Protein AF-A0A2E1VNV9-F1 (afdb_monomer_lite)

pLDDT: mean 82.66, std 17.23, range [25.69, 97.62]

Secondary structure (DSSP, 8-state):
------TTSSSSS-S---PEEE-EEEEEESSHHHHGGGGGG-EEETTEEEEEEEEEES-EEETTTEEE--TTSEEEEEPP-TT-TTS-SEEE-TTSBEEEE-GGGEEEEEGGGEEEEEEEETT--HHHHHHHHHHHHHHHHHHHHHHHTSPTTSHHHHHHHHHHHHHHHHHHHHHHHTT-HHHHHHHHHHHHHHHHHS--HHHHHHHHHHHHT-EE-TTHHHHHHHHHHHSTTPPEEEEE-SSEEEEEETTS-HHHHHHHHHHHHHHHHHHHHHHTGGG-BTTB---S-SS--EEEEEE-S-HHHHHHIIIIIS-----TTHHHHHHSSEEEEE-TTSSSSEEEEEE--TTS-HHHHHHHHHHHHHIIIII--TT-SS--HHHHHHHHHHHIIIIIS------TT---HHHHS---SS------TT-TT---SEEE---HHHHHHHHHHHHPPPHHHHTT--GGG--HHHHHHHHHHHHHHHHHSHHHHHHHHHHHHHHHHH-SSHHHHHHHHHHHHTT--SS-HHHHHHHHHHHHHHHHTTPPPP-

Radius of gyration: 24.51 Å; chains: 1; bounding box: 65×75×62 Å

Sequence (547 aa):
MRILPVLMLAACWALGSAAAPAQIFEVVFHDEKTAKKYKKDMVEIEGRLRYIGELRSGVDYKPGQGSNYDRAGRSEWFLPNPDDPTKLPYKVDDDGRITKAIKKQVGGVQNAHIAAITMFAPNSSWHAIGREFEQRMARIEELEETRDREEEGGSAWQLKHRALLEEIEQSRVWLGGFGFTGAAEDLAREMKKQTKVVGREAAVERERRAMEGIGEVRVAQEVNASAEQWAPGHIFKIQESQHCRIIYHAGIPDGAVAGSLSMAEKAILGFRARFVEPYLAEDFPDRIPEKVFIEWYFGPDDLTAHEKMYEEHFGMIWGPNKAERLKMEGSRNMRGGENPDWLYYWRNVAQEDPAGKVANNLGVTLATVHYGTNFTKVPMDWVEEAVGYWVSLEYLGRNVVTNKAFDWGKDDEGRTVGRGGRKDEDDKKTVGEGFVQAGERTLYLQSALGEGSPFSALMTTRLFDMQRGDVAKSWAMFEYLVRTDPKRSQIFLREMAKFAREGGDFHEKLRKRAESLFEVRGEDVFRKLDRDWEAWVRSQLGLSPKD

Structure (mmCIF, N/CA/C/O backbone):
data_AF-A0A2E1VNV9-F1
#
_entry.id   AF-A0A2E1VNV9-F1
#
loop_
_atom_site.group_PDB
_atom_site.id
_atom_site.type_symbol
_atom_site.label_atom_id
_atom_site.label_alt_id
_atom_site.label_comp_id
_atom_site.label_asym_id
_atom_site.label_entity_id
_atom_site.label_seq_id
_atom_site.pdbx_PDB_ins_code
_atom_site.Cartn_x
_atom_site.Cartn_y
_atom_site.Cartn_z
_atom_site.occupancy
_atom_site.B_iso_or_equiv
_atom_site.auth_seq_id
_atom_site.auth_comp_id
_atom_site.auth_asym_id
_atom_site.auth_atom_id
_atom_site.pdbx_PDB_model_num
ATOM 1 N N . MET A 1 1 ? -28.296 46.874 -18.199 1.00 30.11 1 MET A N 1
ATOM 2 C CA . MET A 1 1 ? -27.288 46.770 -19.286 1.00 30.11 1 MET A CA 1
ATOM 3 C C . MET A 1 1 ? -26.153 47.721 -18.939 1.00 30.11 1 MET A C 1
ATOM 5 O O . MET A 1 1 ? -26.469 48.860 -18.666 1.00 30.11 1 MET A O 1
ATOM 9 N N . ARG A 1 2 ? -24.864 47.392 -18.883 1.00 29.83 2 ARG A N 1
ATOM 10 C CA . ARG A 1 2 ? -24.071 46.191 -19.173 1.00 29.83 2 ARG A CA 1
ATOM 11 C C . ARG A 1 2 ? -22.738 46.366 -18.405 1.00 29.83 2 ARG A C 1
ATOM 13 O O . ARG A 1 2 ? -22.162 47.439 -18.476 1.00 29.83 2 ARG A O 1
ATOM 20 N N . ILE A 1 3 ? -22.325 45.314 -17.693 1.00 28.22 3 ILE A N 1
ATOM 21 C CA . ILE A 1 3 ? -20.974 44.718 -17.615 1.00 28.22 3 ILE A CA 1
ATOM 22 C C . ILE A 1 3 ? -19.761 45.671 -17.468 1.00 28.22 3 ILE A C 1
ATOM 24 O O . ILE A 1 3 ? -19.359 46.292 -18.443 1.00 28.22 3 ILE A O 1
ATOM 28 N N . LEU A 1 4 ? -19.121 45.687 -16.288 1.00 25.69 4 LEU A N 1
ATOM 29 C CA . LEU A 1 4 ? -17.773 45.132 -16.001 1.00 25.69 4 LEU A CA 1
ATOM 30 C C . LEU A 1 4 ? -17.315 45.586 -14.594 1.00 25.69 4 LEU A C 1
ATOM 32 O O . LEU A 1 4 ? -17.276 46.782 -14.316 1.00 25.69 4 LEU A O 1
ATOM 36 N N . PRO A 1 5 ? -16.920 44.640 -13.725 1.00 31.25 5 PRO A N 1
ATOM 37 C CA . PRO A 1 5 ? -15.501 44.558 -13.388 1.00 31.25 5 PRO A CA 1
ATOM 38 C C . PRO A 1 5 ? -15.017 43.105 -13.488 1.00 31.25 5 PRO A C 1
ATOM 40 O O . PRO A 1 5 ? -15.251 42.289 -12.607 1.00 31.25 5 PRO A O 1
ATOM 43 N N . VAL A 1 6 ? -14.330 42.784 -14.587 1.00 29.86 6 VAL A N 1
ATOM 44 C CA . VAL A 1 6 ? -13.669 41.480 -14.822 1.00 29.86 6 VAL A CA 1
ATOM 45 C C . VAL A 1 6 ? -12.149 41.570 -14.592 1.00 29.86 6 VAL A C 1
ATOM 47 O O . VAL A 1 6 ? -11.432 40.587 -14.704 1.00 29.86 6 VAL A O 1
ATOM 50 N N . LEU A 1 7 ? -11.617 42.727 -14.193 1.00 28.95 7 LEU A N 1
ATOM 51 C CA . LEU A 1 7 ? -10.165 42.958 -14.164 1.00 28.95 7 LEU A CA 1
ATOM 52 C C . LEU A 1 7 ? -9.488 42.848 -12.785 1.00 28.95 7 LEU A C 1
ATOM 54 O O . LEU A 1 7 ? -8.301 43.125 -12.685 1.00 28.95 7 LEU A O 1
ATOM 58 N N . MET A 1 8 ? -10.185 42.377 -11.743 1.00 26.84 8 MET A N 1
ATOM 59 C CA . MET A 1 8 ? -9.580 42.110 -10.419 1.00 26.84 8 MET A CA 1
ATOM 60 C C . MET A 1 8 ? -9.661 40.648 -9.946 1.00 26.84 8 MET A C 1
ATOM 62 O O . MET A 1 8 ? -9.273 40.351 -8.824 1.00 26.84 8 MET A O 1
ATOM 66 N N . LEU A 1 9 ? -10.099 39.721 -10.807 1.00 28.64 9 LEU A N 1
ATOM 67 C CA . LEU A 1 9 ? -10.106 38.273 -10.525 1.00 28.64 9 LEU A CA 1
ATOM 68 C C . LEU A 1 9 ? -9.051 37.484 -11.322 1.00 28.64 9 LEU A C 1
ATOM 70 O O . LEU A 1 9 ? -8.901 36.286 -11.124 1.00 28.64 9 LEU A O 1
ATOM 74 N N . ALA A 1 10 ? -8.273 38.157 -12.176 1.00 27.92 10 ALA A N 1
ATOM 75 C CA . ALA A 1 10 ? -7.237 37.538 -13.011 1.00 27.92 10 ALA A CA 1
ATOM 76 C C . ALA A 1 10 ? -5.794 37.775 -12.508 1.00 27.92 10 ALA A C 1
ATOM 78 O O . ALA A 1 10 ? -4.846 37.325 -13.141 1.00 27.92 10 ALA A O 1
ATOM 79 N N . ALA A 1 11 ? -5.606 38.462 -11.372 1.00 25.72 11 ALA A N 1
ATOM 80 C CA . ALA A 1 11 ? -4.280 38.845 -10.866 1.00 25.72 11 ALA A CA 1
ATOM 81 C C . ALA A 1 11 ? -3.733 37.954 -9.728 1.00 25.72 11 ALA A C 1
ATOM 83 O O . ALA A 1 11 ? -2.599 38.150 -9.305 1.00 25.72 11 ALA A O 1
ATOM 84 N N . CYS A 1 12 ? -4.482 36.942 -9.273 1.00 28.38 12 CYS A N 1
ATOM 85 C CA . CYS A 1 12 ? -3.990 35.928 -8.321 1.00 28.38 12 CYS A CA 1
ATOM 86 C C . CYS A 1 12 ? -3.651 34.576 -8.979 1.00 28.38 12 CYS A C 1
ATOM 88 O O . CYS A 1 12 ? -3.293 33.637 -8.283 1.00 28.38 12 CYS A O 1
ATOM 90 N N . TRP A 1 13 ? -3.737 34.477 -10.309 1.00 30.14 13 TRP A N 1
ATOM 91 C CA . TRP A 1 13 ? -3.473 33.249 -11.081 1.00 30.14 13 TRP A CA 1
ATOM 92 C C . TRP A 1 13 ? -2.184 33.333 -11.922 1.00 30.14 13 TRP A C 1
ATOM 94 O O . TRP A 1 13 ? -1.994 32.568 -12.862 1.00 30.14 13 TRP A O 1
ATOM 104 N N . ALA A 1 14 ? -1.298 34.285 -11.608 1.00 27.25 14 ALA A N 1
ATOM 105 C CA . ALA A 1 14 ? -0.079 34.559 -12.375 1.00 27.25 14 ALA A CA 1
ATOM 106 C C . ALA A 1 14 ? 1.193 34.637 -11.507 1.00 27.25 14 ALA A C 1
ATOM 108 O O . ALA A 1 14 ? 2.124 35.370 -11.836 1.00 27.25 14 ALA A O 1
ATOM 109 N N . LEU A 1 15 ? 1.258 33.877 -10.409 1.00 26.95 15 LEU A N 1
ATOM 110 C CA . LEU A 1 15 ? 2.492 33.672 -9.648 1.00 26.95 15 LEU A CA 1
ATOM 111 C C . LEU A 1 15 ? 2.795 32.180 -9.561 1.00 26.95 15 LEU A C 1
ATOM 113 O O . LEU A 1 15 ? 2.049 31.415 -8.962 1.00 26.95 15 LEU A O 1
ATOM 117 N N . GLY A 1 16 ? 3.906 31.799 -10.185 1.00 25.86 16 GLY A N 1
ATOM 118 C CA . GLY A 1 16 ? 4.402 30.435 -10.237 1.00 25.86 16 GLY A CA 1
ATOM 119 C C . GLY A 1 16 ? 4.194 29.815 -11.609 1.00 25.86 16 GLY A C 1
ATOM 120 O O . GLY A 1 16 ? 3.290 29.011 -11.807 1.00 25.86 16 GLY A O 1
ATOM 121 N N . SER A 1 17 ? 5.083 30.098 -12.563 1.00 26.95 17 SER A N 1
ATOM 122 C CA . SER A 1 17 ? 5.430 29.038 -13.507 1.00 26.95 17 SER A CA 1
ATOM 123 C C . SER A 1 17 ? 5.951 27.883 -12.651 1.00 26.95 17 SER A C 1
ATOM 125 O O . SER A 1 17 ? 7.074 27.960 -12.157 1.00 26.95 17 SER A O 1
ATOM 127 N N . ALA A 1 18 ? 5.078 26.913 -12.368 1.00 31.36 18 ALA A N 1
ATOM 128 C CA . ALA A 1 18 ? 5.329 25.839 -11.423 1.00 31.36 18 ALA A CA 1
ATOM 129 C C . ALA A 1 18 ? 6.579 25.087 -11.873 1.00 31.36 18 ALA A C 1
ATOM 131 O O . ALA A 1 18 ? 6.585 24.390 -12.898 1.00 31.36 18 ALA A O 1
ATOM 132 N N . ALA A 1 19 ? 7.645 25.351 -11.128 1.00 36.81 19 ALA A N 1
ATOM 133 C CA . ALA A 1 19 ? 8.866 24.593 -11.141 1.00 36.81 19 ALA A CA 1
ATOM 134 C C . ALA A 1 19 ? 8.570 23.171 -10.667 1.00 36.81 19 ALA A C 1
ATOM 136 O O . ALA A 1 19 ? 7.494 22.831 -10.179 1.00 36.81 19 ALA A O 1
ATOM 137 N N . ALA A 1 20 ? 9.502 22.305 -10.979 1.00 40.88 20 ALA A N 1
ATOM 138 C CA . ALA A 1 20 ? 9.156 20.994 -11.451 1.00 40.88 20 ALA A CA 1
ATOM 139 C C . ALA A 1 20 ? 9.359 19.950 -10.332 1.00 40.88 20 ALA A C 1
ATOM 141 O O . ALA A 1 20 ? 10.427 19.956 -9.709 1.00 40.88 20 ALA A O 1
ATOM 142 N N . PRO A 1 21 ? 8.337 19.139 -9.989 1.00 49.78 21 PRO A N 1
ATOM 143 C CA . PRO A 1 21 ? 8.357 18.342 -8.770 1.00 49.78 21 PRO A CA 1
ATOM 144 C C . PRO A 1 21 ? 9.168 17.028 -8.868 1.00 49.78 21 PRO A C 1
ATOM 146 O O . PRO A 1 21 ? 9.221 16.357 -9.896 1.00 49.78 21 PRO A O 1
ATOM 149 N N . ALA A 1 22 ? 9.811 16.631 -7.769 1.00 54.75 22 ALA A N 1
ATOM 150 C CA . ALA A 1 22 ? 10.718 15.484 -7.691 1.00 54.75 22 ALA A CA 1
ATOM 151 C C . ALA A 1 22 ? 10.018 14.114 -7.736 1.00 54.75 22 ALA A C 1
ATOM 153 O O . ALA A 1 22 ? 9.331 13.767 -6.786 1.00 54.75 22 ALA A O 1
ATOM 154 N N . GLN A 1 23 ? 10.236 13.315 -8.786 1.00 78.69 23 GLN A N 1
ATOM 155 C CA . GLN A 1 23 ? 9.698 11.949 -8.918 1.00 78.69 23 GLN A CA 1
ATOM 156 C C . GLN A 1 23 ? 10.817 10.906 -8.818 1.00 78.69 23 GLN A C 1
ATOM 158 O O . GLN A 1 23 ? 11.941 11.164 -9.262 1.00 78.69 23 GLN A O 1
ATOM 163 N N . ILE A 1 24 ? 10.508 9.718 -8.292 1.00 87.62 24 ILE A N 1
ATOM 164 C CA . ILE A 1 24 ? 11.455 8.597 -8.252 1.00 87.62 24 ILE A CA 1
ATOM 165 C C . ILE A 1 24 ? 11.276 7.740 -9.509 1.00 87.62 24 ILE A C 1
ATOM 167 O O . ILE A 1 24 ? 10.187 7.230 -9.792 1.00 87.62 24 ILE A O 1
ATOM 171 N N . PHE A 1 25 ? 12.369 7.546 -10.239 1.00 88.19 25 PHE A N 1
ATOM 172 C CA . PHE A 1 25 ? 12.430 6.732 -11.448 1.00 88.19 25 PHE A CA 1
ATOM 173 C C . PHE A 1 25 ? 13.321 5.513 -11.241 1.00 88.19 25 PHE A C 1
ATOM 175 O O . PHE A 1 25 ? 14.208 5.512 -10.386 1.00 88.19 25 PHE A O 1
ATOM 182 N N . GLU A 1 26 ? 13.133 4.516 -12.095 1.00 90.88 26 GLU A N 1
ATOM 183 C CA . GLU A 1 26 ? 14.088 3.441 -12.319 1.00 90.88 26 GLU A CA 1
ATOM 184 C C . GLU A 1 26 ? 14.817 3.646 -13.652 1.00 90.88 26 GLU A C 1
ATOM 186 O O . GLU A 1 26 ? 14.223 3.992 -14.675 1.00 90.88 26 GLU A O 1
ATOM 191 N N . VAL A 1 27 ? 16.122 3.381 -13.642 1.00 93.19 27 VAL A N 1
ATOM 192 C CA . VAL A 1 27 ? 16.943 3.265 -14.847 1.00 93.19 27 VAL A CA 1
ATOM 193 C C . VAL A 1 27 ? 17.083 1.792 -15.211 1.00 93.19 27 VAL A C 1
ATOM 195 O O . VAL A 1 27 ? 17.733 1.017 -14.505 1.00 93.19 27 VAL A O 1
ATOM 198 N N . VAL A 1 28 ? 16.523 1.419 -16.358 1.00 90.75 28 VAL A N 1
ATOM 199 C CA . VAL A 1 28 ? 16.661 0.084 -16.941 1.00 90.75 28 VAL A CA 1
ATOM 200 C C . VAL A 1 28 ? 17.850 0.087 -17.898 1.00 90.75 28 VAL A C 1
ATOM 202 O O . VAL A 1 28 ? 17.909 0.879 -18.840 1.00 90.75 28 VAL A O 1
ATOM 205 N N . PHE A 1 29 ? 18.809 -0.808 -17.673 1.00 92.69 29 PHE A N 1
ATOM 206 C CA . PHE A 1 29 ? 19.989 -0.964 -18.528 1.00 92.69 29 PHE A CA 1
ATOM 207 C C . PHE A 1 29 ? 19.729 -1.930 -19.690 1.00 92.69 29 PHE A C 1
ATOM 209 O O . PHE A 1 29 ? 18.888 -2.818 -19.587 1.00 92.69 29 PHE A O 1
ATOM 216 N N . HIS A 1 30 ? 20.490 -1.794 -20.782 1.00 89.75 30 HIS A N 1
ATOM 217 C CA . HIS A 1 30 ? 20.393 -2.695 -21.946 1.00 89.75 30 HIS A CA 1
ATOM 218 C C . HIS A 1 30 ? 20.665 -4.165 -21.620 1.00 89.75 30 HIS A C 1
ATOM 220 O O . HIS A 1 30 ? 20.083 -5.051 -22.241 1.00 89.75 30 HIS A O 1
ATOM 226 N N . ASP A 1 31 ? 21.569 -4.420 -20.678 1.00 89.06 31 ASP A N 1
ATOM 227 C CA . ASP A 1 31 ? 22.005 -5.761 -20.320 1.00 89.06 31 ASP A CA 1
ATOM 228 C C . ASP A 1 31 ? 22.648 -5.787 -18.920 1.00 89.06 31 ASP A C 1
ATOM 230 O O . ASP A 1 31 ? 23.092 -4.765 -18.382 1.00 89.06 31 ASP A O 1
ATOM 234 N N . GLU A 1 32 ? 22.738 -6.981 -18.334 1.00 87.88 32 GLU A N 1
ATOM 235 C CA . GLU A 1 32 ? 23.282 -7.197 -16.987 1.00 87.88 32 GLU A CA 1
ATOM 236 C C . GLU A 1 32 ? 24.774 -6.825 -16.874 1.00 87.88 32 GLU A C 1
ATOM 238 O O . GLU A 1 32 ? 25.237 -6.345 -15.835 1.00 87.88 32 GLU A O 1
ATOM 243 N N . LYS A 1 33 ? 25.557 -7.013 -17.944 1.00 91.62 33 LYS A N 1
ATOM 244 C CA . LYS A 1 33 ? 26.987 -6.666 -17.964 1.00 91.62 33 LYS A CA 1
ATOM 245 C C . LYS A 1 33 ? 27.171 -5.151 -17.879 1.00 91.62 33 LYS A C 1
ATOM 247 O O . LYS A 1 33 ? 28.097 -4.680 -17.216 1.00 91.62 33 LYS A O 1
ATOM 252 N N . THR A 1 34 ? 26.288 -4.392 -18.510 1.00 93.19 34 THR A N 1
ATOM 253 C CA . THR A 1 34 ? 26.232 -2.939 -18.414 1.00 93.19 34 THR A CA 1
ATOM 254 C C . THR A 1 34 ? 25.771 -2.498 -17.026 1.00 93.19 34 THR A C 1
ATOM 256 O O . THR A 1 34 ? 26.448 -1.668 -16.414 1.00 93.19 34 THR A O 1
ATOM 259 N N . ALA A 1 35 ? 24.711 -3.106 -16.484 1.00 91.62 35 ALA A N 1
ATOM 260 C CA . ALA A 1 35 ? 24.213 -2.816 -15.136 1.00 91.62 35 ALA A CA 1
ATOM 261 C C . ALA A 1 35 ? 25.292 -3.011 -14.051 1.00 91.62 35 ALA A C 1
ATOM 263 O O . ALA A 1 35 ? 25.463 -2.161 -13.179 1.00 91.62 35 ALA A O 1
ATOM 264 N N . LYS A 1 36 ? 26.116 -4.068 -14.154 1.00 93.00 36 LYS A N 1
ATOM 265 C CA . LYS A 1 36 ? 27.220 -4.357 -13.213 1.00 93.00 36 LYS A CA 1
ATOM 266 C C . LYS A 1 36 ? 28.211 -3.203 -13.026 1.00 93.00 36 LYS A C 1
ATOM 268 O O . LYS A 1 36 ? 28.820 -3.109 -11.962 1.00 93.00 36 LYS A O 1
ATOM 273 N N . LYS A 1 37 ? 28.353 -2.299 -14.004 1.00 94.88 37 LYS A N 1
ATOM 274 C CA . LYS A 1 37 ? 29.203 -1.097 -13.886 1.00 94.88 37 LYS A CA 1
ATOM 275 C C . LYS A 1 37 ? 28.697 -0.113 -12.822 1.00 94.88 37 LYS A C 1
ATOM 277 O O . LYS A 1 37 ? 29.488 0.665 -12.298 1.00 94.88 37 LYS A O 1
ATOM 282 N N . TYR A 1 38 ? 27.404 -0.162 -12.505 1.00 95.75 38 TYR A N 1
ATOM 283 C CA . TYR A 1 38 ? 26.717 0.742 -11.582 1.00 95.75 38 TYR A CA 1
ATOM 284 C C . TYR A 1 38 ? 26.340 0.076 -10.257 1.00 95.75 38 TYR A C 1
ATOM 286 O O . TYR A 1 38 ? 25.699 0.711 -9.432 1.00 95.75 38 TYR A O 1
ATOM 294 N N . LYS A 1 39 ? 26.777 -1.169 -10.010 1.00 92.81 39 LYS A N 1
ATOM 295 C CA . LYS A 1 39 ? 26.362 -1.988 -8.857 1.00 92.81 39 LYS A CA 1
ATOM 296 C C . LYS A 1 39 ? 26.443 -1.271 -7.500 1.00 92.81 39 LYS A C 1
ATOM 298 O O . LYS A 1 39 ? 25.603 -1.510 -6.648 1.00 92.81 39 LYS A O 1
ATOM 303 N N . LYS A 1 40 ? 27.442 -0.407 -7.298 1.00 91.69 40 LYS A N 1
ATOM 304 C CA . LYS A 1 40 ? 27.631 0.357 -6.049 1.00 91.69 40 LYS A CA 1
ATOM 305 C C . LYS A 1 40 ? 26.523 1.382 -5.752 1.00 91.69 40 LYS A C 1
ATOM 307 O O . LYS A 1 40 ? 26.393 1.802 -4.613 1.00 91.69 40 LYS A O 1
ATOM 312 N N . ASP A 1 41 ? 25.793 1.793 -6.783 1.00 93.25 41 ASP A N 1
ATOM 313 C CA . ASP A 1 41 ? 24.747 2.816 -6.743 1.00 93.25 41 ASP A CA 1
ATOM 314 C C . ASP A 1 41 ? 23.350 2.169 -6.896 1.00 93.25 41 ASP A C 1
ATOM 316 O O . ASP A 1 41 ? 22.351 2.871 -7.019 1.00 93.25 41 ASP A O 1
ATOM 320 N N . MET A 1 42 ? 23.284 0.832 -6.946 1.00 92.94 42 MET A N 1
ATOM 321 C CA . MET A 1 42 ? 22.051 0.057 -7.076 1.00 92.94 42 MET A CA 1
ATOM 322 C C . MET A 1 42 ? 21.622 -0.488 -5.717 1.00 92.94 42 MET A C 1
ATOM 324 O O . MET A 1 42 ? 22.461 -0.817 -4.879 1.00 92.94 42 MET A O 1
ATOM 328 N N . VAL A 1 43 ? 20.315 -0.642 -5.539 1.00 90.38 43 VAL A N 1
ATOM 329 C CA . VAL A 1 43 ? 19.693 -1.210 -4.339 1.00 90.38 43 VAL A CA 1
ATOM 330 C C . VAL A 1 43 ? 18.991 -2.515 -4.682 1.00 90.38 43 VAL A C 1
ATOM 332 O O . VAL A 1 43 ? 18.522 -2.698 -5.807 1.00 90.38 43 VAL A O 1
ATOM 335 N N . GLU A 1 44 ? 18.943 -3.444 -3.733 1.00 84.94 44 GLU A N 1
ATOM 336 C CA . GLU A 1 44 ? 18.201 -4.690 -3.901 1.00 84.94 44 GLU A CA 1
ATOM 337 C C . GLU A 1 44 ? 16.734 -4.486 -3.514 1.00 84.94 44 GLU A C 1
ATOM 339 O O . GLU A 1 44 ? 16.433 -4.077 -2.396 1.00 84.94 44 GLU A O 1
ATOM 344 N N . ILE A 1 45 ? 15.829 -4.764 -4.452 1.00 84.62 45 ILE A N 1
ATOM 345 C CA . ILE A 1 45 ? 14.375 -4.698 -4.279 1.00 84.62 45 ILE A CA 1
ATOM 346 C C . ILE A 1 45 ? 13.795 -5.966 -4.900 1.00 84.62 45 ILE A C 1
ATOM 348 O O . ILE A 1 45 ? 14.057 -6.252 -6.069 1.00 84.62 45 ILE A O 1
ATOM 352 N N . GLU A 1 46 ? 13.034 -6.738 -4.120 1.00 72.06 46 GLU A N 1
ATOM 353 C CA . GLU A 1 46 ? 12.373 -7.977 -4.577 1.00 72.06 46 GLU A CA 1
ATOM 354 C C . GLU A 1 46 ? 13.343 -8.968 -5.260 1.00 72.06 46 GLU A C 1
ATOM 356 O O . GLU A 1 46 ? 13.056 -9.554 -6.307 1.00 72.06 46 GLU A O 1
ATOM 361 N N . GLY A 1 47 ? 14.547 -9.114 -4.694 1.00 70.50 47 GLY A N 1
ATOM 362 C CA . GLY A 1 47 ? 15.593 -10.002 -5.218 1.00 70.50 47 GLY A CA 1
ATOM 363 C C . GLY A 1 47 ? 16.242 -9.519 -6.520 1.00 70.50 47 GLY A C 1
ATOM 364 O O . GLY A 1 47 ? 16.936 -10.287 -7.190 1.00 70.50 47 GLY A O 1
ATOM 365 N N . ARG A 1 48 ? 16.019 -8.259 -6.915 1.00 77.75 48 ARG A N 1
ATOM 366 C CA . ARG A 1 48 ? 16.637 -7.637 -8.090 1.00 77.75 48 ARG A CA 1
ATOM 367 C C . ARG A 1 48 ? 17.437 -6.413 -7.688 1.00 77.75 48 ARG A C 1
ATOM 369 O O . ARG A 1 48 ? 16.967 -5.564 -6.941 1.00 77.75 48 ARG A O 1
ATOM 376 N N . LEU A 1 49 ? 18.630 -6.276 -8.258 1.00 86.00 49 LEU A N 1
ATOM 377 C CA . LEU A 1 49 ? 19.368 -5.020 -8.188 1.00 86.00 49 LEU A CA 1
ATOM 378 C C . LEU A 1 49 ? 18.725 -4.015 -9.142 1.00 86.00 49 LEU A C 1
ATOM 380 O O . LEU A 1 49 ? 18.666 -4.259 -10.348 1.00 86.00 49 LEU A O 1
ATOM 384 N N . ARG A 1 50 ? 18.293 -2.873 -8.609 1.00 89.50 50 ARG A N 1
ATOM 385 C CA . ARG A 1 50 ? 17.652 -1.787 -9.357 1.00 89.50 50 ARG A CA 1
ATOM 386 C C . ARG A 1 50 ? 18.418 -0.487 -9.153 1.00 89.50 50 ARG A C 1
ATOM 388 O O . ARG A 1 50 ? 18.941 -0.221 -8.073 1.00 89.50 50 ARG A O 1
ATOM 395 N N . TYR A 1 51 ? 18.501 0.321 -10.205 1.00 94.38 51 TYR A N 1
ATOM 396 C CA . TYR A 1 51 ? 19.023 1.681 -10.113 1.00 94.38 51 TYR A CA 1
ATOM 397 C C . TYR A 1 51 ? 17.834 2.627 -10.022 1.00 94.38 51 TYR A C 1
ATOM 399 O O . TYR A 1 51 ? 17.181 2.882 -11.033 1.00 94.38 51 TYR A O 1
ATOM 407 N N . ILE A 1 52 ? 17.540 3.116 -8.819 1.00 93.69 52 ILE A N 1
ATOM 408 C CA . ILE A 1 52 ? 16.425 4.034 -8.579 1.00 93.69 52 ILE A CA 1
ATOM 409 C C . ILE A 1 52 ? 16.931 5.372 -8.054 1.00 93.69 52 ILE A C 1
ATOM 411 O O . ILE A 1 52 ? 17.887 5.434 -7.279 1.00 93.69 52 ILE A O 1
ATOM 415 N N . GLY A 1 53 ? 16.301 6.457 -8.487 1.00 93.38 53 GLY A N 1
ATOM 416 C CA . GLY A 1 53 ? 16.743 7.801 -8.147 1.00 93.38 53 GLY A CA 1
ATOM 417 C C . GLY A 1 53 ? 15.779 8.874 -8.617 1.00 93.38 53 GLY A C 1
ATOM 418 O O . GLY A 1 53 ? 14.955 8.650 -9.502 1.00 93.38 53 GLY A O 1
ATOM 419 N N . GLU A 1 54 ? 15.927 10.069 -8.058 1.00 91.00 54 GLU A N 1
ATOM 420 C CA . GLU A 1 54 ? 15.300 11.258 -8.630 1.00 91.00 54 GLU A CA 1
ATOM 421 C C . GLU A 1 54 ? 16.230 11.877 -9.670 1.00 91.00 54 GLU A C 1
ATOM 423 O O . GLU A 1 54 ? 17.453 11.920 -9.496 1.00 91.00 54 GLU A O 1
ATOM 428 N N . LEU A 1 55 ? 15.651 12.384 -10.754 1.00 86.50 55 LEU A N 1
ATOM 429 C CA . LEU A 1 55 ? 16.401 13.049 -11.813 1.00 86.50 55 LEU A CA 1
ATOM 430 C C . LEU A 1 55 ? 17.104 14.306 -11.290 1.00 86.50 55 LEU A C 1
ATOM 432 O O . LEU A 1 55 ? 16.461 15.216 -10.793 1.00 86.50 55 LEU A O 1
ATOM 436 N N . ARG A 1 56 ? 18.426 14.414 -11.443 1.00 84.50 56 ARG A N 1
ATOM 437 C CA . ARG A 1 56 ? 19.149 15.652 -11.105 1.00 84.50 56 ARG A CA 1
ATOM 438 C C . ARG A 1 56 ? 19.485 16.466 -12.348 1.00 84.50 56 ARG A C 1
ATOM 440 O O . ARG A 1 56 ? 19.256 17.671 -12.372 1.00 84.50 56 ARG A O 1
ATOM 447 N N . SER A 1 57 ? 20.097 15.837 -13.350 1.00 83.44 57 SER A N 1
ATOM 448 C CA . SER A 1 57 ? 20.488 16.511 -14.595 1.00 83.44 57 SER A CA 1
ATOM 449 C C . SER A 1 57 ? 20.731 15.520 -15.740 1.00 83.44 57 SER A C 1
ATOM 451 O O . SER A 1 57 ? 20.905 14.323 -15.518 1.00 83.44 57 SER A O 1
ATOM 453 N N . GLY A 1 58 ? 20.764 16.019 -16.981 1.00 81.88 58 GLY A N 1
ATOM 454 C CA . GLY A 1 58 ? 21.148 15.241 -18.171 1.00 81.88 58 GLY A CA 1
ATOM 455 C C . GLY A 1 58 ? 20.050 14.361 -18.782 1.00 81.88 58 GLY A C 1
ATOM 456 O O . GLY A 1 58 ? 20.326 13.659 -19.757 1.00 81.88 58 GLY A O 1
ATOM 457 N N . VAL A 1 59 ? 18.833 14.421 -18.236 1.00 83.75 59 VAL A N 1
ATOM 458 C CA . VAL A 1 59 ? 17.595 13.849 -18.784 1.00 83.75 59 VAL A CA 1
ATOM 459 C C . VAL A 1 59 ? 16.472 14.849 -18.541 1.00 83.75 59 VAL A C 1
ATOM 461 O O . VAL A 1 59 ? 16.321 15.343 -17.425 1.00 83.75 59 VAL A O 1
ATOM 464 N N . ASP A 1 60 ? 15.669 15.091 -19.570 1.00 79.44 60 ASP A N 1
ATOM 465 C CA . ASP A 1 60 ? 14.401 15.803 -19.463 1.00 79.44 60 ASP A CA 1
ATOM 466 C C . ASP A 1 60 ? 13.267 14.774 -19.551 1.00 79.44 60 ASP A C 1
ATOM 468 O O . ASP A 1 60 ? 13.212 13.992 -20.496 1.00 79.44 60 ASP A O 1
ATOM 472 N N . TYR A 1 61 ? 12.348 14.756 -18.591 1.00 76.06 61 TYR A N 1
ATOM 473 C CA . TYR A 1 61 ? 11.155 13.905 -18.635 1.00 76.06 61 TYR A CA 1
ATOM 474 C C . TYR A 1 61 ? 9.912 14.768 -18.816 1.00 76.06 61 TYR A C 1
ATOM 476 O O . TYR A 1 61 ? 9.766 15.817 -18.185 1.00 76.06 61 TYR A O 1
ATOM 484 N N . LYS A 1 62 ? 9.026 14.325 -19.706 1.00 72.88 62 LYS A N 1
ATOM 485 C CA . LYS A 1 62 ? 7.740 14.965 -19.961 1.00 72.88 62 LYS A CA 1
ATOM 486 C C . LYS A 1 62 ? 6.624 13.915 -19.888 1.00 72.88 62 LYS A C 1
ATOM 488 O O . LYS A 1 62 ? 6.684 12.935 -20.635 1.00 72.88 62 LYS A O 1
ATOM 493 N N . PRO A 1 63 ? 5.594 14.122 -19.056 1.00 63.75 63 PRO A N 1
ATOM 494 C CA . PRO A 1 63 ? 4.417 13.262 -18.997 1.00 63.75 63 PRO A CA 1
ATOM 495 C C . PRO A 1 63 ? 3.815 13.024 -20.375 1.00 63.75 63 PRO A C 1
ATOM 497 O O . PRO A 1 63 ? 3.758 13.931 -21.210 1.00 63.75 63 PRO A O 1
ATOM 500 N N . GLY A 1 64 ? 3.423 11.781 -20.644 1.00 62.34 64 GLY A N 1
ATOM 501 C CA . GLY A 1 64 ? 2.879 11.355 -21.935 1.00 62.34 64 GLY A CA 1
ATOM 502 C C . GLY A 1 64 ? 3.843 11.430 -23.132 1.00 62.34 64 GLY A C 1
ATOM 503 O O . GLY A 1 64 ? 3.490 10.955 -24.207 1.00 62.34 64 GLY A O 1
ATOM 504 N N . GLN A 1 65 ? 5.043 12.005 -22.983 1.00 68.19 65 GLN A N 1
ATOM 505 C CA . GLN A 1 65 ? 6.081 12.077 -24.026 1.00 68.19 65 GLN A CA 1
ATOM 506 C C . GLN A 1 65 ? 7.327 11.245 -23.680 1.00 68.19 65 GLN A C 1
ATOM 508 O O . GLN A 1 65 ? 8.120 10.943 -24.569 1.00 68.19 65 GLN A O 1
ATOM 513 N N . GLY A 1 66 ? 7.493 10.860 -22.413 1.00 72.00 66 GLY A N 1
ATOM 514 C CA . GLY A 1 66 ? 8.608 10.053 -21.927 1.00 72.00 66 GLY A CA 1
ATOM 515 C C . GLY A 1 66 ? 9.874 10.862 -21.634 1.00 72.00 66 GLY A C 1
ATOM 516 O O . GLY A 1 66 ? 9.857 12.090 -21.507 1.00 72.00 66 GLY A O 1
ATOM 517 N N . SER A 1 67 ? 10.991 10.148 -21.485 1.00 82.12 67 SER A N 1
ATOM 518 C CA . SER A 1 67 ? 12.310 10.731 -21.222 1.00 82.12 67 SER A CA 1
ATOM 519 C C . SER A 1 67 ? 13.054 11.052 -22.516 1.00 82.12 67 SER A C 1
ATOM 521 O O . SER A 1 67 ? 13.150 10.218 -23.414 1.00 82.12 67 SER A O 1
ATOM 523 N N . ASN A 1 68 ? 13.655 12.237 -22.578 1.00 83.69 68 ASN A N 1
ATOM 524 C CA . ASN A 1 68 ? 14.541 12.677 -23.645 1.00 83.69 68 ASN A CA 1
ATOM 525 C C . ASN A 1 68 ? 15.929 12.999 -23.081 1.00 83.69 68 ASN A C 1
ATOM 527 O O . ASN A 1 68 ? 16.063 13.686 -22.068 1.00 83.69 68 ASN A O 1
ATOM 531 N N . TYR A 1 69 ? 16.968 12.494 -23.737 1.00 85.19 69 TYR A N 1
ATOM 532 C CA . TYR A 1 69 ? 18.351 12.691 -23.325 1.00 85.19 69 TYR A CA 1
ATOM 533 C C . TYR A 1 69 ? 19.327 12.426 -24.472 1.00 85.19 69 TYR A C 1
ATOM 535 O O . TYR A 1 69 ? 19.101 11.571 -25.329 1.00 85.19 69 TYR A O 1
ATOM 543 N N . ASP A 1 70 ? 20.458 13.133 -24.466 1.00 89.19 70 ASP A N 1
ATOM 544 C CA . ASP A 1 70 ? 21.555 12.869 -25.398 1.00 89.19 70 ASP A CA 1
ATOM 545 C C . ASP A 1 70 ? 22.227 11.534 -25.050 1.00 89.19 70 ASP A C 1
ATOM 547 O O . ASP A 1 70 ? 22.757 11.373 -23.947 1.00 89.19 70 ASP A O 1
ATOM 551 N N . ARG A 1 71 ? 22.244 10.582 -25.993 1.00 89.88 71 ARG A N 1
ATOM 552 C CA . ARG A 1 71 ? 22.885 9.268 -25.817 1.00 89.88 71 ARG A CA 1
ATOM 553 C C . ARG A 1 71 ? 24.391 9.367 -25.568 1.00 89.88 71 ARG A C 1
ATOM 555 O O . ARG A 1 71 ? 24.932 8.524 -24.855 1.00 89.88 71 ARG A O 1
ATOM 562 N N . ALA A 1 72 ? 25.071 10.376 -26.115 1.00 90.50 72 ALA A N 1
ATOM 563 C CA . ALA A 1 72 ? 26.495 10.598 -25.849 1.00 90.50 72 ALA A CA 1
ATOM 564 C C . ALA A 1 72 ? 26.745 11.216 -24.459 1.00 90.50 72 ALA A C 1
ATOM 566 O O . ALA A 1 72 ? 27.867 11.170 -23.946 1.00 90.50 72 ALA A O 1
ATOM 567 N N . GLY A 1 73 ? 25.699 11.762 -23.838 1.00 92.81 73 GLY A N 1
ATOM 568 C CA . GLY A 1 73 ? 25.753 12.440 -22.555 1.00 92.81 73 GLY A CA 1
ATOM 569 C C . GLY A 1 73 ? 25.810 11.517 -21.337 1.00 92.81 73 GLY A C 1
ATOM 570 O O . GLY A 1 73 ? 25.823 10.285 -21.413 1.00 92.81 73 GLY A O 1
ATOM 571 N N . ARG A 1 74 ? 25.820 12.166 -20.174 1.00 92.88 74 ARG A N 1
ATOM 572 C CA . ARG A 1 74 ? 25.742 11.540 -18.857 1.00 92.88 74 ARG A CA 1
ATOM 573 C C . ARG A 1 74 ? 24.615 12.194 -18.074 1.00 92.88 74 ARG A C 1
ATOM 575 O O . ARG A 1 74 ? 24.558 13.420 -18.001 1.00 92.88 74 ARG A O 1
ATOM 582 N N . SER A 1 75 ? 23.780 11.369 -17.464 1.00 91.12 75 SER A N 1
ATOM 583 C CA . SER A 1 75 ? 22.756 11.786 -16.517 1.00 91.12 75 SER A CA 1
ATOM 584 C C . SER A 1 75 ? 23.263 11.685 -15.086 1.00 91.12 75 SER A C 1
ATOM 586 O O . SER A 1 75 ? 24.136 10.869 -14.767 1.00 91.12 75 SER A O 1
ATOM 588 N N . GLU A 1 76 ? 22.732 12.543 -14.225 1.00 91.19 76 GLU A N 1
ATOM 589 C CA . GLU A 1 76 ? 22.971 12.534 -12.789 1.00 91.19 76 GLU A CA 1
ATOM 590 C C . GLU A 1 76 ? 21.657 12.319 -12.046 1.00 91.19 76 GLU A C 1
ATOM 592 O O . GLU A 1 76 ? 20.613 12.843 -12.442 1.00 91.19 76 GLU A O 1
ATOM 597 N N . TRP A 1 77 ? 21.742 11.588 -10.940 1.00 92.44 77 TRP A N 1
ATOM 598 C CA . TRP A 1 77 ? 20.599 11.103 -10.179 1.00 92.44 77 TRP A CA 1
ATOM 599 C C . TRP A 1 77 ? 20.837 11.321 -8.690 1.00 92.44 77 TRP A C 1
ATOM 601 O O . TRP A 1 77 ? 21.938 11.066 -8.197 1.00 92.44 77 TRP A O 1
ATOM 611 N N . PHE A 1 78 ? 19.822 11.788 -7.971 1.00 93.31 78 PHE A N 1
ATOM 612 C CA . PHE A 1 78 ? 19.818 11.787 -6.514 1.00 93.31 78 PHE A CA 1
ATOM 613 C C . PHE A 1 78 ? 19.463 10.389 -6.011 1.00 93.31 78 PHE A C 1
ATOM 615 O O . PHE A 1 78 ? 18.373 9.884 -6.284 1.00 93.31 78 PHE A O 1
ATOM 622 N N . LEU A 1 79 ? 20.393 9.780 -5.281 1.00 94.25 79 LEU A N 1
ATOM 623 C CA . LEU A 1 79 ? 20.270 8.424 -4.759 1.00 94.25 79 LEU A CA 1
ATOM 624 C C . LEU A 1 79 ? 19.851 8.443 -3.282 1.00 94.25 79 LEU A C 1
ATOM 626 O O . LEU A 1 79 ? 20.315 9.309 -2.531 1.00 94.25 79 LEU A O 1
ATOM 630 N N . PRO A 1 80 ? 19.024 7.486 -2.836 1.00 91.50 80 PRO A N 1
ATOM 631 C CA . PRO A 1 80 ? 18.657 7.380 -1.431 1.00 91.50 80 PRO A CA 1
ATOM 632 C C . PRO A 1 80 ? 19.872 6.987 -0.576 1.00 91.50 80 PRO A C 1
ATOM 634 O O . PRO A 1 80 ? 20.882 6.493 -1.082 1.00 91.50 80 PRO A O 1
ATOM 637 N N . ASN A 1 81 ? 19.789 7.210 0.737 1.00 91.88 81 ASN A N 1
ATOM 638 C CA . ASN A 1 81 ? 20.684 6.557 1.689 1.00 91.88 81 ASN A CA 1
ATOM 639 C C . ASN A 1 81 ? 20.020 5.258 2.176 1.00 91.88 81 ASN A C 1
ATOM 641 O O . ASN A 1 81 ? 19.031 5.367 2.896 1.00 91.88 81 ASN A O 1
ATOM 645 N N . PRO A 1 82 ? 20.545 4.065 1.842 1.00 91.12 82 PRO A N 1
ATOM 646 C CA . PRO A 1 82 ? 19.899 2.797 2.191 1.00 91.12 82 PRO A CA 1
ATOM 647 C C . PRO A 1 82 ? 19.714 2.566 3.697 1.00 91.12 82 PRO A C 1
ATOM 649 O O . PRO A 1 82 ? 18.819 1.824 4.099 1.00 91.12 82 PRO A O 1
ATOM 652 N N . ASP A 1 83 ? 20.546 3.194 4.528 1.00 93.44 83 ASP A N 1
ATOM 653 C CA . ASP A 1 83 ? 20.533 2.990 5.979 1.00 93.44 83 ASP A CA 1
ATOM 654 C C . ASP A 1 83 ? 19.562 3.926 6.706 1.00 93.44 83 ASP A C 1
ATOM 656 O O . ASP A 1 83 ? 19.237 3.691 7.864 1.00 93.44 83 ASP A O 1
ATOM 660 N N . ASP A 1 84 ? 19.144 5.026 6.073 1.00 93.88 84 ASP A N 1
ATOM 661 C CA . ASP A 1 84 ? 18.377 6.070 6.752 1.00 93.88 84 ASP A CA 1
ATOM 662 C C . ASP A 1 84 ? 17.579 6.937 5.758 1.00 93.88 84 ASP A C 1
ATOM 664 O O . ASP A 1 84 ? 18.166 7.815 5.107 1.00 93.88 84 ASP A O 1
ATOM 668 N N . PRO A 1 85 ? 16.248 6.747 5.669 1.00 94.31 85 PRO A N 1
ATOM 669 C CA . PRO A 1 85 ? 15.372 7.529 4.796 1.00 94.31 85 PRO A CA 1
ATOM 670 C C . PRO A 1 85 ? 15.363 9.034 5.089 1.00 94.31 85 PRO A C 1
ATOM 672 O O . PRO A 1 85 ? 15.075 9.826 4.194 1.00 94.31 85 PRO A O 1
ATOM 675 N N . THR A 1 86 ? 15.713 9.456 6.310 1.00 94.31 86 THR A N 1
ATOM 676 C CA . THR A 1 86 ? 15.753 10.881 6.691 1.00 94.31 86 THR A CA 1
ATOM 677 C C . THR A 1 86 ? 17.012 11.587 6.177 1.00 94.31 86 THR A C 1
ATOM 679 O O . THR A 1 86 ? 17.063 12.814 6.067 1.00 94.31 86 THR A O 1
ATOM 682 N N . LYS A 1 87 ? 18.051 10.828 5.797 1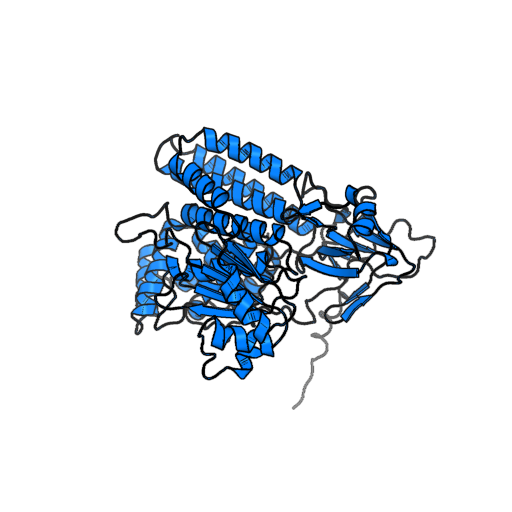.00 94.12 87 LYS A N 1
ATOM 683 C CA . LYS A 1 87 ? 19.298 11.367 5.236 1.00 94.12 87 LYS A CA 1
ATOM 684 C C . LYS A 1 87 ? 19.153 11.628 3.737 1.00 94.12 87 LYS A C 1
ATOM 686 O O . LYS A 1 87 ? 19.732 10.931 2.897 1.00 94.12 87 LYS A O 1
ATOM 691 N N . LEU A 1 88 ? 18.407 12.683 3.421 1.00 92.31 88 LEU A N 1
ATOM 692 C CA . LEU A 1 88 ? 18.094 13.105 2.057 1.00 92.31 88 LEU A CA 1
ATOM 693 C C . LEU A 1 88 ? 19.345 13.412 1.217 1.00 92.31 88 LEU A C 1
ATOM 695 O O . LEU A 1 88 ? 20.321 13.952 1.741 1.00 92.31 88 LEU A O 1
ATOM 699 N N . PRO A 1 89 ? 19.316 13.168 -0.106 1.00 92.06 89 PRO A N 1
ATOM 700 C CA . PRO A 1 89 ? 20.420 13.501 -1.012 1.00 92.06 89 PRO A CA 1
ATOM 701 C C . PRO A 1 89 ? 20.555 15.004 -1.302 1.00 92.06 89 PRO A C 1
ATOM 703 O O . PRO A 1 89 ? 21.420 15.426 -2.080 1.00 92.06 89 PRO A O 1
ATOM 706 N N . TYR A 1 90 ? 19.719 15.827 -0.675 1.00 90.56 90 TYR A N 1
ATOM 707 C CA . TYR A 1 90 ? 19.688 17.270 -0.828 1.00 90.56 90 TYR A CA 1
ATOM 708 C C . TYR A 1 90 ? 19.097 17.967 0.407 1.00 90.56 90 TYR A C 1
ATOM 710 O O . TYR A 1 90 ? 18.531 17.332 1.290 1.00 90.56 90 TYR A O 1
ATOM 718 N N . LYS A 1 91 ? 19.249 19.293 0.470 1.00 88.19 91 LYS A N 1
ATOM 719 C CA . LYS A 1 91 ? 18.559 20.168 1.423 1.00 88.19 91 LYS A CA 1
ATOM 720 C C . LYS A 1 91 ? 17.325 20.782 0.782 1.00 88.19 91 LYS A C 1
ATOM 722 O O . LYS A 1 91 ? 17.388 21.173 -0.384 1.00 88.19 91 LYS A O 1
ATOM 727 N N . VAL A 1 92 ? 16.276 20.918 1.581 1.00 84.94 92 VAL A N 1
ATOM 728 C CA . VAL A 1 92 ? 14.991 21.512 1.209 1.00 84.94 92 VAL A CA 1
ATOM 729 C C . VAL A 1 92 ? 14.750 22.734 2.101 1.00 84.94 92 VAL A C 1
ATOM 731 O O . VAL A 1 92 ? 15.164 22.709 3.261 1.00 84.94 92 VAL A O 1
ATOM 734 N N . ASP A 1 93 ? 14.192 23.814 1.557 1.00 82.56 93 ASP A N 1
ATOM 735 C CA . ASP A 1 93 ? 13.708 24.958 2.346 1.00 82.56 93 ASP A CA 1
ATOM 736 C C . ASP A 1 93 ? 12.227 24.811 2.741 1.00 82.56 93 ASP A C 1
ATOM 738 O O . ASP A 1 93 ? 11.576 23.822 2.402 1.00 82.56 93 ASP A O 1
ATOM 742 N N . ASP A 1 94 ? 11.696 25.793 3.471 1.00 77.62 94 ASP A N 1
ATOM 743 C CA . ASP A 1 94 ? 10.318 25.775 3.983 1.00 77.62 94 ASP A CA 1
ATOM 744 C C . ASP A 1 94 ? 9.261 25.770 2.859 1.00 77.62 94 ASP A C 1
ATOM 746 O O . ASP A 1 94 ? 8.156 25.264 3.051 1.00 77.62 94 ASP A O 1
ATOM 750 N N . ASP A 1 95 ? 9.616 26.267 1.669 1.00 73.31 95 ASP A N 1
ATOM 751 C CA . ASP A 1 95 ? 8.759 26.280 0.477 1.00 73.31 95 ASP A CA 1
ATOM 752 C C . ASP A 1 95 ? 8.844 24.965 -0.324 1.00 73.31 95 ASP A C 1
ATOM 754 O O . ASP A 1 95 ? 8.241 24.833 -1.394 1.00 73.31 95 ASP A O 1
ATOM 758 N N . GLY A 1 96 ? 9.611 23.980 0.156 1.00 75.69 96 GLY A N 1
ATOM 759 C CA . GLY A 1 96 ? 9.798 22.701 -0.520 1.00 75.69 96 GLY A CA 1
ATOM 760 C C . GLY A 1 96 ? 10.801 22.748 -1.676 1.00 75.69 96 GLY A C 1
ATOM 761 O O . GLY A 1 96 ? 10.833 21.820 -2.489 1.00 75.69 96 GLY A O 1
ATOM 762 N N . ARG A 1 97 ? 11.626 23.796 -1.788 1.00 79.81 97 ARG A N 1
ATOM 763 C CA . ARG A 1 97 ? 12.621 23.931 -2.861 1.00 79.81 97 ARG A CA 1
ATOM 764 C C . ARG A 1 97 ? 13.928 23.268 -2.489 1.00 79.81 97 ARG A C 1
ATOM 766 O O . ARG A 1 97 ? 14.440 23.406 -1.378 1.00 79.81 97 ARG A O 1
ATOM 773 N N . ILE A 1 98 ? 14.533 22.610 -3.467 1.00 80.69 98 ILE A N 1
ATOM 774 C CA . ILE A 1 98 ? 15.854 22.023 -3.309 1.00 80.69 98 ILE A CA 1
ATOM 775 C C . ILE A 1 98 ? 16.911 23.131 -3.353 1.00 80.69 98 ILE A C 1
ATOM 777 O O . ILE A 1 98 ? 17.183 23.720 -4.395 1.00 80.69 98 ILE A O 1
ATOM 781 N N . THR A 1 99 ? 17.569 23.377 -2.223 1.00 80.19 99 THR A N 1
ATOM 782 C CA . THR A 1 99 ? 18.568 24.452 -2.092 1.00 80.19 99 THR A CA 1
ATOM 783 C C . THR A 1 99 ? 20.002 23.968 -2.270 1.00 80.19 99 THR A C 1
ATOM 785 O O . THR A 1 99 ? 20.889 24.743 -2.633 1.00 80.19 99 THR A O 1
ATOM 788 N N . LYS A 1 100 ? 20.282 22.685 -1.996 1.00 84.94 100 LYS A N 1
ATOM 789 C CA . LYS A 1 100 ? 21.654 22.154 -2.049 1.00 84.94 100 LYS A CA 1
ATOM 790 C C . LYS A 1 100 ? 21.712 20.645 -2.239 1.00 84.94 100 LYS A C 1
ATOM 792 O O . LYS A 1 100 ? 21.185 19.906 -1.422 1.00 84.94 100 LYS A O 1
ATOM 797 N N . ALA A 1 101 ? 22.489 20.187 -3.218 1.00 87.38 101 ALA A N 1
ATOM 798 C CA . ALA A 1 101 ? 22.793 18.773 -3.435 1.00 87.38 101 ALA A CA 1
ATOM 799 C C . ALA A 1 101 ? 23.886 18.249 -2.484 1.00 87.38 101 ALA A C 1
ATOM 801 O O . ALA A 1 101 ? 24.885 18.930 -2.214 1.00 87.38 101 ALA A O 1
ATOM 802 N N . ILE A 1 102 ? 23.758 16.995 -2.049 1.00 89.94 102 ILE A N 1
ATOM 803 C CA . ILE A 1 102 ? 24.783 16.260 -1.303 1.00 89.94 102 ILE A CA 1
ATOM 804 C C . ILE A 1 102 ? 25.564 15.371 -2.276 1.00 89.94 102 ILE A C 1
ATOM 806 O O . ILE A 1 102 ? 25.126 14.292 -2.657 1.00 89.94 102 ILE A O 1
ATOM 810 N N . LYS A 1 103 ? 26.772 15.807 -2.658 1.00 86.38 103 LYS A N 1
ATOM 811 C CA . LYS A 1 103 ? 27.579 15.174 -3.724 1.00 86.38 103 LYS A CA 1
ATOM 812 C C . LYS A 1 103 ? 27.804 13.663 -3.568 1.00 86.38 103 LYS A C 1
ATOM 814 O O . LYS A 1 103 ? 27.894 12.974 -4.574 1.00 86.38 103 LYS A O 1
ATOM 819 N N . LYS A 1 104 ? 27.915 13.154 -2.334 1.00 90.00 104 LYS A N 1
ATOM 820 C CA . LYS A 1 104 ? 28.126 11.717 -2.065 1.00 90.00 104 LYS A CA 1
ATOM 821 C C . LYS A 1 104 ? 26.918 10.839 -2.420 1.00 90.00 104 LYS A C 1
ATOM 823 O O . LYS A 1 104 ? 27.096 9.646 -2.596 1.00 90.00 104 LYS A O 1
ATOM 828 N N . GLN A 1 105 ? 25.728 11.427 -2.525 1.00 91.50 105 GLN A N 1
ATOM 829 C CA . GLN A 1 105 ? 24.476 10.754 -2.885 1.00 91.50 105 GLN A CA 1
ATOM 830 C C . GLN A 1 105 ? 24.013 11.167 -4.290 1.00 91.50 105 GLN A C 1
ATOM 832 O O . GLN A 1 105 ? 22.825 11.176 -4.598 1.00 91.50 105 GLN A O 1
ATOM 837 N N . VAL A 1 106 ? 24.965 11.547 -5.146 1.00 92.19 106 VAL A N 1
ATOM 838 C CA . VAL A 1 106 ? 24.721 11.760 -6.569 1.00 92.19 106 VAL A CA 1
ATOM 839 C C . VAL A 1 106 ? 25.367 10.618 -7.342 1.00 92.19 106 VAL A C 1
ATOM 841 O O . VAL A 1 106 ? 26.594 10.518 -7.413 1.00 92.19 106 VAL A O 1
ATOM 844 N N . GLY A 1 107 ? 24.530 9.795 -7.960 1.00 93.44 107 GLY A N 1
ATOM 845 C CA . GLY A 1 107 ? 24.938 8.796 -8.936 1.00 93.44 107 GLY A CA 1
ATOM 846 C C . GLY A 1 107 ? 25.011 9.397 -10.332 1.00 93.44 107 GLY A C 1
ATOM 847 O O . GLY A 1 107 ? 24.355 10.396 -10.626 1.00 93.44 107 GLY A O 1
ATOM 848 N N . GLY A 1 108 ? 25.805 8.803 -11.222 1.00 94.31 108 GLY A N 1
ATOM 849 C CA . GLY A 1 108 ? 25.764 9.203 -12.624 1.00 94.31 108 GLY A CA 1
ATOM 850 C C . GLY A 1 108 ? 25.819 8.025 -13.574 1.00 94.31 108 GLY A C 1
ATOM 851 O O . GLY A 1 108 ? 26.614 7.109 -13.377 1.00 94.31 108 GLY A O 1
ATOM 852 N N . VAL A 1 109 ? 25.011 8.101 -14.627 1.00 96.62 109 VAL A N 1
ATOM 853 C CA . VAL A 1 109 ? 24.815 7.037 -15.609 1.00 96.62 109 VAL A CA 1
ATOM 854 C C . VAL A 1 109 ? 25.170 7.556 -16.996 1.00 96.62 109 VAL A C 1
ATOM 856 O O . VAL A 1 109 ? 24.795 8.661 -17.379 1.00 96.62 109 VAL A O 1
ATOM 859 N N . GLN A 1 110 ? 25.927 6.767 -17.757 1.00 96.88 110 GLN A N 1
ATOM 860 C CA . GLN A 1 110 ? 26.186 7.084 -19.158 1.00 96.88 110 GLN A CA 1
ATOM 861 C C . GLN A 1 110 ? 24.904 6.809 -19.939 1.00 96.88 110 GLN A C 1
ATOM 863 O O . GLN A 1 110 ? 24.402 5.689 -19.906 1.00 96.88 110 GLN A O 1
ATOM 868 N N . ASN A 1 111 ? 24.393 7.796 -20.666 1.00 94.50 111 ASN A N 1
ATOM 869 C CA . ASN A 1 111 ? 23.073 7.691 -21.286 1.00 94.50 111 ASN A CA 1
ATOM 870 C C . ASN A 1 111 ? 23.000 6.587 -22.356 1.00 94.50 111 ASN A C 1
ATOM 872 O O . ASN A 1 111 ? 21.965 5.948 -22.509 1.00 94.50 111 ASN A O 1
ATOM 876 N N . ALA A 1 112 ? 24.115 6.285 -23.029 1.00 95.12 112 ALA A N 1
ATOM 877 C CA . ALA A 1 112 ? 24.240 5.157 -23.959 1.00 95.12 112 ALA A CA 1
ATOM 878 C C . ALA A 1 112 ? 24.037 3.769 -23.317 1.00 95.12 112 ALA A C 1
ATOM 880 O O . ALA A 1 112 ? 23.901 2.784 -24.033 1.00 95.12 112 ALA A O 1
ATOM 881 N N . HIS A 1 113 ? 24.072 3.665 -21.987 1.00 96.25 113 HIS A N 1
ATOM 882 C CA . HIS A 1 113 ? 23.830 2.416 -21.264 1.00 96.25 113 HIS A CA 1
ATOM 883 C C . HIS A 1 113 ? 22.351 2.212 -20.891 1.00 96.25 113 HIS A C 1
ATOM 885 O O . HIS A 1 113 ? 21.985 1.115 -20.463 1.00 96.25 113 HIS A O 1
ATOM 891 N N . ILE A 1 114 ? 21.525 3.254 -21.025 1.00 94.31 114 ILE A N 1
ATOM 892 C CA . ILE A 1 114 ? 20.127 3.274 -20.594 1.00 94.31 114 ILE A CA 1
ATOM 893 C C . ILE A 1 114 ? 19.240 2.733 -21.717 1.00 94.31 114 ILE A C 1
ATOM 895 O O . ILE A 1 114 ? 19.153 3.336 -22.787 1.00 94.31 114 ILE A O 1
ATOM 899 N N . ALA A 1 115 ? 18.544 1.633 -21.439 1.00 91.38 115 ALA A N 1
ATOM 900 C CA . ALA A 1 115 ? 17.505 1.092 -22.307 1.00 91.38 115 ALA A CA 1
ATOM 901 C C . ALA A 1 115 ? 16.179 1.834 -22.137 1.00 91.38 115 ALA A C 1
ATOM 903 O O . ALA A 1 115 ? 15.532 2.156 -23.130 1.00 91.38 115 ALA A O 1
ATOM 904 N N . ALA A 1 116 ? 15.793 2.107 -20.891 1.00 88.06 116 ALA A N 1
ATOM 905 C CA . ALA A 1 116 ? 14.579 2.838 -20.561 1.00 88.06 116 ALA A CA 1
ATOM 906 C C . ALA A 1 116 ? 14.722 3.563 -19.219 1.00 88.06 116 ALA A C 1
ATOM 908 O O . ALA A 1 116 ? 15.532 3.183 -18.371 1.00 88.06 116 ALA A O 1
ATOM 909 N N . ILE A 1 117 ? 13.908 4.599 -19.036 1.00 87.38 117 ILE A N 1
ATOM 910 C CA . ILE A 1 117 ? 13.675 5.254 -17.750 1.00 87.38 117 ILE A CA 1
ATOM 911 C C . ILE A 1 117 ? 12.184 5.115 -17.477 1.00 87.38 117 ILE A C 1
ATOM 913 O O . ILE A 1 117 ? 11.369 5.562 -18.286 1.00 87.38 117 ILE A O 1
ATOM 917 N N . THR A 1 118 ? 11.835 4.469 -16.374 1.00 82.56 118 THR A N 1
ATOM 918 C CA . THR A 1 118 ? 10.449 4.167 -16.002 1.00 82.56 118 THR A CA 1
ATOM 919 C C . THR A 1 118 ? 10.097 4.879 -14.702 1.00 82.56 118 THR A C 1
ATOM 921 O O . THR A 1 118 ? 10.951 5.097 -13.841 1.00 82.56 118 THR A O 1
ATOM 924 N N . MET A 1 119 ? 8.837 5.293 -14.552 1.00 80.44 119 MET A N 1
ATOM 925 C CA . MET A 1 119 ? 8.370 5.852 -13.282 1.00 80.44 119 MET A CA 1
ATOM 926 C C . MET A 1 119 ? 8.277 4.729 -12.251 1.00 80.44 119 MET A C 1
ATOM 928 O O . MET A 1 119 ? 7.582 3.743 -12.476 1.00 80.44 119 MET A O 1
ATOM 932 N N . PHE A 1 120 ? 8.970 4.887 -11.125 1.00 83.88 120 PHE A N 1
ATOM 933 C CA . PHE A 1 120 ? 8.939 3.917 -10.034 1.00 83.88 120 PHE A CA 1
ATOM 934 C C . PHE A 1 120 ? 7.921 4.328 -8.964 1.00 83.88 120 PHE A C 1
ATOM 936 O O . PHE A 1 120 ? 7.043 3.545 -8.606 1.00 83.88 120 PHE A O 1
ATOM 943 N N . ALA A 1 121 ? 8.001 5.582 -8.506 1.00 82.69 121 ALA A N 1
ATOM 944 C CA . ALA A 1 121 ? 7.020 6.195 -7.617 1.00 82.69 121 ALA A CA 1
ATOM 945 C C . ALA A 1 121 ? 6.680 7.606 -8.144 1.00 82.69 121 ALA A C 1
ATOM 947 O O . ALA A 1 121 ? 7.408 8.563 -7.862 1.00 82.69 121 ALA A O 1
ATOM 948 N N . PRO A 1 122 ? 5.615 7.739 -8.960 1.00 76.19 122 PRO A N 1
ATOM 949 C CA . PRO A 1 122 ? 5.334 8.955 -9.733 1.00 76.19 122 PRO A CA 1
ATOM 950 C C . PRO A 1 122 ? 4.970 10.164 -8.863 1.00 76.19 122 PRO A C 1
ATOM 952 O O . PRO A 1 122 ? 5.199 11.303 -9.268 1.00 76.19 122 PRO A O 1
ATOM 955 N N . ASN A 1 123 ? 4.448 9.913 -7.664 1.00 77.44 123 ASN A N 1
ATOM 956 C CA . ASN A 1 123 ? 3.920 10.923 -6.748 1.00 77.44 123 ASN A CA 1
ATOM 957 C C . ASN A 1 123 ? 4.791 11.117 -5.498 1.00 77.44 123 ASN A C 1
ATOM 959 O O . ASN A 1 123 ? 4.381 11.781 -4.543 1.00 77.44 123 ASN A O 1
ATOM 963 N N . SER A 1 124 ? 5.994 10.539 -5.492 1.00 84.44 124 SER A N 1
ATOM 964 C CA . SER A 1 124 ? 6.874 10.517 -4.325 1.00 84.44 124 SER A CA 1
ATOM 965 C C . SER A 1 124 ? 8.271 11.031 -4.648 1.00 84.44 124 SER A C 1
ATOM 967 O O . SER A 1 124 ? 8.770 10.905 -5.764 1.00 84.44 124 SER A O 1
ATOM 969 N N . SER A 1 125 ? 8.900 11.575 -3.611 1.00 88.25 125 SER A N 1
ATOM 970 C CA . SER A 1 125 ? 10.296 12.002 -3.557 1.00 88.25 125 SER A CA 1
ATOM 971 C C . SER A 1 125 ? 10.967 11.368 -2.338 1.00 88.25 125 SER A C 1
ATOM 973 O O . SER A 1 125 ? 10.289 10.981 -1.388 1.00 88.25 125 SER A O 1
ATOM 975 N N . TRP A 1 126 ? 12.293 11.308 -2.305 1.00 91.44 126 TRP A N 1
ATOM 976 C CA . TRP A 1 126 ? 13.076 10.934 -1.133 1.00 91.44 126 TRP A CA 1
ATOM 977 C C . TRP A 1 126 ? 12.724 11.789 0.079 1.00 91.44 126 TRP A C 1
ATOM 979 O O . TRP A 1 126 ? 12.640 11.256 1.179 1.00 91.44 126 TRP A O 1
ATOM 989 N N . HIS A 1 127 ? 12.439 13.081 -0.114 1.00 90.00 127 HIS A N 1
ATOM 990 C CA . HIS A 1 127 ? 11.923 13.933 0.957 1.00 90.00 127 HIS A CA 1
ATOM 991 C C . HIS A 1 127 ? 10.571 13.443 1.494 1.00 90.00 127 HIS A C 1
ATOM 993 O O . HIS A 1 127 ? 10.400 13.324 2.705 1.00 90.00 127 HIS A O 1
ATOM 999 N N . ALA A 1 128 ? 9.619 13.117 0.615 1.00 88.50 128 ALA A N 1
ATOM 1000 C CA . ALA A 1 128 ? 8.324 12.581 1.029 1.00 88.50 128 ALA A CA 1
ATOM 1001 C C . ALA A 1 128 ? 8.455 11.244 1.771 1.00 88.50 128 ALA A C 1
ATOM 1003 O O . ALA A 1 128 ? 7.836 11.072 2.818 1.00 88.50 128 ALA A O 1
ATOM 1004 N N . ILE A 1 129 ? 9.299 10.338 1.270 1.00 92.69 129 ILE A N 1
ATOM 1005 C CA . ILE A 1 129 ? 9.567 9.046 1.910 1.00 92.69 129 ILE A CA 1
ATOM 1006 C C . ILE A 1 129 ? 10.235 9.232 3.279 1.00 92.69 129 ILE A C 1
ATOM 1008 O O . ILE A 1 129 ? 9.853 8.564 4.234 1.00 92.69 129 ILE A O 1
ATOM 1012 N N . GLY A 1 130 ? 11.169 10.179 3.409 1.00 93.75 130 GLY A N 1
ATOM 1013 C CA . GLY A 1 130 ? 11.774 10.536 4.694 1.00 93.75 130 GLY A CA 1
ATOM 1014 C C . GLY A 1 130 ? 10.740 11.001 5.724 1.00 93.75 130 GLY A C 1
ATOM 1015 O O . GLY A 1 130 ? 10.743 10.511 6.850 1.00 93.75 130 GLY A O 1
ATOM 1016 N N . ARG A 1 131 ? 9.798 11.868 5.329 1.00 91.19 131 ARG A N 1
ATOM 1017 C CA . ARG A 1 131 ? 8.705 12.309 6.217 1.00 91.19 131 ARG A CA 1
ATOM 1018 C C . ARG A 1 131 ? 7.749 11.176 6.585 1.00 91.19 131 ARG A C 1
ATOM 1020 O O . ARG A 1 131 ? 7.329 11.079 7.734 1.00 91.19 131 ARG A O 1
ATOM 1027 N N . GLU A 1 132 ? 7.390 10.318 5.630 1.00 92.38 132 GLU A N 1
ATOM 1028 C CA . GLU A 1 132 ? 6.545 9.154 5.919 1.00 92.38 132 GLU A CA 1
ATOM 1029 C C . GLU A 1 132 ? 7.241 8.192 6.892 1.00 92.38 132 GLU A C 1
ATOM 1031 O O . GLU A 1 132 ? 6.597 7.651 7.791 1.00 92.38 132 GLU A O 1
ATOM 1036 N N . PHE A 1 133 ? 8.561 8.029 6.770 1.00 95.50 133 PHE A N 1
ATOM 1037 C CA . PHE A 1 133 ? 9.345 7.219 7.696 1.00 95.50 133 PHE A CA 1
ATOM 1038 C C . PHE A 1 133 ? 9.269 7.781 9.118 1.00 95.50 133 PHE A C 1
ATOM 1040 O O . PHE A 1 133 ? 8.947 7.033 10.037 1.00 95.50 133 PHE A O 1
ATOM 1047 N N . GLU A 1 134 ? 9.467 9.089 9.301 1.00 94.94 134 GLU A N 1
ATOM 1048 C CA . GLU A 1 134 ? 9.318 9.741 10.611 1.00 94.94 134 GLU A CA 1
ATOM 1049 C C . GLU A 1 134 ? 7.916 9.522 11.203 1.00 94.94 134 GLU A C 1
ATOM 1051 O O . GLU A 1 134 ? 7.784 9.162 12.372 1.00 94.94 134 GLU A O 1
ATOM 1056 N N . GLN A 1 135 ? 6.863 9.657 10.389 1.00 91.81 135 GLN A N 1
ATOM 1057 C CA . GLN A 1 135 ? 5.481 9.421 10.823 1.00 91.81 135 GLN A CA 1
ATOM 1058 C C . GLN A 1 135 ? 5.221 7.966 11.236 1.00 91.81 135 GLN A C 1
ATOM 1060 O O . GLN A 1 135 ? 4.481 7.717 12.190 1.00 91.81 135 GLN A O 1
ATOM 1065 N N . ARG A 1 136 ? 5.798 6.995 10.519 1.00 94.31 136 ARG A N 1
ATOM 1066 C CA . ARG A 1 136 ? 5.695 5.571 10.866 1.00 94.31 136 ARG A CA 1
ATOM 1067 C C . ARG A 1 136 ? 6.466 5.256 12.146 1.00 94.31 136 ARG A C 1
ATOM 1069 O O . ARG A 1 136 ? 5.933 4.558 13.002 1.00 94.31 136 ARG A O 1
ATOM 1076 N N . MET A 1 137 ? 7.663 5.817 12.327 1.00 96.94 137 MET A N 1
ATOM 1077 C CA . MET A 1 137 ? 8.447 5.617 13.554 1.00 96.94 137 MET A CA 1
ATOM 1078 C C . MET A 1 137 ? 7.739 6.204 14.779 1.00 96.94 137 MET A C 1
ATOM 1080 O O . MET A 1 137 ? 7.624 5.519 15.790 1.00 96.94 137 MET A O 1
ATOM 1084 N N . ALA A 1 138 ? 7.175 7.410 14.662 1.00 95.19 138 ALA A N 1
ATOM 1085 C CA . ALA A 1 138 ? 6.371 8.010 15.728 1.00 95.19 138 ALA A CA 1
ATOM 1086 C C . ALA A 1 138 ? 5.149 7.147 16.093 1.00 95.19 138 ALA A C 1
ATOM 1088 O O . ALA A 1 138 ? 4.775 7.049 17.258 1.00 95.19 138 ALA A O 1
ATOM 1089 N N . ARG A 1 139 ? 4.534 6.476 15.109 1.00 92.38 139 ARG A N 1
ATOM 1090 C CA . ARG A 1 139 ? 3.426 5.549 15.372 1.00 92.38 139 ARG A CA 1
ATOM 1091 C C . ARG A 1 139 ? 3.879 4.276 16.077 1.00 92.38 139 ARG A C 1
ATOM 1093 O O . ARG A 1 139 ? 3.167 3.795 16.951 1.00 92.38 139 ARG A O 1
ATOM 1100 N N . ILE A 1 140 ? 5.025 3.717 15.693 1.00 96.19 140 ILE A N 1
ATOM 1101 C CA . ILE A 1 140 ? 5.609 2.565 16.389 1.00 96.19 140 ILE A CA 1
ATOM 1102 C C . ILE A 1 140 ? 5.839 2.932 17.858 1.00 96.19 140 ILE A C 1
ATOM 1104 O O . ILE A 1 140 ? 5.383 2.199 18.730 1.00 96.19 140 ILE A O 1
ATOM 1108 N N . GLU A 1 141 ? 6.433 4.095 18.128 1.00 96.81 141 GLU A N 1
ATOM 1109 C CA . GLU A 1 141 ? 6.640 4.606 19.488 1.00 96.81 141 GLU A CA 1
ATOM 1110 C C . GLU A 1 141 ? 5.312 4.772 20.252 1.00 96.81 141 GLU A C 1
ATOM 1112 O O . GLU A 1 141 ? 5.169 4.266 21.364 1.00 96.81 141 GLU A O 1
ATOM 1117 N N . GLU A 1 142 ? 4.284 5.369 19.640 1.00 94.81 142 GLU A N 1
ATOM 1118 C CA . GLU A 1 142 ? 2.948 5.483 20.247 1.00 94.81 142 GLU A CA 1
ATOM 1119 C C . GLU A 1 142 ? 2.325 4.107 20.565 1.00 94.81 142 GLU A C 1
ATOM 1121 O O . GLU A 1 142 ? 1.712 3.905 21.620 1.00 94.81 142 GLU A O 1
ATOM 1126 N N . LEU A 1 143 ? 2.475 3.127 19.671 1.00 93.06 143 LEU A N 1
ATOM 1127 C CA . LEU A 1 143 ? 1.985 1.763 19.883 1.00 93.06 143 LEU A CA 1
ATOM 1128 C C . LEU A 1 143 ? 2.745 1.052 21.012 1.00 93.06 143 LEU A C 1
ATOM 1130 O O . LEU A 1 143 ? 2.126 0.317 21.785 1.00 93.06 143 LEU A O 1
ATOM 1134 N N . GLU A 1 144 ? 4.051 1.289 21.145 1.00 94.38 144 GLU A N 1
ATOM 1135 C CA . GLU A 1 144 ? 4.847 0.808 22.278 1.00 94.38 144 GLU A CA 1
ATOM 1136 C C . GLU A 1 144 ? 4.368 1.426 23.591 1.00 94.38 144 GLU A C 1
ATOM 1138 O O . GLU A 1 144 ? 4.002 0.696 24.515 1.00 94.38 144 GLU A O 1
ATOM 1143 N N . GLU A 1 145 ? 4.264 2.754 23.656 1.00 95.81 145 GLU A N 1
ATOM 1144 C CA . GLU A 1 145 ? 3.809 3.454 24.856 1.00 95.81 145 GLU A CA 1
ATOM 1145 C C . GLU A 1 145 ? 2.400 3.031 25.278 1.00 95.81 145 GLU A C 1
ATOM 1147 O O . GLU A 1 145 ? 2.117 2.832 26.461 1.00 95.81 145 GLU A O 1
ATOM 1152 N N . THR A 1 146 ? 1.474 2.919 24.324 1.00 92.94 146 THR A N 1
ATOM 1153 C CA . THR A 1 146 ? 0.088 2.550 24.628 1.00 92.94 146 THR A CA 1
ATOM 1154 C C . THR A 1 146 ? -0.031 1.099 25.070 1.00 92.94 146 THR A C 1
ATOM 1156 O O . THR A 1 146 ? -0.896 0.805 25.903 1.00 92.94 146 THR A O 1
ATOM 1159 N N . ARG A 1 147 ? 0.806 0.199 24.542 1.00 92.56 147 ARG A N 1
ATOM 1160 C CA . ARG A 1 147 ? 0.926 -1.188 25.003 1.00 92.56 147 ARG A CA 1
ATOM 1161 C C . ARG A 1 147 ? 1.477 -1.244 26.426 1.00 92.56 147 ARG A C 1
ATOM 1163 O O . ARG A 1 147 ? 0.897 -1.946 27.246 1.00 92.56 147 ARG A O 1
ATOM 1170 N N . ASP A 1 148 ? 2.535 -0.496 26.725 1.00 93.31 148 ASP A N 1
ATOM 1171 C CA . ASP A 1 148 ? 3.248 -0.554 28.012 1.00 93.31 148 ASP A CA 1
ATOM 1172 C C . ASP A 1 148 ? 2.450 0.030 29.189 1.00 93.31 148 ASP A C 1
ATOM 1174 O O . ASP A 1 148 ? 2.798 -0.175 30.350 1.00 93.31 148 ASP A O 1
ATOM 1178 N N . ARG A 1 149 ? 1.336 0.715 28.906 1.00 95.44 149 ARG A N 1
ATOM 1179 C CA . ARG A 1 149 ? 0.335 1.116 29.911 1.00 95.44 149 ARG A CA 1
ATOM 1180 C C . ARG A 1 149 ? -0.569 -0.036 30.367 1.00 95.44 149 ARG A C 1
ATOM 1182 O O . ARG A 1 149 ? -1.264 0.118 31.367 1.00 95.44 149 ARG A O 1
ATOM 1189 N N . GLU A 1 150 ? -0.608 -1.143 29.629 1.00 92.81 150 GLU A N 1
ATOM 1190 C CA . GLU A 1 150 ? -1.382 -2.337 29.978 1.00 92.81 150 GLU A CA 1
ATOM 1191 C C . GLU A 1 150 ? -0.528 -3.347 30.753 1.00 92.81 150 GLU A C 1
ATOM 1193 O O . GLU A 1 150 ? 0.695 -3.375 30.634 1.00 92.81 150 GLU A O 1
ATOM 1198 N N . GLU A 1 151 ? -1.177 -4.230 31.511 1.00 89.38 151 GLU A N 1
ATOM 1199 C CA . GLU A 1 151 ? -0.495 -5.319 32.215 1.00 89.38 151 GLU A CA 1
ATOM 1200 C C . GLU A 1 151 ? 0.102 -6.333 31.225 1.00 89.38 151 GLU A C 1
ATOM 1202 O O . GLU A 1 151 ? -0.624 -6.949 30.436 1.00 89.38 151 GLU A O 1
ATOM 1207 N N . GLU A 1 152 ? 1.423 -6.519 31.282 1.00 86.69 152 GLU A N 1
ATOM 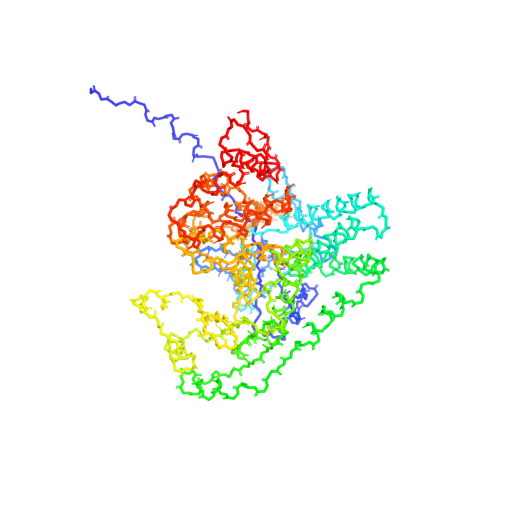1208 C CA . GLU A 1 152 ? 2.157 -7.441 30.414 1.00 86.69 152 GLU A CA 1
ATOM 1209 C C . GLU A 1 152 ? 1.562 -8.857 30.452 1.00 86.69 152 GLU A C 1
ATOM 1211 O O . GLU A 1 152 ? 1.270 -9.418 31.506 1.00 86.69 152 GLU A O 1
ATOM 1216 N N . GLY A 1 153 ? 1.349 -9.442 29.272 1.00 79.00 153 GLY A N 1
ATOM 1217 C CA . GLY A 1 153 ? 0.730 -10.761 29.127 1.00 79.00 153 GLY A CA 1
ATOM 1218 C C . GLY A 1 153 ? -0.801 -10.774 29.237 1.00 79.00 153 GLY A C 1
ATOM 1219 O O . GLY A 1 153 ? -1.414 -11.744 28.781 1.00 79.00 153 GLY A O 1
ATOM 1220 N N . GLY A 1 154 ? -1.430 -9.704 29.734 1.00 81.31 154 GLY A N 1
ATOM 1221 C CA . GLY A 1 154 ? -2.883 -9.530 29.738 1.00 81.31 154 GLY A CA 1
ATOM 1222 C C . GLY A 1 154 ? -3.482 -9.444 28.328 1.00 81.31 154 GLY A C 1
ATOM 1223 O O . GLY A 1 154 ? -2.794 -9.161 27.346 1.00 81.31 154 GLY A O 1
ATOM 1224 N N . SER A 1 155 ? -4.792 -9.672 28.194 1.00 81.06 155 SER A N 1
ATOM 1225 C CA . SER A 1 155 ? -5.464 -9.693 26.882 1.00 81.06 155 SER A CA 1
ATOM 1226 C C . SER A 1 155 ? -5.370 -8.354 26.138 1.00 81.06 155 SER A C 1
ATOM 1228 O O . SER A 1 155 ? -5.085 -8.336 24.941 1.00 81.06 155 SER A O 1
ATOM 1230 N N . ALA A 1 156 ? -5.546 -7.232 26.843 1.00 83.81 156 ALA A N 1
ATOM 1231 C CA . ALA A 1 156 ? -5.408 -5.888 26.282 1.00 83.81 156 ALA A CA 1
ATOM 1232 C C . ALA A 1 156 ? -3.973 -5.615 25.801 1.00 83.81 156 ALA A C 1
ATOM 1234 O O . ALA A 1 156 ? -3.775 -5.150 24.675 1.00 83.81 156 ALA A O 1
ATOM 1235 N N . TRP A 1 157 ? -2.977 -5.992 26.607 1.00 87.81 157 TRP A N 1
ATOM 1236 C CA . TRP A 1 157 ? -1.566 -5.898 26.237 1.00 87.81 157 TRP A CA 1
ATOM 1237 C C . TRP A 1 157 ? -1.258 -6.732 24.989 1.00 87.81 157 TRP A C 1
ATOM 1239 O O . TRP A 1 157 ? -0.654 -6.233 24.045 1.00 87.81 157 TRP A O 1
ATOM 1249 N N . GLN A 1 158 ? -1.745 -7.975 24.915 1.00 82.25 158 GLN A N 1
ATOM 1250 C CA . GLN A 1 158 ? -1.519 -8.866 23.770 1.00 82.25 158 GLN A CA 1
ATOM 1251 C C . GLN A 1 158 ? -2.134 -8.357 22.459 1.00 82.25 158 GLN A C 1
ATOM 1253 O O . GLN A 1 158 ? -1.618 -8.668 21.378 1.00 82.25 158 GLN A O 1
ATOM 1258 N N . LEU A 1 159 ? -3.249 -7.627 22.540 1.00 80.00 159 LEU A N 1
ATOM 1259 C CA . LEU A 1 159 ? -3.880 -6.981 21.390 1.00 80.00 159 LEU A CA 1
ATOM 1260 C C . LEU A 1 159 ? -3.041 -5.796 20.904 1.00 80.00 159 LEU A C 1
ATOM 1262 O O . LEU A 1 159 ? -2.713 -5.733 19.720 1.00 80.00 159 LEU A O 1
ATOM 1266 N N . LYS A 1 160 ? -2.626 -4.906 21.813 1.00 86.62 160 LYS A N 1
ATOM 1267 C CA . LYS A 1 160 ? -1.775 -3.754 21.473 1.00 86.62 160 LYS A CA 1
ATOM 1268 C C . LYS A 1 160 ? -0.393 -4.179 20.977 1.00 86.62 160 LYS A C 1
ATOM 1270 O O . LYS A 1 160 ? 0.088 -3.659 19.978 1.00 86.62 160 LYS A O 1
ATOM 1275 N N . HIS A 1 161 ? 0.204 -5.195 21.598 1.00 87.81 161 HIS A N 1
ATOM 1276 C CA . HIS A 1 161 ? 1.469 -5.771 21.147 1.00 87.81 161 HIS A CA 1
ATOM 1277 C C . HIS A 1 161 ? 1.358 -6.363 19.734 1.00 87.81 161 HIS A C 1
ATOM 1279 O O . HIS A 1 161 ? 2.282 -6.231 18.941 1.00 87.81 161 HIS A O 1
ATOM 1285 N N . ARG A 1 162 ? 0.220 -6.976 19.373 1.00 83.94 162 ARG A N 1
ATOM 1286 C CA . ARG A 1 162 ? -0.006 -7.448 17.996 1.00 83.94 162 ARG A CA 1
ATOM 1287 C C . ARG A 1 162 ? -0.041 -6.287 17.000 1.00 83.94 162 ARG A C 1
ATOM 1289 O O . ARG A 1 162 ? 0.576 -6.396 15.949 1.00 83.94 162 ARG A O 1
ATOM 1296 N N . ALA A 1 163 ? -0.739 -5.202 17.334 1.00 85.38 163 ALA A N 1
ATOM 1297 C CA . ALA A 1 163 ? -0.794 -4.011 16.488 1.00 85.38 163 ALA A CA 1
ATOM 1298 C C . ALA A 1 163 ? 0.597 -3.385 16.289 1.00 85.38 163 ALA A C 1
ATOM 1300 O O . ALA A 1 163 ? 0.932 -2.997 15.176 1.00 85.38 163 ALA A O 1
ATOM 1301 N N . LEU A 1 164 ? 1.422 -3.356 17.340 1.00 90.88 164 LEU A N 1
ATOM 1302 C CA . LEU A 1 164 ? 2.817 -2.926 17.253 1.00 90.88 164 LEU A CA 1
ATOM 1303 C C . LEU A 1 164 ? 3.638 -3.794 16.291 1.00 90.88 164 LEU A C 1
ATOM 1305 O O . LEU A 1 164 ? 4.300 -3.259 15.408 1.00 90.88 164 LEU A O 1
ATOM 1309 N N . LEU A 1 165 ? 3.612 -5.120 16.469 1.00 89.31 165 LEU A N 1
ATOM 1310 C CA . LEU A 1 165 ? 4.350 -6.047 15.602 1.00 89.31 165 LEU A CA 1
ATOM 1311 C C . LEU A 1 165 ? 3.956 -5.860 14.134 1.00 89.31 165 LEU A C 1
ATOM 1313 O O . LEU A 1 165 ? 4.816 -5.856 13.256 1.00 89.31 165 LEU A O 1
ATOM 1317 N N . GLU A 1 166 ? 2.664 -5.661 13.883 1.00 87.75 166 GLU A N 1
ATOM 1318 C CA . GLU A 1 166 ? 2.162 -5.404 12.541 1.00 87.75 166 GLU A CA 1
ATOM 1319 C C . GLU A 1 166 ? 2.692 -4.088 11.964 1.00 87.75 166 GLU A C 1
ATOM 1321 O O . GLU A 1 166 ? 3.171 -4.067 10.835 1.00 87.75 166 GLU A O 1
ATOM 1326 N N . GLU A 1 167 ? 2.674 -2.995 12.730 1.00 92.31 167 GLU A N 1
ATOM 1327 C CA . GLU A 1 167 ? 3.187 -1.703 12.259 1.00 92.31 167 GLU A CA 1
ATOM 1328 C C . GLU A 1 167 ? 4.698 -1.753 11.958 1.00 92.31 167 GLU A C 1
ATOM 1330 O O . GLU A 1 167 ? 5.161 -1.151 10.981 1.00 92.31 167 GLU A O 1
ATOM 1335 N N . ILE A 1 168 ? 5.467 -2.511 12.753 1.00 94.25 168 ILE A N 1
ATOM 1336 C CA . ILE A 1 168 ? 6.893 -2.763 12.504 1.00 94.25 168 ILE A CA 1
ATOM 1337 C C . ILE A 1 168 ? 7.079 -3.535 11.189 1.00 94.25 168 ILE A C 1
ATOM 1339 O O . ILE A 1 168 ? 7.900 -3.132 10.361 1.00 94.25 168 ILE A O 1
ATOM 1343 N N . GLU A 1 169 ? 6.329 -4.619 10.966 1.00 91.19 169 GLU A N 1
ATOM 1344 C CA . GLU A 1 169 ? 6.448 -5.429 9.745 1.00 91.19 169 GLU A CA 1
ATOM 1345 C C . GLU A 1 169 ? 6.002 -4.656 8.496 1.00 91.19 169 GLU A C 1
ATOM 1347 O O . GLU A 1 169 ? 6.714 -4.674 7.492 1.00 91.19 169 GLU A O 1
ATOM 1352 N N . GLN A 1 170 ? 4.891 -3.915 8.560 1.00 92.50 170 GLN A N 1
ATOM 1353 C CA . GLN A 1 170 ? 4.427 -3.050 7.466 1.00 92.50 170 GLN A CA 1
ATOM 1354 C C . GLN A 1 170 ? 5.497 -2.026 7.087 1.00 92.50 170 GLN A C 1
ATOM 1356 O O . GLN A 1 170 ? 5.878 -1.915 5.921 1.00 92.50 170 GLN A O 1
ATOM 1361 N N . SER A 1 171 ? 6.045 -1.329 8.085 1.00 95.50 171 SER A N 1
ATOM 1362 C CA . SER A 1 171 ? 7.111 -0.346 7.880 1.00 95.50 171 SER A CA 1
ATOM 1363 C C . SER A 1 171 ? 8.373 -0.985 7.299 1.00 95.50 171 SER A C 1
ATOM 1365 O O . SER A 1 171 ? 9.005 -0.413 6.412 1.00 95.50 171 SER A O 1
ATOM 1367 N N . ARG A 1 172 ? 8.722 -2.200 7.731 1.00 94.38 172 ARG A N 1
ATOM 1368 C CA . ARG A 1 172 ? 9.859 -2.951 7.192 1.00 94.38 172 ARG A CA 1
ATOM 1369 C C . ARG A 1 172 ? 9.668 -3.331 5.725 1.00 94.38 172 ARG A C 1
ATOM 1371 O O . ARG A 1 172 ? 10.595 -3.159 4.933 1.00 94.38 172 ARG A O 1
ATOM 1378 N N . VAL A 1 173 ? 8.503 -3.874 5.367 1.00 90.94 173 VAL A N 1
ATOM 1379 C CA . VAL A 1 173 ? 8.187 -4.274 3.985 1.00 90.94 173 VAL A CA 1
ATOM 1380 C C . VAL A 1 173 ? 8.212 -3.057 3.068 1.00 90.94 173 VAL A C 1
ATOM 1382 O O . VAL A 1 173 ? 8.881 -3.092 2.035 1.00 90.94 173 VAL A O 1
ATOM 1385 N N . TRP A 1 174 ? 7.579 -1.965 3.495 1.00 93.50 174 TRP A N 1
ATOM 1386 C CA . TRP A 1 174 ? 7.577 -0.694 2.781 1.00 93.50 174 TRP A CA 1
ATOM 1387 C C . TRP A 1 174 ? 8.995 -0.163 2.520 1.00 93.50 174 TRP A C 1
ATOM 1389 O O . TRP A 1 174 ? 9.339 0.138 1.376 1.00 93.50 174 TRP A O 1
ATOM 1399 N N . LEU A 1 175 ? 9.860 -0.128 3.541 1.00 94.19 175 LEU A N 1
ATOM 1400 C CA . LEU A 1 175 ? 11.259 0.297 3.389 1.00 94.19 175 LEU A CA 1
ATOM 1401 C C . LEU A 1 175 ? 12.038 -0.586 2.409 1.00 94.19 175 LEU A C 1
ATOM 1403 O O . LEU A 1 175 ? 12.781 -0.072 1.567 1.00 94.19 175 LEU A O 1
ATOM 1407 N N . GLY A 1 176 ? 11.838 -1.905 2.480 1.00 90.75 176 GLY A N 1
ATOM 1408 C CA . GLY A 1 176 ? 12.414 -2.853 1.526 1.00 90.75 176 GLY A CA 1
ATOM 1409 C C . GLY A 1 176 ? 11.954 -2.595 0.088 1.00 90.75 176 GLY A C 1
ATOM 1410 O O . GLY A 1 176 ? 12.762 -2.678 -0.835 1.00 90.75 176 GLY A O 1
ATOM 1411 N N . GLY A 1 177 ? 10.692 -2.195 -0.098 1.00 88.50 177 GLY A N 1
ATOM 1412 C CA . GLY A 1 177 ? 10.125 -1.815 -1.394 1.00 88.50 177 GLY A CA 1
ATOM 1413 C C . GLY A 1 177 ? 10.817 -0.617 -2.052 1.00 88.50 177 GLY A C 1
ATOM 1414 O O . GLY A 1 177 ? 10.842 -0.535 -3.275 1.00 88.50 177 GLY A O 1
ATOM 1415 N N . PHE A 1 178 ? 11.442 0.270 -1.273 1.00 90.69 178 PHE A N 1
ATOM 1416 C CA . PHE A 1 178 ? 12.223 1.413 -1.768 1.00 90.69 178 PHE A CA 1
ATOM 1417 C C . PHE A 1 178 ? 13.746 1.210 -1.677 1.00 90.69 178 PHE A C 1
ATOM 1419 O O . PHE A 1 178 ? 14.508 2.139 -1.944 1.00 90.69 178 PHE A O 1
ATOM 1426 N N . GLY A 1 179 ? 14.215 0.012 -1.314 1.00 91.06 179 GLY A N 1
ATOM 1427 C CA . GLY A 1 179 ? 15.645 -0.297 -1.232 1.00 91.06 179 GLY A CA 1
ATOM 1428 C C . GLY A 1 179 ? 16.366 0.298 -0.016 1.00 91.06 179 GLY A C 1
ATOM 1429 O O . GLY A 1 179 ? 17.595 0.386 -0.024 1.00 91.06 179 GLY A O 1
ATOM 1430 N N . PHE A 1 180 ? 15.639 0.684 1.039 1.00 94.62 180 PHE A N 1
ATOM 1431 C CA . PHE A 1 180 ? 16.213 1.109 2.324 1.00 94.62 180 PHE A CA 1
ATOM 1432 C C . PHE A 1 180 ? 16.597 -0.103 3.182 1.00 94.62 180 PHE A C 1
ATOM 1434 O O . PHE A 1 180 ? 16.028 -0.344 4.248 1.00 94.62 180 PHE A O 1
ATOM 1441 N N . THR A 1 181 ? 17.533 -0.914 2.684 1.00 91.88 181 THR A N 1
ATOM 1442 C CA . THR A 1 181 ? 17.868 -2.220 3.269 1.00 91.88 181 THR A CA 1
ATOM 1443 C C . THR A 1 181 ? 18.370 -2.119 4.706 1.00 91.88 181 THR A C 1
ATOM 1445 O O . THR A 1 181 ? 17.953 -2.921 5.535 1.00 91.88 181 THR A O 1
ATOM 1448 N N . GLY A 1 182 ? 19.201 -1.122 5.034 1.00 93.50 182 GLY A N 1
ATOM 1449 C CA . GLY A 1 182 ? 19.716 -0.946 6.394 1.00 93.50 182 GLY A CA 1
ATOM 1450 C C . GLY A 1 182 ? 18.604 -0.591 7.384 1.00 93.50 182 GLY A C 1
ATOM 1451 O O . GLY A 1 182 ? 18.453 -1.250 8.409 1.00 93.50 182 GLY A O 1
ATO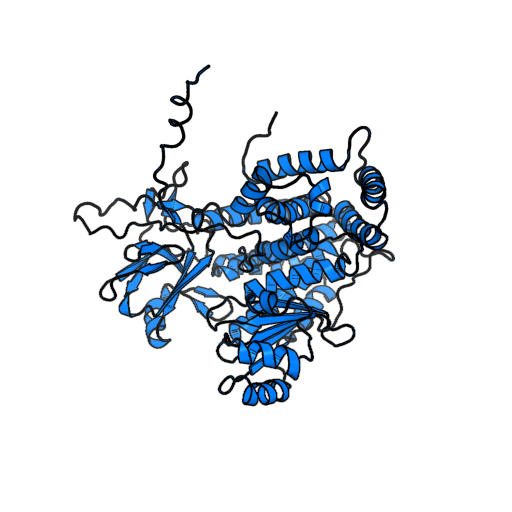M 1452 N N . ALA A 1 183 ? 17.738 0.364 7.032 1.00 95.25 183 ALA A N 1
ATOM 1453 C CA . ALA A 1 183 ? 16.596 0.726 7.876 1.00 95.25 183 ALA A CA 1
ATOM 1454 C C . ALA A 1 183 ? 15.576 -0.425 8.016 1.00 95.25 183 ALA A C 1
ATOM 1456 O O . ALA A 1 183 ? 15.019 -0.651 9.092 1.00 95.25 183 ALA A O 1
ATOM 1457 N N . ALA A 1 184 ? 15.358 -1.204 6.951 1.00 94.75 184 ALA A N 1
ATOM 1458 C CA . ALA A 1 184 ? 14.525 -2.403 7.008 1.00 94.75 184 ALA A CA 1
ATOM 1459 C C . ALA A 1 184 ? 15.141 -3.496 7.907 1.00 94.75 184 ALA A C 1
ATOM 1461 O O . ALA A 1 184 ? 14.422 -4.169 8.647 1.00 94.75 184 ALA A O 1
ATOM 1462 N N . GLU A 1 185 ? 16.464 -3.680 7.887 1.00 95.00 185 GLU A N 1
ATOM 1463 C CA . GLU A 1 185 ? 17.161 -4.602 8.791 1.00 95.00 185 GLU A CA 1
ATOM 1464 C C . GLU A 1 185 ? 17.067 -4.163 10.256 1.00 95.00 185 GLU A C 1
ATOM 1466 O O . GLU A 1 185 ? 16.937 -5.014 11.139 1.00 95.00 185 GLU A O 1
ATOM 1471 N N . ASP A 1 186 ? 17.102 -2.861 10.531 1.00 95.94 186 ASP A N 1
ATOM 1472 C CA . ASP A 1 186 ? 16.923 -2.314 11.877 1.00 95.94 186 ASP A CA 1
ATOM 1473 C C . ASP A 1 186 ? 15.541 -2.677 12.434 1.00 95.94 186 ASP A C 1
ATOM 1475 O O . ASP A 1 186 ? 15.446 -3.262 13.519 1.00 95.94 186 ASP A O 1
ATOM 1479 N N . LEU A 1 187 ? 14.481 -2.462 11.646 1.00 96.12 187 LEU A N 1
ATOM 1480 C CA . LEU A 1 187 ? 13.129 -2.898 12.005 1.00 96.12 187 LEU A CA 1
ATOM 1481 C C . LEU A 1 187 ? 13.008 -4.422 12.097 1.00 96.12 187 LEU A C 1
ATOM 1483 O O . LEU A 1 187 ? 12.302 -4.920 12.968 1.00 96.12 187 LEU A O 1
ATOM 1487 N N . ALA A 1 188 ? 13.726 -5.193 11.273 1.00 93.31 188 ALA A N 1
ATOM 1488 C CA . ALA A 1 188 ? 13.752 -6.654 11.392 1.00 93.31 188 ALA A CA 1
ATOM 1489 C C . ALA A 1 188 ? 14.334 -7.111 12.741 1.00 93.31 188 ALA A C 1
ATOM 1491 O O . ALA A 1 188 ? 13.855 -8.074 13.351 1.00 93.31 188 ALA A O 1
ATOM 1492 N N . ARG A 1 189 ? 15.381 -6.430 13.226 1.00 94.38 189 ARG A N 1
ATOM 1493 C CA . ARG A 1 189 ? 15.975 -6.712 14.540 1.00 94.38 189 ARG A CA 1
ATOM 1494 C C . ARG A 1 189 ? 15.026 -6.331 15.668 1.00 94.38 189 ARG A C 1
ATOM 1496 O O . ARG A 1 189 ? 14.902 -7.112 16.615 1.00 94.38 189 ARG A O 1
ATOM 1503 N N . GLU A 1 190 ? 14.336 -5.200 15.547 1.00 93.25 190 GLU A N 1
ATOM 1504 C CA . GLU A 1 190 ? 13.323 -4.797 16.522 1.00 93.25 190 GLU A CA 1
ATOM 1505 C C . GLU A 1 190 ? 12.143 -5.778 16.539 1.00 93.25 190 GLU A C 1
ATOM 1507 O O . GLU A 1 190 ? 11.798 -6.302 17.594 1.00 93.25 190 GLU A O 1
ATOM 1512 N N . MET A 1 191 ? 11.625 -6.172 15.374 1.00 90.19 191 MET A N 1
ATOM 1513 C CA . MET A 1 191 ? 10.589 -7.202 15.237 1.00 90.19 191 MET A CA 1
ATOM 1514 C C . MET A 1 191 ? 10.984 -8.505 15.942 1.00 90.19 191 MET A C 1
ATOM 1516 O O . MET A 1 191 ? 10.203 -9.083 16.700 1.00 90.19 191 MET A O 1
ATOM 1520 N N . LYS A 1 192 ? 12.232 -8.959 15.759 1.00 88.31 192 LYS A N 1
ATOM 1521 C CA . LYS A 1 192 ? 12.762 -10.159 16.425 1.00 88.31 192 LYS A CA 1
ATOM 1522 C C . LYS A 1 192 ? 12.845 -9.997 17.944 1.00 88.31 192 LYS A C 1
ATOM 1524 O O . LYS A 1 192 ? 12.647 -10.974 18.666 1.00 88.31 192 LYS A O 1
ATOM 1529 N N . LYS A 1 193 ? 13.178 -8.802 18.438 1.00 89.19 193 LYS A N 1
ATOM 1530 C CA . LYS A 1 193 ? 13.196 -8.491 19.873 1.00 89.19 193 LYS A CA 1
ATOM 1531 C C . LYS A 1 193 ? 11.780 -8.538 20.444 1.00 89.19 193 LYS A C 1
ATOM 1533 O O . LYS A 1 193 ? 11.564 -9.263 21.409 1.00 89.19 193 LYS A O 1
ATOM 1538 N N . GLN A 1 194 ? 10.831 -7.861 19.805 1.00 87.19 194 GLN A N 1
ATOM 1539 C CA . GLN A 1 194 ? 9.434 -7.797 20.236 1.00 87.19 194 GLN A CA 1
ATOM 1540 C C . GLN A 1 194 ? 8.759 -9.177 20.183 1.00 87.19 194 GLN A C 1
ATOM 1542 O O . GLN A 1 194 ? 8.126 -9.596 21.146 1.00 87.19 194 GLN A O 1
ATOM 1547 N N . THR A 1 195 ? 9.000 -9.960 19.127 1.00 81.25 195 THR A N 1
ATOM 1548 C CA . THR A 1 195 ? 8.418 -11.307 18.974 1.00 81.25 195 THR A CA 1
ATOM 1549 C C . THR A 1 195 ? 8.875 -12.280 20.067 1.00 81.25 195 THR A C 1
ATOM 1551 O O . THR A 1 195 ? 8.111 -13.151 20.464 1.00 81.25 195 THR A O 1
ATOM 1554 N N . LYS A 1 196 ? 10.091 -12.136 20.615 1.00 76.62 196 LYS A N 1
ATOM 1555 C CA . LYS A 1 196 ? 10.566 -12.988 21.725 1.00 76.62 196 LYS A CA 1
ATOM 1556 C C . LYS A 1 196 ? 9.809 -12.767 23.034 1.00 76.62 196 LYS A C 1
ATOM 1558 O O . LYS A 1 196 ? 9.832 -13.654 23.882 1.00 76.62 196 LYS A O 1
ATOM 1563 N N . VAL A 1 197 ? 9.182 -11.604 23.206 1.00 67.56 197 VAL A N 1
ATOM 1564 C CA . VAL A 1 197 ? 8.424 -11.261 24.418 1.00 67.56 197 VAL A CA 1
ATOM 1565 C C . VAL A 1 197 ? 7.149 -12.103 24.511 1.00 67.56 197 VAL A C 1
ATOM 1567 O O . VAL A 1 197 ? 6.675 -12.398 25.603 1.00 67.56 197 VAL A O 1
ATOM 1570 N N . VAL A 1 198 ? 6.617 -12.572 23.377 1.00 60.59 198 VAL A N 1
ATOM 1571 C CA . VAL A 1 198 ? 5.373 -13.344 23.337 1.00 60.59 198 VAL A CA 1
ATOM 1572 C C . VAL A 1 198 ? 5.645 -14.730 22.767 1.00 60.59 198 VAL A C 1
ATOM 1574 O O . VAL A 1 198 ? 6.017 -14.870 21.607 1.00 60.59 198 VAL A O 1
ATOM 1577 N N . GLY A 1 199 ? 5.405 -15.780 23.556 1.00 51.31 199 GLY A N 1
ATOM 1578 C CA . GLY A 1 199 ? 5.464 -17.180 23.112 1.00 51.31 199 GLY A CA 1
ATOM 1579 C C . GLY A 1 199 ? 4.355 -17.540 22.113 1.00 51.31 199 GLY A C 1
ATOM 1580 O O . GLY A 1 199 ? 3.492 -18.361 22.407 1.00 51.31 199 GLY A O 1
ATOM 1581 N N . ARG A 1 200 ? 4.321 -16.895 20.941 1.00 57.59 200 ARG A N 1
ATOM 1582 C CA . ARG A 1 200 ? 3.312 -17.100 19.892 1.00 57.59 200 ARG A CA 1
ATOM 1583 C C . ARG A 1 200 ? 3.812 -18.050 18.816 1.00 57.59 200 ARG A C 1
ATOM 1585 O O . ARG A 1 200 ? 4.015 -17.660 17.670 1.00 57.59 200 ARG A O 1
ATOM 1592 N N . GLU A 1 201 ? 3.914 -19.323 19.176 1.00 55.78 201 GLU A N 1
ATOM 1593 C CA . GLU A 1 201 ? 4.247 -20.384 18.221 1.00 55.78 201 GLU A CA 1
ATOM 1594 C C . GLU A 1 201 ? 3.265 -20.406 17.037 1.00 55.78 201 GLU A C 1
ATOM 1596 O O . GLU A 1 201 ? 3.703 -20.513 15.905 1.00 55.78 201 GLU A O 1
ATOM 1601 N N . ALA A 1 202 ? 1.957 -20.200 17.246 1.00 57.97 202 ALA A N 1
ATOM 1602 C CA . ALA A 1 202 ? 0.956 -20.369 16.183 1.00 57.97 202 ALA A CA 1
ATOM 1603 C C . ALA A 1 202 ? 0.962 -19.288 15.078 1.00 57.97 202 ALA A C 1
ATOM 1605 O O . ALA A 1 202 ? 0.787 -19.624 13.909 1.00 57.97 202 ALA A O 1
ATOM 1606 N N . ALA A 1 203 ? 1.140 -18.004 15.417 1.00 62.22 203 ALA A N 1
ATOM 1607 C CA . ALA A 1 203 ? 1.168 -16.924 14.418 1.00 62.22 203 ALA A CA 1
ATOM 1608 C C . ALA A 1 203 ? 2.488 -16.927 13.636 1.00 62.22 203 ALA A C 1
ATOM 1610 O O . ALA A 1 203 ? 2.472 -16.851 12.410 1.00 62.22 203 ALA A O 1
ATOM 1611 N N . VAL A 1 204 ? 3.605 -17.119 14.348 1.00 65.94 204 VAL A N 1
ATOM 1612 C CA . VAL A 1 204 ? 4.937 -17.292 13.751 1.00 65.94 204 VAL A CA 1
ATOM 1613 C C . VAL A 1 204 ? 4.966 -18.530 12.856 1.00 65.94 204 VAL A C 1
ATOM 1615 O O . VAL A 1 204 ? 5.510 -18.490 11.761 1.00 65.94 204 VAL A O 1
ATOM 1618 N N . GLU A 1 205 ? 4.333 -19.626 13.277 1.00 67.31 205 GLU A N 1
ATOM 1619 C CA . GLU A 1 205 ? 4.229 -20.844 12.474 1.00 67.31 205 GLU A CA 1
ATOM 1620 C C . GLU A 1 205 ? 3.330 -20.659 11.246 1.00 67.31 205 GLU A C 1
ATOM 1622 O O . GLU A 1 205 ? 3.646 -21.197 10.187 1.00 67.31 205 GLU A O 1
ATOM 1627 N N . ARG A 1 206 ? 2.234 -19.891 11.345 1.00 69.19 206 ARG A N 1
ATOM 1628 C CA . ARG A 1 206 ? 1.394 -19.560 10.182 1.00 69.19 206 ARG A CA 1
ATOM 1629 C C . ARG A 1 206 ? 2.174 -18.733 9.164 1.00 69.19 206 ARG A C 1
ATOM 1631 O O . ARG A 1 206 ? 2.151 -19.067 7.986 1.00 69.19 206 ARG A O 1
ATOM 1638 N N . GLU A 1 207 ? 2.896 -17.711 9.618 1.00 71.19 207 GLU A N 1
ATOM 1639 C CA . GLU A 1 207 ? 3.768 -16.911 8.756 1.00 71.19 207 GLU A CA 1
ATOM 1640 C C . GLU A 1 207 ? 4.858 -17.775 8.115 1.00 71.19 207 GLU A C 1
ATOM 1642 O O . GLU A 1 207 ? 5.018 -17.764 6.896 1.00 71.19 207 GLU A O 1
ATOM 1647 N N . ARG A 1 208 ? 5.553 -18.595 8.911 1.00 75.88 208 ARG A N 1
ATOM 1648 C CA . ARG A 1 208 ? 6.579 -19.519 8.416 1.00 75.88 208 ARG A CA 1
ATOM 1649 C C . ARG A 1 208 ? 6.024 -20.446 7.335 1.00 75.88 208 ARG A C 1
ATOM 1651 O O . ARG A 1 208 ? 6.640 -20.566 6.282 1.00 75.88 208 ARG A O 1
ATOM 1658 N N . ARG A 1 209 ? 4.857 -21.061 7.559 1.00 75.50 209 ARG A N 1
ATOM 1659 C CA . ARG A 1 209 ? 4.192 -21.931 6.571 1.00 75.50 209 ARG A CA 1
ATOM 1660 C C . ARG A 1 209 ? 3.807 -21.184 5.300 1.00 75.50 209 ARG A C 1
ATOM 1662 O O . ARG A 1 209 ? 4.036 -21.715 4.218 1.00 75.50 209 ARG A O 1
ATOM 1669 N N . ALA A 1 210 ? 3.259 -19.977 5.422 1.00 73.62 210 ALA A N 1
ATOM 1670 C CA . ALA A 1 210 ? 2.885 -19.161 4.272 1.00 73.62 210 ALA A CA 1
ATOM 1671 C C . ALA A 1 210 ? 4.107 -18.824 3.400 1.00 73.62 210 ALA A C 1
ATOM 1673 O O . ALA A 1 210 ? 4.043 -18.954 2.178 1.00 73.62 210 ALA A O 1
ATOM 1674 N N . MET A 1 211 ? 5.234 -18.461 4.027 1.00 79.00 211 MET A N 1
ATOM 1675 C CA . MET A 1 211 ? 6.477 -18.125 3.321 1.00 79.00 211 MET A CA 1
ATOM 1676 C C . MET A 1 211 ? 7.189 -19.354 2.744 1.00 79.00 211 MET A C 1
ATOM 1678 O O . MET A 1 211 ? 7.654 -19.311 1.609 1.00 79.00 211 MET A O 1
ATOM 1682 N N . GLU A 1 212 ? 7.265 -20.461 3.489 1.00 80.94 212 GLU A N 1
ATOM 1683 C CA . GLU A 1 212 ? 7.840 -21.725 2.999 1.00 80.94 212 GLU A CA 1
ATOM 1684 C C . GLU A 1 212 ? 6.992 -22.382 1.907 1.00 80.94 212 GLU A C 1
ATOM 1686 O O . GLU A 1 212 ? 7.505 -23.177 1.122 1.00 80.94 212 GLU A O 1
ATOM 1691 N N . GLY A 1 213 ? 5.702 -22.046 1.848 1.00 72.56 213 GLY A N 1
ATOM 1692 C CA . GLY A 1 213 ? 4.787 -22.495 0.809 1.00 72.56 213 GLY A CA 1
ATOM 1693 C C . GLY A 1 213 ? 5.019 -21.844 -0.554 1.00 72.56 213 GLY A C 1
ATOM 1694 O O . GLY A 1 213 ? 4.427 -22.309 -1.523 1.00 72.56 213 GLY A O 1
ATOM 1695 N N . ILE A 1 214 ? 5.859 -20.803 -0.653 1.00 81.88 214 ILE A N 1
ATOM 1696 C CA . ILE A 1 214 ? 6.157 -20.145 -1.930 1.00 81.88 214 ILE A CA 1
ATOM 1697 C C . ILE A 1 214 ? 7.003 -21.076 -2.803 1.00 81.88 214 ILE A C 1
ATOM 1699 O O . ILE A 1 214 ? 8.162 -21.361 -2.494 1.00 81.88 214 ILE A O 1
ATOM 1703 N N . GLY A 1 215 ? 6.446 -21.516 -3.928 1.00 80.88 215 GLY A N 1
ATOM 1704 C CA . GLY A 1 215 ? 7.142 -22.414 -4.844 1.00 80.88 215 GLY A CA 1
ATOM 1705 C C . GLY A 1 215 ? 6.551 -22.459 -6.248 1.00 80.88 215 GLY A C 1
ATOM 1706 O O . GLY A 1 215 ? 5.419 -22.043 -6.493 1.00 80.88 215 GLY A O 1
ATOM 1707 N N . GLU A 1 216 ? 7.343 -22.972 -7.190 1.00 74.50 216 GLU A N 1
ATOM 1708 C CA . GLU A 1 216 ? 6.894 -23.229 -8.560 1.00 74.50 216 GLU A CA 1
ATOM 1709 C C . GLU A 1 216 ? 5.981 -24.461 -8.604 1.00 74.50 216 GLU A C 1
ATOM 1711 O O . GLU A 1 216 ? 6.294 -25.513 -8.037 1.00 74.50 216 GLU A O 1
ATOM 1716 N N . VAL A 1 217 ? 4.857 -24.349 -9.313 1.00 74.06 217 VAL A N 1
ATOM 1717 C CA . VAL A 1 217 ? 3.884 -25.437 -9.447 1.00 74.06 217 VAL A CA 1
ATOM 1718 C C . VAL A 1 217 ? 4.034 -26.114 -10.809 1.00 74.06 217 VAL A C 1
ATOM 1720 O O . VAL A 1 217 ? 4.061 -25.464 -11.852 1.00 74.06 217 VAL A O 1
ATOM 1723 N N . ARG A 1 218 ? 4.058 -27.455 -10.824 1.00 55.75 218 ARG A N 1
ATOM 1724 C CA . ARG A 1 218 ? 4.227 -28.281 -12.042 1.00 55.75 218 ARG A CA 1
ATOM 1725 C C . ARG A 1 218 ? 3.094 -28.166 -13.083 1.00 55.75 218 ARG A C 1
ATOM 1727 O O . ARG A 1 218 ? 3.221 -28.732 -14.163 1.00 55.75 218 ARG A O 1
ATOM 1734 N N . VAL A 1 219 ? 2.006 -27.451 -12.788 1.00 59.66 219 VAL A N 1
ATOM 1735 C CA . VAL A 1 219 ? 0.763 -27.399 -13.593 1.00 59.66 219 VAL A CA 1
ATOM 1736 C C . VAL A 1 219 ? 0.846 -26.402 -14.768 1.00 59.66 219 VAL A C 1
ATOM 1738 O O . VAL A 1 219 ? -0.103 -26.235 -15.525 1.00 59.66 219 VAL A O 1
ATOM 1741 N N . ALA A 1 220 ? 2.010 -25.790 -15.023 1.00 65.00 220 ALA A N 1
ATOM 1742 C CA . ALA A 1 220 ? 2.193 -24.865 -16.149 1.00 65.00 220 ALA A CA 1
ATOM 1743 C C . ALA A 1 220 ? 1.956 -25.497 -17.541 1.00 65.00 220 ALA A C 1
ATOM 1745 O O . ALA A 1 220 ? 1.851 -24.768 -18.523 1.00 65.00 220 ALA A O 1
ATOM 1746 N N . GLN A 1 221 ? 1.879 -26.828 -17.661 1.00 75.12 221 GLN A N 1
ATOM 1747 C CA . GLN A 1 221 ? 1.704 -27.515 -18.948 1.00 75.12 221 GLN A CA 1
ATOM 1748 C C . GLN A 1 221 ? 0.381 -27.172 -19.644 1.00 75.12 221 GLN A C 1
ATOM 1750 O O . GLN A 1 221 ? 0.388 -26.961 -20.850 1.00 75.12 221 GLN A O 1
ATOM 1755 N N . GLU A 1 222 ? -0.729 -27.069 -18.910 1.00 80.00 222 GLU A N 1
ATOM 1756 C CA . GLU A 1 222 ? -2.042 -26.772 -19.505 1.00 80.00 222 GLU A CA 1
ATOM 1757 C C . GLU A 1 222 ? -2.106 -25.335 -20.031 1.00 80.00 222 GLU A C 1
ATOM 1759 O O . GLU A 1 222 ? -2.522 -25.099 -21.163 1.00 80.00 222 GLU A O 1
ATOM 1764 N N . VAL A 1 223 ? -1.601 -24.378 -19.244 1.00 83.88 223 VAL A N 1
ATOM 1765 C CA . VAL A 1 223 ? -1.484 -22.972 -19.658 1.00 83.88 223 VAL A CA 1
ATOM 1766 C C . VAL A 1 223 ? -0.567 -22.848 -20.873 1.00 83.88 223 VAL A C 1
ATOM 1768 O O . VAL A 1 223 ? -0.898 -22.138 -21.817 1.00 83.88 223 VAL A O 1
ATOM 1771 N N . ASN A 1 224 ? 0.573 -23.548 -20.872 1.00 84.56 224 ASN A N 1
ATOM 1772 C CA . ASN A 1 224 ? 1.511 -23.528 -21.993 1.00 84.56 224 ASN A CA 1
ATOM 1773 C C . ASN A 1 224 ? 0.928 -24.173 -23.254 1.00 84.56 224 ASN A C 1
ATOM 1775 O O . ASN A 1 224 ? 1.126 -23.633 -24.335 1.00 84.56 224 ASN A O 1
ATOM 1779 N N . ALA A 1 225 ? 0.161 -25.258 -23.133 1.00 84.88 225 ALA A N 1
ATOM 1780 C CA . ALA A 1 225 ? -0.528 -25.864 -24.270 1.00 84.88 225 ALA A CA 1
ATOM 1781 C C . ALA A 1 225 ? -1.545 -24.894 -24.897 1.00 84.88 225 ALA A C 1
ATOM 1783 O O . ALA A 1 225 ? -1.594 -24.753 -26.118 1.00 84.88 225 ALA A O 1
ATOM 1784 N N . SER A 1 226 ? -2.314 -24.165 -24.078 1.00 83.62 226 SER A N 1
ATOM 1785 C CA . SER A 1 226 ? -3.193 -23.095 -24.571 1.00 83.62 226 SER A CA 1
ATOM 1786 C C . SER A 1 226 ? -2.401 -21.925 -25.176 1.00 83.62 226 SER A C 1
ATOM 1788 O O . SER A 1 226 ? -2.783 -21.379 -26.212 1.00 83.62 226 SER A O 1
ATOM 1790 N N . ALA A 1 227 ? -1.276 -21.550 -24.561 1.00 84.75 227 ALA A N 1
ATOM 1791 C CA . ALA A 1 227 ? -0.422 -20.464 -25.030 1.00 84.75 227 ALA A CA 1
ATOM 1792 C C . ALA A 1 227 ? 0.278 -20.779 -26.358 1.00 84.75 227 ALA A C 1
ATOM 1794 O O . ALA A 1 227 ? 0.425 -19.882 -27.176 1.00 84.75 227 ALA A O 1
ATOM 1795 N N . GLU A 1 228 ? 0.665 -22.026 -26.632 1.00 85.62 228 GLU A N 1
ATOM 1796 C CA . GLU A 1 228 ? 1.239 -22.409 -27.931 1.00 85.62 228 GLU A CA 1
ATOM 1797 C C . GLU A 1 228 ? 0.294 -22.092 -29.098 1.00 85.62 228 GLU A C 1
ATOM 1799 O O . GLU A 1 228 ? 0.746 -21.713 -30.179 1.00 85.62 228 GLU A O 1
ATOM 1804 N N . GLN A 1 229 ? -1.016 -22.199 -28.869 1.00 84.75 229 GLN A N 1
ATOM 1805 C CA . GLN A 1 229 ? -2.031 -21.920 -29.876 1.00 84.75 229 GLN A CA 1
ATOM 1806 C C . GLN A 1 229 ? -2.293 -20.417 -30.053 1.00 84.75 229 GLN A C 1
ATOM 1808 O O . GLN A 1 229 ? -2.474 -19.954 -31.180 1.00 84.75 229 GLN A O 1
ATOM 1813 N N . TRP A 1 230 ? -2.323 -19.658 -28.953 1.00 82.50 230 TRP A N 1
ATOM 1814 C CA . TRP A 1 230 ? -2.861 -18.290 -28.944 1.00 82.50 230 TRP A CA 1
ATOM 1815 C C . TRP A 1 230 ? -1.846 -17.194 -28.621 1.00 82.50 230 TRP A C 1
ATOM 1817 O O . TRP A 1 230 ? -2.070 -16.040 -28.965 1.00 82.50 230 TRP A O 1
ATOM 1827 N N . ALA A 1 231 ? -0.725 -17.553 -28.006 1.00 81.56 231 ALA A N 1
ATOM 1828 C CA . ALA A 1 231 ? 0.388 -16.686 -27.638 1.00 81.56 231 ALA A CA 1
ATOM 1829 C C . ALA A 1 231 ? 1.737 -17.337 -28.033 1.00 81.56 231 ALA A C 1
ATOM 1831 O O . ALA A 1 231 ? 2.604 -17.530 -27.171 1.00 81.56 231 ALA A O 1
ATOM 1832 N N . PRO A 1 232 ? 1.935 -17.729 -29.309 1.00 79.06 232 PRO A N 1
ATOM 1833 C CA . PRO A 1 232 ? 3.092 -18.521 -29.711 1.00 79.06 232 PRO A CA 1
ATOM 1834 C C . PRO A 1 232 ? 4.406 -17.807 -29.371 1.00 79.06 232 PRO A C 1
ATOM 1836 O O . PRO A 1 232 ? 4.590 -16.627 -29.664 1.00 79.06 232 PRO A O 1
ATOM 1839 N N . GLY A 1 233 ? 5.335 -18.538 -28.751 1.00 79.88 233 GLY A N 1
ATOM 1840 C CA . GLY A 1 233 ? 6.619 -18.003 -28.284 1.00 79.88 233 GLY A CA 1
ATOM 1841 C C . GLY A 1 233 ? 6.611 -17.479 -26.843 1.00 79.88 233 GLY A C 1
ATOM 1842 O O . GLY A 1 233 ? 7.684 -17.212 -26.299 1.00 79.88 233 GLY A O 1
ATOM 1843 N N . HIS A 1 234 ? 5.447 -17.390 -26.192 1.00 81.94 234 HIS A N 1
ATOM 1844 C CA . HIS A 1 234 ? 5.360 -17.118 -24.760 1.00 81.94 234 HIS A CA 1
ATOM 1845 C C . HIS A 1 234 ? 5.350 -18.421 -23.960 1.00 81.94 234 HIS A C 1
ATOM 1847 O O . HIS A 1 234 ? 4.488 -19.273 -24.143 1.00 81.94 234 HIS A O 1
ATOM 1853 N N . ILE A 1 235 ? 6.301 -18.545 -23.034 1.00 86.38 235 ILE A N 1
ATOM 1854 C CA . ILE A 1 235 ? 6.322 -19.617 -22.035 1.00 86.38 235 ILE A CA 1
ATOM 1855 C C . ILE A 1 235 ? 5.754 -19.049 -20.744 1.00 86.38 235 ILE A C 1
ATOM 1857 O O . ILE A 1 235 ? 6.214 -18.009 -20.277 1.00 86.38 235 ILE A O 1
ATOM 1861 N N . PHE A 1 236 ? 4.783 -19.731 -20.162 1.00 89.12 236 PHE A N 1
ATOM 1862 C CA . PHE A 1 236 ? 4.183 -19.405 -18.882 1.00 89.12 236 PHE A CA 1
ATOM 1863 C C . PHE A 1 236 ? 4.749 -20.270 -17.765 1.00 89.12 236 PHE A C 1
ATOM 1865 O O . PHE A 1 236 ? 5.071 -21.447 -17.945 1.00 89.12 236 PHE A O 1
ATOM 1872 N N . LYS A 1 237 ? 4.833 -19.660 -16.591 1.00 90.69 237 LYS A N 1
ATOM 1873 C CA . LYS A 1 237 ? 5.190 -20.278 -15.321 1.00 90.69 237 LYS A CA 1
ATOM 1874 C C . LYS A 1 237 ? 4.083 -20.011 -14.310 1.00 90.69 237 LYS A C 1
ATOM 1876 O O . LYS A 1 237 ? 3.273 -19.098 -14.485 1.00 90.69 237 LYS A O 1
ATOM 1881 N N . ILE A 1 238 ? 4.064 -20.813 -13.252 1.00 92.44 238 ILE A N 1
ATOM 1882 C CA . ILE A 1 238 ? 3.120 -20.670 -12.145 1.00 92.44 238 ILE A CA 1
ATOM 1883 C C . ILE A 1 238 ? 3.908 -20.707 -10.844 1.00 92.44 238 ILE A C 1
ATOM 1885 O O . ILE A 1 238 ? 4.646 -21.661 -10.599 1.00 92.44 238 ILE A O 1
ATOM 1889 N N . GLN A 1 239 ? 3.718 -19.695 -10.006 1.00 92.94 239 GLN A N 1
ATOM 1890 C CA . GLN A 1 239 ? 4.142 -19.729 -8.610 1.00 92.94 239 GLN A CA 1
ATOM 1891 C C . GLN A 1 239 ? 2.924 -19.590 -7.703 1.00 92.94 239 GLN A C 1
ATOM 1893 O O . GLN A 1 239 ? 1.973 -18.875 -8.021 1.00 92.94 239 GLN A O 1
ATOM 1898 N N . GLU A 1 240 ? 2.956 -20.287 -6.579 1.00 93.56 240 GLU A N 1
ATOM 1899 C CA . GLU A 1 240 ? 1.874 -20.333 -5.601 1.00 93.56 240 GLU A CA 1
ATOM 1900 C C . GLU A 1 240 ? 2.443 -20.162 -4.195 1.00 93.56 240 GLU A C 1
ATOM 1902 O O . GLU A 1 240 ? 3.591 -20.518 -3.942 1.00 93.56 240 GLU A O 1
ATOM 1907 N N . SER A 1 241 ? 1.632 -19.598 -3.309 1.00 92.88 241 SER A N 1
ATOM 1908 C CA . SER A 1 241 ? 1.804 -19.559 -1.860 1.00 92.88 241 SER A CA 1
ATOM 1909 C C . SER A 1 241 ? 0.540 -20.123 -1.192 1.00 92.88 241 SER A C 1
ATOM 1911 O O . SER A 1 241 ? -0.361 -20.613 -1.869 1.00 92.88 241 SER A O 1
ATOM 1913 N N . GLN A 1 242 ? 0.429 -20.059 0.136 1.00 90.50 242 GLN A N 1
ATOM 1914 C CA . GLN A 1 242 ? -0.719 -20.625 0.860 1.00 90.50 242 GLN A CA 1
ATOM 1915 C C . GLN A 1 242 ? -2.085 -20.095 0.382 1.00 90.50 242 GLN A C 1
ATOM 1917 O O . GLN A 1 242 ? -3.050 -20.859 0.315 1.00 90.50 242 GLN A O 1
ATOM 1922 N N . HIS A 1 243 ? -2.170 -18.804 0.062 1.00 94.12 243 HIS A N 1
ATOM 1923 C CA . HIS A 1 243 ? -3.413 -18.107 -0.266 1.00 94.12 243 HIS A CA 1
ATOM 1924 C C . HIS A 1 243 ? -3.478 -17.585 -1.708 1.00 94.12 243 HIS A C 1
ATOM 1926 O O . HIS A 1 243 ? -4.572 -17.300 -2.213 1.00 94.12 243 HIS A O 1
ATOM 1932 N N . CYS A 1 244 ? -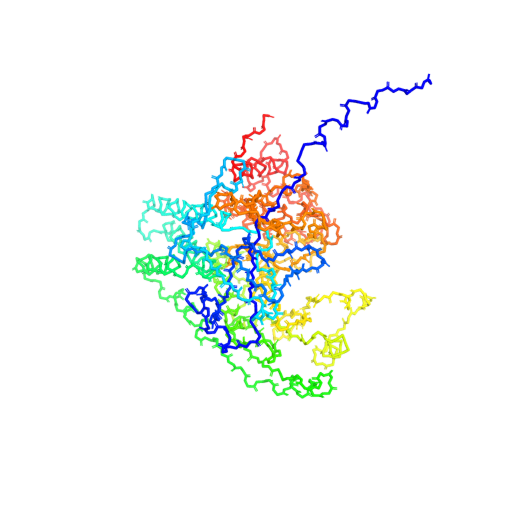2.332 -17.471 -2.377 1.00 95.62 244 CYS A N 1
ATOM 1933 C CA . CYS A 1 244 ? -2.178 -16.720 -3.617 1.00 95.62 244 CYS A CA 1
ATOM 1934 C C . CYS A 1 244 ? -1.536 -17.568 -4.714 1.00 95.62 244 CYS A C 1
ATOM 1936 O O . CYS A 1 244 ? -0.639 -18.365 -4.455 1.00 95.62 244 CYS A O 1
ATOM 1938 N N . ARG A 1 245 ? -1.935 -17.340 -5.966 1.00 95.00 245 ARG A N 1
ATOM 1939 C CA . ARG A 1 245 ? -1.284 -17.936 -7.139 1.00 95.00 245 ARG A CA 1
ATOM 1940 C C . ARG A 1 245 ? -1.051 -16.900 -8.227 1.00 95.00 245 ARG A C 1
ATOM 1942 O O . ARG A 1 245 ? -1.919 -16.082 -8.504 1.00 95.00 245 ARG A O 1
ATOM 1949 N N . ILE A 1 246 ? 0.101 -16.952 -8.882 1.00 94.50 246 ILE A N 1
ATOM 1950 C CA . ILE A 1 246 ? 0.416 -16.095 -10.022 1.00 94.50 246 ILE A CA 1
ATOM 1951 C C . ILE A 1 246 ? 0.816 -16.968 -11.210 1.00 94.50 246 ILE A C 1
ATOM 1953 O O . ILE A 1 246 ? 1.794 -17.713 -11.149 1.00 94.50 246 ILE A O 1
ATOM 1957 N N . ILE A 1 247 ? 0.070 -16.835 -12.304 1.00 93.06 247 ILE A N 1
ATOM 1958 C CA . ILE A 1 247 ? 0.400 -17.350 -13.633 1.00 93.06 247 ILE A CA 1
ATOM 1959 C C . ILE A 1 247 ? 1.023 -16.198 -14.418 1.00 93.06 247 ILE A C 1
ATOM 1961 O O . ILE A 1 247 ? 0.419 -15.135 -14.543 1.00 93.06 247 ILE A O 1
ATOM 1965 N N . TYR A 1 248 ? 2.229 -16.379 -14.945 1.00 91.12 248 TYR A N 1
ATOM 1966 C CA . TYR A 1 248 ? 2.974 -15.289 -15.573 1.00 91.12 248 TYR A CA 1
ATOM 1967 C C . TYR A 1 248 ? 3.824 -15.774 -16.740 1.00 91.12 248 TYR A C 1
ATOM 1969 O O . TYR A 1 248 ? 4.347 -16.887 -16.726 1.00 91.12 248 TYR A O 1
ATOM 1977 N N . HIS A 1 249 ? 3.985 -14.935 -17.762 1.00 87.81 249 HIS A N 1
ATOM 1978 C CA . HIS A 1 249 ? 4.900 -15.236 -18.860 1.00 87.81 249 HIS A CA 1
ATOM 1979 C C . HIS A 1 249 ? 6.370 -15.057 -18.425 1.00 87.81 249 HIS A C 1
ATOM 1981 O O . HIS A 1 249 ? 6.706 -14.177 -17.633 1.00 87.81 249 HIS A O 1
ATOM 1987 N N . ALA A 1 250 ? 7.283 -15.839 -19.006 1.00 84.81 250 ALA A N 1
ATOM 1988 C CA . ALA A 1 250 ? 8.704 -15.924 -18.646 1.00 84.81 250 ALA A CA 1
ATOM 1989 C C . ALA A 1 250 ? 9.508 -14.628 -18.866 1.00 84.81 250 ALA A C 1
ATOM 1991 O O . ALA A 1 250 ? 10.674 -14.548 -18.485 1.00 84.81 250 ALA A O 1
ATOM 1992 N N . GLY A 1 251 ? 8.890 -13.611 -19.473 1.00 81.38 251 GLY A N 1
ATOM 1993 C CA . GLY A 1 251 ? 9.453 -12.264 -19.554 1.00 81.38 251 GLY A CA 1
ATOM 1994 C C . GLY A 1 251 ? 9.441 -11.530 -18.211 1.00 81.38 251 GLY A C 1
ATOM 1995 O O . GLY A 1 251 ? 10.183 -10.567 -18.065 1.00 81.38 251 GLY A O 1
ATOM 1996 N N . ILE A 1 252 ? 8.647 -11.986 -17.236 1.00 83.88 252 ILE A N 1
ATOM 1997 C CA . ILE A 1 252 ? 8.640 -11.480 -15.861 1.00 83.88 252 ILE A CA 1
ATOM 1998 C C . ILE A 1 252 ? 9.586 -12.357 -15.024 1.00 83.88 252 ILE A C 1
ATOM 2000 O O . ILE A 1 252 ? 9.325 -13.549 -14.864 1.00 83.88 252 ILE A O 1
ATOM 2004 N N . PRO A 1 253 ? 10.690 -11.810 -14.482 1.00 83.62 253 PRO A N 1
ATOM 2005 C CA . PRO A 1 253 ? 11.619 -12.623 -13.700 1.00 83.62 253 PRO A CA 1
ATOM 2006 C C . PRO A 1 253 ? 11.020 -13.173 -12.398 1.00 83.62 253 PRO A C 1
ATOM 2008 O O . PRO A 1 253 ? 10.423 -12.428 -11.615 1.00 83.62 253 PRO A O 1
ATOM 2011 N N . ASP A 1 254 ? 11.303 -14.449 -12.133 1.00 86.25 254 ASP A N 1
ATOM 2012 C CA . ASP A 1 254 ? 10.763 -15.255 -11.027 1.00 86.25 254 ASP A CA 1
ATOM 2013 C C . ASP A 1 254 ? 10.878 -14.582 -9.650 1.00 86.25 254 ASP A C 1
ATOM 2015 O O . ASP A 1 254 ? 9.954 -14.671 -8.849 1.00 86.25 254 ASP A O 1
ATOM 2019 N N . GLY A 1 255 ? 11.973 -13.857 -9.391 1.00 84.25 255 GLY A N 1
ATOM 2020 C CA . GLY A 1 255 ? 12.188 -13.153 -8.121 1.00 84.25 255 GLY A CA 1
ATOM 2021 C C . GLY A 1 255 ? 11.138 -12.081 -7.802 1.00 84.25 255 GLY A C 1
ATOM 2022 O O . GLY A 1 255 ? 10.744 -11.963 -6.648 1.00 84.25 255 GLY A O 1
ATOM 2023 N N . ALA A 1 256 ? 10.608 -11.361 -8.804 1.00 83.56 256 ALA A N 1
ATOM 2024 C CA . ALA A 1 256 ? 9.543 -10.380 -8.529 1.00 83.56 256 ALA A CA 1
ATOM 2025 C C . ALA A 1 256 ? 8.188 -11.046 -8.300 1.00 83.56 256 ALA A C 1
ATOM 2027 O O . ALA A 1 256 ? 7.371 -10.522 -7.549 1.00 83.56 256 ALA A O 1
ATOM 2028 N N . VAL A 1 257 ? 7.944 -12.205 -8.920 1.00 89.88 257 VAL A N 1
ATOM 2029 C CA . VAL A 1 257 ? 6.728 -12.984 -8.656 1.00 89.88 257 VAL A CA 1
ATOM 2030 C C . VAL A 1 257 ? 6.772 -13.538 -7.235 1.00 89.88 257 VAL A C 1
ATOM 2032 O O . VAL A 1 257 ? 5.824 -13.336 -6.480 1.00 89.88 257 VAL A O 1
ATOM 2035 N N . ALA A 1 258 ? 7.903 -14.121 -6.830 1.00 89.50 258 ALA A N 1
ATOM 2036 C CA . ALA A 1 258 ? 8.122 -14.580 -5.462 1.00 89.50 258 ALA A CA 1
ATOM 2037 C C . ALA A 1 258 ? 8.026 -13.426 -4.447 1.00 89.50 258 ALA A C 1
ATOM 2039 O O . ALA A 1 258 ? 7.387 -13.569 -3.406 1.00 89.50 258 ALA A O 1
ATOM 2040 N N . GLY A 1 259 ? 8.601 -12.260 -4.767 1.00 87.06 259 GLY A N 1
ATOM 2041 C CA . GLY A 1 259 ? 8.479 -11.040 -3.964 1.00 87.06 259 GLY A CA 1
ATOM 2042 C C . GLY A 1 259 ? 7.029 -10.570 -3.817 1.00 87.06 259 GLY A C 1
ATOM 2043 O O . GLY A 1 259 ? 6.589 -10.287 -2.704 1.00 87.06 259 GLY A O 1
ATOM 2044 N N . SER A 1 260 ? 6.262 -10.579 -4.912 1.00 91.31 260 SER A N 1
ATOM 2045 C CA . SER A 1 260 ? 4.837 -10.221 -4.916 1.00 91.31 260 SER A CA 1
ATOM 2046 C C . SER A 1 260 ? 3.997 -11.192 -4.081 1.00 91.31 260 SER A C 1
ATOM 2048 O O . SER A 1 260 ? 3.142 -10.749 -3.318 1.00 91.31 260 SER A O 1
ATOM 2050 N N . LEU A 1 261 ? 4.256 -12.504 -4.176 1.00 93.44 261 LEU A N 1
ATOM 2051 C CA . LEU A 1 261 ? 3.594 -13.525 -3.352 1.00 93.44 261 LEU A CA 1
ATOM 2052 C C . LEU A 1 261 ? 3.935 -13.357 -1.869 1.00 93.44 261 LEU A C 1
ATOM 2054 O O . LEU A 1 261 ? 3.041 -13.384 -1.028 1.00 93.44 261 LEU A O 1
ATOM 2058 N N . SER A 1 262 ? 5.208 -13.123 -1.544 1.00 90.94 262 SER A N 1
ATOM 2059 C CA . SER A 1 262 ? 5.638 -12.883 -0.164 1.00 90.94 262 SER A CA 1
ATOM 2060 C C . SER A 1 262 ? 4.978 -11.635 0.426 1.00 90.94 262 SER A C 1
ATOM 2062 O O . SER A 1 262 ? 4.462 -11.686 1.540 1.00 90.94 262 SER A O 1
ATOM 2064 N N . MET A 1 263 ? 4.926 -10.531 -0.327 1.00 91.94 263 MET A N 1
ATOM 2065 C CA . MET A 1 263 ? 4.203 -9.324 0.082 1.00 91.94 263 MET A CA 1
ATOM 2066 C C . MET A 1 263 ? 2.708 -9.606 0.277 1.00 91.94 263 MET A C 1
ATOM 2068 O O . MET A 1 263 ? 2.155 -9.217 1.304 1.00 91.94 263 MET A O 1
ATOM 2072 N N . ALA A 1 264 ? 2.070 -10.332 -0.645 1.00 95.19 264 ALA A N 1
ATOM 2073 C CA . ALA A 1 264 ? 0.652 -10.670 -0.549 1.00 95.19 264 ALA A CA 1
ATOM 2074 C C . ALA A 1 264 ? 0.329 -11.497 0.706 1.00 95.19 264 ALA A C 1
ATOM 2076 O O . ALA A 1 264 ? -0.624 -11.189 1.418 1.00 95.19 264 ALA A O 1
ATOM 2077 N N . GLU A 1 265 ? 1.139 -12.510 1.018 1.00 94.25 265 GLU A N 1
ATOM 2078 C CA . GLU A 1 265 ? 0.979 -13.313 2.235 1.00 94.25 265 GLU A CA 1
ATOM 2079 C C . GLU A 1 265 ? 1.126 -12.464 3.502 1.00 94.25 265 GLU A C 1
ATOM 2081 O O . GLU A 1 265 ? 0.304 -12.556 4.414 1.00 94.25 265 GLU A O 1
ATOM 2086 N N . LYS A 1 266 ? 2.117 -11.566 3.543 1.00 91.44 266 LYS A N 1
ATOM 2087 C CA . LYS A 1 266 ? 2.274 -10.622 4.660 1.00 91.44 266 LYS A CA 1
ATOM 2088 C C . LYS A 1 266 ? 1.081 -9.688 4.794 1.00 91.44 266 LYS A C 1
ATOM 2090 O O . LYS A 1 266 ? 0.617 -9.467 5.905 1.00 91.44 266 LYS A O 1
ATOM 2095 N N . ALA A 1 267 ? 0.551 -9.193 3.679 1.00 94.94 267 ALA A N 1
ATOM 2096 C CA . ALA A 1 267 ? -0.641 -8.358 3.676 1.00 94.94 267 ALA A CA 1
ATOM 2097 C C . ALA A 1 267 ? -1.882 -9.106 4.181 1.00 94.94 267 ALA A C 1
ATOM 2099 O O . ALA A 1 267 ? -2.660 -8.541 4.944 1.00 94.94 267 ALA A O 1
ATOM 2100 N N . ILE A 1 268 ? -2.056 -10.386 3.834 1.00 95.50 268 ILE A N 1
ATOM 2101 C CA . ILE A 1 268 ? -3.150 -11.220 4.360 1.00 95.50 268 ILE A CA 1
ATOM 2102 C C . ILE A 1 268 ? -3.005 -11.424 5.870 1.00 95.50 268 ILE A C 1
ATOM 2104 O O . ILE A 1 268 ? -3.969 -11.237 6.618 1.00 95.50 268 ILE A O 1
ATOM 2108 N N . LEU A 1 269 ? -1.809 -11.799 6.329 1.00 90.06 269 LEU A N 1
ATOM 2109 C CA . LEU A 1 269 ? -1.529 -12.024 7.747 1.00 90.06 269 LEU A CA 1
ATOM 2110 C C . LEU A 1 269 ? -1.707 -10.743 8.561 1.00 90.06 269 LEU A C 1
ATOM 2112 O O . LEU A 1 269 ? -2.340 -10.770 9.617 1.00 90.06 269 LEU A O 1
ATOM 2116 N N . GLY A 1 270 ? -1.227 -9.623 8.036 1.00 90.25 270 GLY A N 1
ATOM 2117 C CA . GLY A 1 270 ? -1.360 -8.328 8.672 1.00 90.25 270 GLY A CA 1
ATOM 2118 C C . GLY A 1 270 ? -2.786 -7.809 8.706 1.00 90.25 270 GLY A C 1
ATOM 2119 O O . GLY A 1 270 ? -3.269 -7.337 9.739 1.00 90.25 270 GLY A O 1
ATOM 2120 N N . PHE A 1 271 ? -3.530 -8.010 7.618 1.00 94.00 271 PHE A N 1
ATOM 2121 C CA . PHE A 1 271 ? -4.962 -7.745 7.584 1.00 94.00 271 PHE A CA 1
ATOM 2122 C C . PHE A 1 271 ? -5.705 -8.582 8.636 1.00 94.00 271 PHE A C 1
ATOM 2124 O O . PHE A 1 271 ? -6.530 -8.041 9.377 1.00 94.00 271 PHE A O 1
ATOM 2131 N N . ARG A 1 272 ? -5.391 -9.881 8.770 1.00 91.38 272 ARG A N 1
ATOM 2132 C CA . ARG A 1 272 ? -5.943 -10.735 9.838 1.00 91.38 272 ARG A CA 1
ATOM 2133 C C . ARG A 1 272 ? -5.606 -10.175 11.217 1.00 91.38 272 ARG A C 1
ATOM 2135 O O . ARG A 1 272 ? -6.511 -9.963 12.027 1.00 91.38 272 ARG A O 1
ATOM 2142 N N . ALA A 1 273 ? -4.331 -9.900 11.472 1.00 85.12 273 ALA A N 1
ATOM 2143 C CA . ALA A 1 273 ? -3.836 -9.425 12.758 1.00 85.12 273 ALA A CA 1
ATOM 2144 C C . ALA A 1 273 ? -4.487 -8.104 13.194 1.00 85.12 273 ALA A C 1
ATOM 2146 O O . ALA A 1 273 ? -4.749 -7.923 14.387 1.00 85.12 273 ALA A O 1
ATOM 2147 N N . ARG A 1 274 ? -4.774 -7.211 12.238 1.00 87.19 274 ARG A N 1
ATOM 2148 C CA . ARG A 1 274 ? -5.319 -5.872 12.489 1.00 87.19 274 ARG A CA 1
ATOM 2149 C C . ARG A 1 274 ? -6.844 -5.815 12.484 1.00 87.19 274 ARG A C 1
ATOM 2151 O O . ARG A 1 274 ? -7.424 -5.139 13.328 1.00 87.19 274 ARG A O 1
ATOM 2158 N N . PHE A 1 275 ? -7.503 -6.510 11.559 1.00 91.56 275 PHE A N 1
ATOM 2159 C CA . PHE A 1 275 ? -8.933 -6.318 11.277 1.00 91.56 275 PHE A CA 1
ATOM 2160 C C . PHE A 1 275 ? -9.806 -7.545 11.538 1.00 91.56 275 PHE A C 1
ATOM 2162 O O . PHE A 1 275 ? -11.033 -7.438 11.471 1.00 91.56 275 PHE A O 1
ATOM 2169 N N . VAL A 1 276 ? -9.211 -8.701 11.846 1.00 91.00 276 VAL A N 1
ATOM 2170 C CA . VAL A 1 276 ? -9.945 -9.958 12.052 1.00 91.00 276 VAL A CA 1
ATOM 2171 C C . VAL A 1 276 ? -9.735 -10.494 13.460 1.00 91.00 276 VAL A C 1
ATOM 2173 O O . VAL A 1 276 ? -10.657 -10.497 14.271 1.00 91.00 276 VAL A O 1
ATOM 2176 N N . GLU A 1 277 ? -8.514 -10.919 13.767 1.00 86.81 277 GLU A N 1
ATOM 2177 C CA . GLU A 1 277 ? -8.174 -11.637 14.992 1.00 86.81 277 GLU A CA 1
ATOM 2178 C C . GLU A 1 277 ? -8.512 -10.884 16.290 1.00 86.81 277 GLU A C 1
ATOM 2180 O O . GLU A 1 277 ? -8.922 -11.544 17.245 1.00 86.81 277 GLU A O 1
ATOM 2185 N N . PRO A 1 278 ? -8.371 -9.543 16.380 1.00 85.50 278 PRO A N 1
ATOM 2186 C CA . PRO A 1 278 ? -8.769 -8.792 17.573 1.00 85.50 278 PRO A CA 1
ATOM 2187 C C . PRO A 1 278 ? -10.269 -8.844 17.878 1.00 85.50 278 PRO A C 1
ATOM 2189 O O . PRO A 1 278 ? -10.682 -8.528 18.993 1.00 85.50 278 PRO A O 1
ATOM 2192 N N . TYR A 1 279 ? -11.079 -9.199 16.882 1.00 87.69 279 TYR A N 1
ATOM 2193 C CA . TYR A 1 279 ? -12.534 -9.088 16.918 1.00 87.69 279 TYR A CA 1
ATOM 2194 C C . TYR A 1 279 ? -13.231 -10.431 16.738 1.00 87.69 279 TYR A C 1
ATOM 2196 O O . TYR A 1 279 ? -14.450 -10.445 16.605 1.00 87.69 279 TYR A O 1
ATOM 2204 N N . LEU A 1 280 ? -12.483 -11.540 16.736 1.00 87.12 280 LEU A N 1
ATOM 2205 C CA . LEU A 1 280 ? -13.051 -12.873 16.578 1.00 87.12 280 LEU A CA 1
ATOM 2206 C C . LEU A 1 280 ? -14.142 -13.129 17.619 1.00 87.12 280 LEU A C 1
ATOM 2208 O O . LEU A 1 280 ? -13.905 -13.098 18.827 1.00 87.12 280 LEU A O 1
ATOM 2212 N N . ALA A 1 281 ? -15.333 -13.407 17.112 1.00 86.00 281 ALA A N 1
ATOM 2213 C CA . ALA A 1 281 ? -16.522 -13.755 17.870 1.00 86.00 281 ALA A CA 1
ATOM 2214 C C . ALA A 1 281 ? -17.396 -14.682 17.015 1.00 86.00 281 ALA A C 1
ATOM 2216 O O . ALA A 1 281 ? -17.148 -14.852 15.821 1.00 86.00 281 ALA A O 1
ATOM 2217 N N . GLU A 1 282 ? -18.432 -15.278 17.605 1.00 84.00 282 GLU A N 1
ATOM 2218 C CA . GLU A 1 282 ? -19.362 -16.151 16.872 1.00 84.00 282 GLU A CA 1
ATOM 2219 C C . GLU A 1 282 ? -20.014 -15.429 15.676 1.00 84.00 282 GLU A C 1
ATOM 2221 O O . GLU A 1 282 ? -20.137 -15.990 14.588 1.00 84.00 282 GLU A O 1
ATOM 2226 N N . ASP A 1 283 ? -20.360 -14.152 15.846 1.00 82.62 283 ASP A N 1
ATOM 2227 C CA . ASP A 1 283 ? -20.938 -13.280 14.820 1.00 82.62 283 ASP A CA 1
ATOM 2228 C C . ASP A 1 283 ? -19.891 -12.508 13.994 1.00 82.62 283 ASP A C 1
ATOM 2230 O O . ASP A 1 283 ? -20.233 -11.859 12.999 1.00 82.62 283 ASP A O 1
ATOM 2234 N N . PHE A 1 284 ? -18.609 -12.634 14.346 1.00 88.00 284 PHE A N 1
ATOM 2235 C CA . PHE A 1 284 ? -17.474 -12.039 13.644 1.00 88.00 284 PHE A CA 1
ATOM 2236 C C . PHE A 1 284 ? -16.397 -13.105 13.362 1.00 88.00 284 PHE A C 1
ATOM 2238 O O . PHE A 1 284 ? -15.325 -13.102 13.971 1.00 88.00 284 PHE A O 1
ATOM 2245 N N . PRO A 1 285 ? -16.660 -14.059 12.449 1.00 91.88 285 PRO A N 1
ATOM 2246 C CA . PRO A 1 285 ? -15.683 -15.082 12.104 1.00 91.88 285 PRO A CA 1
ATOM 2247 C C . PRO A 1 285 ? -14.595 -14.534 11.170 1.00 91.88 285 PRO A C 1
ATOM 2249 O O . PRO A 1 285 ? -14.828 -13.599 10.384 1.00 91.88 285 PRO A O 1
ATOM 2252 N N . ASP A 1 286 ? -13.434 -15.193 11.186 1.00 93.31 286 ASP A N 1
ATOM 2253 C CA . ASP A 1 286 ? -12.482 -15.098 10.081 1.00 93.31 286 ASP A CA 1
ATOM 2254 C C . ASP A 1 286 ? -13.126 -15.698 8.826 1.00 93.31 286 ASP A C 1
ATOM 2256 O O . ASP A 1 286 ? -13.543 -16.857 8.813 1.00 93.31 286 ASP A O 1
ATOM 2260 N N . ARG A 1 287 ? -13.263 -14.873 7.787 1.00 92.75 287 ARG A N 1
ATOM 2261 C CA . ARG A 1 287 ? -13.824 -15.284 6.493 1.00 92.75 287 ARG A CA 1
ATOM 2262 C C . ARG A 1 287 ? -12.748 -15.535 5.444 1.00 92.75 287 ARG A C 1
ATOM 2264 O O . ARG A 1 287 ? -13.088 -15.986 4.355 1.00 92.75 287 ARG A O 1
ATOM 2271 N N . ILE A 1 288 ? -11.487 -15.229 5.742 1.00 93.19 288 ILE A N 1
ATOM 2272 C CA . ILE A 1 288 ? -10.381 -15.409 4.807 1.00 93.19 288 ILE A CA 1
ATOM 2273 C C . ILE A 1 288 ? -10.086 -16.913 4.723 1.00 93.19 288 ILE A C 1
ATOM 2275 O O . ILE A 1 288 ? -9.769 -17.513 5.754 1.00 93.19 288 ILE A O 1
ATOM 2279 N N . PRO A 1 289 ? -10.204 -17.549 3.541 1.00 90.94 289 PRO A N 1
ATOM 2280 C CA . PRO A 1 289 ? -9.996 -18.988 3.408 1.00 90.94 289 PRO A CA 1
ATOM 2281 C C . PRO A 1 289 ? -8.560 -19.407 3.740 1.00 90.94 289 PRO A C 1
ATOM 2283 O O . PRO A 1 289 ? -7.626 -18.678 3.446 1.00 90.94 289 PRO A O 1
ATOM 2286 N N . GLU A 1 290 ? -8.372 -20.608 4.287 1.00 89.25 290 GLU A N 1
ATOM 2287 C CA . GLU A 1 290 ? -7.053 -21.244 4.482 1.00 89.25 290 GLU A CA 1
ATOM 2288 C C . GLU A 1 290 ? -6.724 -22.165 3.293 1.00 89.25 290 GLU A C 1
ATOM 2290 O O . GLU A 1 290 ? -6.529 -23.373 3.428 1.00 89.25 290 GLU A O 1
ATOM 2295 N N . LYS A 1 291 ? -6.782 -21.588 2.093 1.00 90.62 291 LYS A N 1
ATOM 2296 C CA . LYS A 1 291 ? -6.477 -22.205 0.794 1.00 90.62 291 LYS A CA 1
ATOM 2297 C C . LYS A 1 291 ? -6.105 -21.093 -0.182 1.00 90.62 291 LYS A C 1
ATOM 2299 O O . LYS A 1 291 ? -6.438 -19.934 0.076 1.00 90.62 291 LYS A O 1
ATOM 2304 N N . VAL A 1 292 ? -5.559 -21.447 -1.345 1.00 92.38 292 VAL A N 1
ATOM 2305 C CA . VAL A 1 292 ? -5.512 -20.499 -2.460 1.00 92.38 292 VAL A CA 1
ATOM 2306 C C . VAL A 1 292 ? -6.931 -20.028 -2.752 1.00 92.38 292 VAL A C 1
ATOM 2308 O O . VAL A 1 292 ? -7.841 -20.838 -2.899 1.00 92.38 292 VAL A O 1
ATOM 2311 N N . PHE A 1 293 ? -7.154 -18.721 -2.752 1.00 94.00 293 PHE A N 1
ATOM 2312 C CA . PHE A 1 293 ? -8.473 -18.148 -3.038 1.00 94.00 293 PHE A CA 1
ATOM 2313 C C . PHE A 1 293 ? -8.412 -17.025 -4.069 1.00 94.00 293 PHE A C 1
ATOM 2315 O O . PHE A 1 293 ? -9.449 -16.633 -4.602 1.00 94.00 293 PHE A O 1
ATOM 2322 N N . ILE A 1 294 ? -7.210 -16.544 -4.383 1.00 95.38 294 ILE A N 1
ATOM 2323 C CA . ILE A 1 294 ? -6.962 -15.483 -5.350 1.00 95.38 294 ILE A CA 1
ATOM 2324 C C . ILE A 1 294 ? -5.842 -15.886 -6.311 1.00 95.38 294 ILE A C 1
ATOM 2326 O O . ILE A 1 294 ? -4.807 -16.418 -5.906 1.00 95.38 294 ILE A O 1
ATOM 2330 N N . GLU A 1 295 ? -6.066 -15.639 -7.598 1.00 95.00 295 GLU A N 1
ATOM 2331 C CA . GLU A 1 295 ? -5.103 -15.874 -8.668 1.00 95.00 295 GLU A CA 1
ATOM 2332 C C . GLU A 1 295 ? -4.961 -14.649 -9.559 1.00 95.00 295 GLU A C 1
ATOM 2334 O O . GLU A 1 295 ? -5.940 -13.977 -9.891 1.00 95.00 295 GLU A O 1
ATOM 2339 N N . TRP A 1 296 ? -3.727 -14.390 -9.973 1.00 94.62 296 TRP A N 1
ATOM 2340 C CA . TRP A 1 296 ? -3.401 -13.407 -10.993 1.00 94.62 296 TRP A CA 1
ATOM 2341 C C . TRP A 1 296 ? -2.893 -14.111 -12.237 1.00 94.62 296 TRP A C 1
ATOM 2343 O O . TRP A 1 296 ? -2.026 -14.979 -12.161 1.00 94.62 296 TRP A O 1
ATOM 2353 N N . TYR A 1 297 ? -3.393 -13.687 -13.389 1.00 93.00 297 TYR A N 1
ATOM 2354 C CA . TYR A 1 297 ? -2.819 -14.012 -14.681 1.00 93.00 297 TYR A CA 1
ATOM 2355 C C . TYR A 1 297 ? -2.174 -12.761 -15.272 1.00 93.00 297 TYR A C 1
ATOM 2357 O O . TYR A 1 297 ? -2.857 -11.772 -15.541 1.00 93.00 297 TYR A O 1
ATOM 2365 N N . PHE A 1 298 ? -0.864 -12.827 -15.493 1.00 91.50 298 PHE A N 1
ATOM 2366 C CA . PHE A 1 298 ? -0.080 -11.828 -16.207 1.00 91.50 298 PHE A CA 1
ATOM 2367 C C . PHE A 1 298 ? 0.256 -12.360 -17.599 1.00 91.50 298 PHE A C 1
ATOM 2369 O O . PHE A 1 298 ? 1.260 -13.054 -17.801 1.00 91.50 298 PHE A O 1
ATOM 2376 N N . GLY A 1 299 ? -0.630 -12.058 -18.545 1.00 87.12 299 GLY A N 1
ATOM 2377 C CA . GLY A 1 299 ? -0.485 -12.411 -19.952 1.00 87.12 299 GLY A CA 1
ATOM 2378 C C . GLY A 1 299 ? 0.327 -11.393 -20.743 1.00 87.12 299 GLY A C 1
ATOM 2379 O O . GLY A 1 299 ? 0.525 -10.274 -20.271 1.00 87.12 299 GLY A O 1
ATOM 2380 N N . PRO A 1 300 ? 0.773 -11.758 -21.956 1.00 81.50 300 PRO A N 1
ATOM 2381 C CA . PRO A 1 300 ? 1.426 -10.824 -22.857 1.00 81.50 300 PRO A CA 1
ATOM 2382 C C . PRO A 1 300 ? 0.495 -9.668 -23.226 1.00 81.50 300 PRO A C 1
ATOM 2384 O O . PRO A 1 300 ? -0.731 -9.814 -23.248 1.00 81.50 300 PRO A O 1
ATOM 2387 N N . ASP A 1 301 ? 1.093 -8.535 -23.582 1.00 83.81 301 ASP A N 1
ATOM 2388 C CA . ASP A 1 301 ? 0.386 -7.401 -24.176 1.00 83.81 301 ASP A CA 1
ATOM 2389 C C . ASP A 1 301 ? 0.075 -7.656 -25.663 1.00 83.81 301 ASP A C 1
ATOM 2391 O O . ASP A 1 301 ? 0.571 -6.994 -26.570 1.00 83.81 301 ASP A O 1
ATOM 2395 N N . ASP A 1 302 ? -0.724 -8.694 -25.908 1.00 85.75 302 ASP A N 1
ATOM 2396 C CA . ASP A 1 302 ? -1.327 -9.002 -27.200 1.00 85.75 302 ASP A CA 1
ATOM 2397 C C . ASP A 1 302 ? -2.830 -9.192 -26.990 1.00 85.75 302 ASP A C 1
ATOM 2399 O O . ASP A 1 302 ? -3.269 -10.082 -26.261 1.00 85.75 302 ASP A O 1
ATOM 2403 N N . LEU A 1 303 ? -3.632 -8.328 -27.615 1.00 86.38 303 LEU A N 1
ATOM 2404 C CA . LEU A 1 303 ? -5.084 -8.321 -27.433 1.00 86.38 303 LEU A CA 1
ATOM 2405 C C . LEU A 1 303 ? -5.747 -9.631 -27.868 1.00 86.38 303 LEU A C 1
ATOM 2407 O O . LEU A 1 303 ? -6.681 -10.079 -27.207 1.00 86.38 303 LEU A O 1
ATOM 2411 N N . THR A 1 304 ? -5.270 -10.243 -28.952 1.00 87.12 304 THR A N 1
ATOM 2412 C CA . THR A 1 304 ? -5.875 -11.462 -29.504 1.00 87.12 304 THR A CA 1
ATOM 2413 C C . THR A 1 304 ? -5.593 -12.641 -28.585 1.00 87.12 304 THR A C 1
ATOM 2415 O O . THR A 1 304 ? -6.515 -13.352 -28.185 1.00 87.12 304 THR A O 1
ATOM 2418 N N . ALA A 1 305 ? -4.332 -12.811 -28.193 1.00 86.19 305 ALA A N 1
ATOM 2419 C CA . ALA A 1 305 ? -3.896 -13.815 -27.237 1.00 86.19 305 ALA A CA 1
ATOM 2420 C C . ALA A 1 305 ? -4.620 -13.653 -25.897 1.00 86.19 305 ALA A C 1
ATOM 2422 O O . ALA A 1 305 ? -5.128 -14.622 -25.338 1.00 86.19 305 ALA A O 1
ATOM 2423 N N . HIS A 1 306 ? -4.710 -12.417 -25.404 1.00 87.31 306 HIS A N 1
ATOM 2424 C CA . HIS A 1 306 ? -5.376 -12.091 -24.151 1.00 87.31 306 HIS A CA 1
ATOM 2425 C C . HIS A 1 306 ? -6.872 -12.417 -24.194 1.00 87.31 306 HIS A C 1
ATOM 2427 O O . HIS A 1 306 ? -7.400 -12.999 -23.251 1.00 87.31 306 HIS A O 1
ATOM 2433 N N . GLU A 1 307 ? -7.567 -12.092 -25.282 1.00 89.69 307 GLU A N 1
ATOM 2434 C CA . GLU A 1 307 ? -8.976 -12.449 -25.455 1.00 89.69 307 GLU A CA 1
ATOM 2435 C C . GLU A 1 307 ? -9.173 -13.970 -25.505 1.00 89.69 307 GLU A C 1
ATOM 2437 O O . GLU A 1 307 ? -10.041 -14.503 -24.813 1.00 89.69 307 GLU A O 1
ATOM 2442 N N . LYS A 1 308 ? -8.338 -14.674 -26.276 1.00 89.69 308 LYS A N 1
ATOM 2443 C CA . LYS A 1 308 ? -8.435 -16.125 -26.462 1.00 89.69 308 LYS A CA 1
ATOM 2444 C C . LYS A 1 308 ? -8.104 -16.923 -25.213 1.00 89.69 308 LYS A C 1
ATOM 2446 O O . LYS A 1 308 ? -8.842 -17.842 -24.874 1.00 89.69 308 LYS A O 1
ATOM 2451 N N . MET A 1 309 ? -7.059 -16.547 -24.485 1.00 89.19 309 MET A N 1
ATOM 2452 C CA . MET A 1 309 ? -6.736 -17.165 -23.199 1.00 89.19 309 MET A CA 1
ATOM 2453 C C . MET A 1 309 ? -7.879 -16.973 -22.188 1.00 89.19 309 MET A C 1
ATOM 2455 O O . MET A 1 309 ? -8.233 -17.909 -21.475 1.00 89.19 309 MET A O 1
ATOM 2459 N N . TYR A 1 310 ? -8.521 -15.804 -22.167 1.00 89.06 310 TYR A N 1
ATOM 2460 C CA . TYR A 1 310 ? -9.654 -15.536 -21.278 1.00 89.06 310 TYR A CA 1
ATOM 2461 C C . TYR A 1 310 ? -10.865 -16.432 -21.572 1.00 89.06 310 TYR A C 1
ATOM 2463 O O . TYR A 1 310 ? -11.444 -17.017 -20.656 1.00 89.06 310 TYR A O 1
ATOM 2471 N N . GLU A 1 311 ? -11.243 -16.548 -22.846 1.00 89.75 311 GLU A N 1
ATOM 2472 C CA . GLU A 1 311 ? -12.424 -17.313 -23.261 1.00 89.75 311 GLU A CA 1
ATOM 2473 C C . GLU A 1 311 ? -12.176 -18.826 -23.255 1.00 89.75 311 GLU A C 1
ATOM 2475 O O . GLU A 1 311 ? -13.019 -19.584 -22.785 1.00 89.75 311 GLU A O 1
ATOM 2480 N N . GLU A 1 312 ? -11.033 -19.279 -23.771 1.00 88.69 312 GLU A N 1
ATOM 2481 C CA . GLU A 1 312 ? -10.804 -20.697 -24.063 1.00 88.69 312 GLU A CA 1
ATOM 2482 C C . GLU A 1 312 ? -10.039 -21.434 -22.961 1.00 88.69 312 GLU A C 1
ATOM 2484 O O . GLU A 1 312 ? -10.344 -22.594 -22.697 1.00 88.69 312 GLU A O 1
ATOM 2489 N N . HIS A 1 313 ? -9.074 -20.784 -22.299 1.00 87.50 313 HIS A N 1
ATOM 2490 C CA . HIS A 1 313 ? -8.341 -21.402 -21.188 1.00 87.50 313 HIS A CA 1
ATOM 2491 C C . HIS A 1 313 ? -9.078 -21.204 -19.862 1.00 87.50 313 HIS A C 1
ATOM 2493 O O . HIS A 1 313 ? -9.316 -22.161 -19.132 1.00 87.50 313 HIS A O 1
ATOM 2499 N N . PHE A 1 314 ? -9.477 -19.965 -19.560 1.00 88.06 314 PHE A N 1
ATOM 2500 C CA . PHE A 1 314 ? -10.188 -19.660 -18.317 1.00 88.06 314 PHE A CA 1
ATOM 2501 C C . PHE A 1 314 ? -11.706 -19.866 -18.409 1.00 88.06 314 PHE A C 1
ATOM 2503 O O . PHE A 1 314 ? -12.380 -19.747 -17.392 1.00 88.06 314 PHE A O 1
ATOM 2510 N N . GLY A 1 315 ? -12.265 -20.158 -19.591 1.00 88.06 315 GLY A N 1
ATOM 2511 C CA . GLY A 1 315 ? -13.702 -20.415 -19.755 1.00 88.06 315 GLY A CA 1
ATOM 2512 C C . GLY A 1 315 ? -14.594 -19.204 -19.457 1.00 88.06 315 GLY A C 1
ATOM 2513 O O . GLY A 1 315 ? -15.780 -19.361 -19.162 1.00 88.06 315 GLY A O 1
ATOM 2514 N N . MET A 1 316 ? -14.034 -17.992 -19.468 1.00 88.31 316 MET A N 1
ATOM 2515 C CA . MET A 1 316 ? -14.730 -16.782 -19.038 1.00 88.31 316 MET A CA 1
ATOM 2516 C C . MET A 1 316 ? -15.492 -16.117 -20.190 1.00 88.31 316 MET A C 1
ATOM 2518 O O . MET A 1 316 ? -15.144 -16.234 -21.363 1.00 88.31 316 MET A O 1
ATOM 2522 N N . ILE A 1 317 ? -16.534 -15.353 -19.851 1.00 87.56 317 ILE A N 1
ATOM 2523 C CA . ILE A 1 317 ? -17.358 -14.626 -20.825 1.00 87.56 317 ILE A CA 1
ATOM 2524 C C . ILE A 1 317 ? -17.238 -13.124 -20.566 1.00 87.56 317 ILE A C 1
ATOM 2526 O O . ILE A 1 317 ? -17.578 -12.632 -19.491 1.00 87.56 317 ILE A O 1
ATOM 2530 N N . TRP A 1 318 ? -16.825 -12.363 -21.582 1.00 83.44 318 TRP A N 1
ATOM 2531 C CA . TRP A 1 318 ? -16.636 -10.909 -21.471 1.00 83.44 318 TRP A CA 1
ATOM 2532 C C . TRP A 1 318 ? -17.920 -10.122 -21.172 1.00 83.44 318 TRP A C 1
ATOM 2534 O O . TRP A 1 318 ? -17.857 -9.002 -20.658 1.00 83.44 318 TRP A O 1
ATOM 2544 N N . GLY A 1 319 ? -19.083 -10.700 -21.468 1.00 84.31 319 GLY A N 1
ATOM 2545 C CA . GLY A 1 319 ? -20.387 -10.086 -21.242 1.00 84.31 319 GLY A CA 1
ATOM 2546 C C . GLY A 1 319 ? -20.713 -8.954 -22.231 1.00 84.31 319 GLY A C 1
ATOM 2547 O O . GLY A 1 319 ? -20.014 -8.768 -23.230 1.00 84.31 319 GLY A O 1
ATOM 2548 N N . PRO A 1 320 ? -21.781 -8.175 -21.970 1.00 81.06 320 PRO A N 1
ATOM 2549 C CA . PRO A 1 320 ? -22.323 -7.203 -22.927 1.00 81.06 320 PRO A CA 1
ATOM 2550 C C . PRO A 1 320 ? -21.382 -6.025 -23.230 1.00 81.06 320 PRO A C 1
ATOM 2552 O O . PRO A 1 320 ? -21.509 -5.398 -24.275 1.00 81.06 320 PRO A O 1
ATOM 2555 N N . ASN A 1 321 ? -20.409 -5.750 -22.354 1.00 77.25 321 ASN A N 1
ATOM 2556 C CA . ASN A 1 321 ? -19.464 -4.635 -22.483 1.00 77.25 321 ASN A CA 1
ATOM 2557 C C . ASN A 1 321 ? -18.063 -5.088 -22.939 1.00 77.25 321 ASN A C 1
ATOM 2559 O O . ASN A 1 321 ? -17.069 -4.461 -22.572 1.00 77.25 321 ASN A O 1
ATOM 2563 N N . LYS A 1 322 ? -17.964 -6.177 -23.719 1.00 86.25 322 LYS A N 1
ATOM 2564 C CA . LYS A 1 322 ? -16.687 -6.752 -24.187 1.00 86.25 322 LYS A CA 1
ATOM 2565 C C . LYS A 1 322 ? -15.732 -5.709 -24.773 1.00 86.25 322 LYS A C 1
ATOM 2567 O O . LYS A 1 322 ? -14.585 -5.641 -24.352 1.00 86.25 322 LYS A O 1
ATOM 2572 N N . ALA A 1 323 ? -16.211 -4.867 -25.689 1.00 83.25 323 ALA A N 1
ATOM 2573 C CA . ALA A 1 323 ? -15.371 -3.879 -26.368 1.00 83.25 323 ALA A CA 1
ATOM 2574 C C . ALA A 1 323 ? -14.724 -2.867 -25.405 1.00 83.25 323 ALA A C 1
ATOM 2576 O O . ALA A 1 323 ? -13.561 -2.520 -25.579 1.00 83.25 323 ALA A O 1
ATOM 2577 N N . GLU A 1 324 ? -15.446 -2.413 -24.377 1.00 74.88 324 GLU A N 1
ATOM 2578 C CA . GLU A 1 324 ? -14.886 -1.506 -23.366 1.00 74.88 324 GLU A CA 1
ATOM 2579 C C . GLU A 1 324 ? -13.945 -2.240 -22.407 1.00 74.88 324 GLU A C 1
ATOM 2581 O O . GLU A 1 324 ? -12.892 -1.714 -22.060 1.00 74.88 324 GLU A O 1
ATOM 2586 N N . ARG A 1 325 ? -14.272 -3.481 -22.026 1.00 75.50 325 ARG A N 1
ATOM 2587 C CA . ARG A 1 325 ? -13.408 -4.307 -21.169 1.00 75.50 325 ARG A CA 1
ATOM 2588 C C . ARG A 1 325 ? -12.081 -4.652 -21.839 1.00 75.50 325 ARG A C 1
ATOM 2590 O O . ARG A 1 325 ? -11.057 -4.614 -21.173 1.00 75.50 325 ARG A O 1
ATOM 2597 N N . LEU A 1 326 ? -12.074 -4.909 -23.147 1.00 82.00 326 LEU A N 1
ATOM 2598 C CA . LEU A 1 326 ? -10.841 -5.164 -23.896 1.00 82.00 326 LEU A CA 1
ATOM 2599 C C . LEU A 1 326 ? -9.930 -3.931 -23.971 1.00 82.00 326 LEU A C 1
ATOM 2601 O O . LEU A 1 326 ? -8.718 -4.090 -24.076 1.00 82.00 326 LEU A O 1
ATOM 2605 N N . LYS A 1 327 ? -10.462 -2.707 -23.855 1.00 77.75 327 LYS A N 1
ATOM 2606 C CA . LYS A 1 327 ? -9.626 -1.496 -23.749 1.00 77.75 327 LYS A CA 1
ATOM 2607 C C . LYS A 1 327 ? -8.903 -1.399 -22.407 1.00 77.75 327 LYS A C 1
ATOM 2609 O O . LYS A 1 327 ? -7.880 -0.732 -22.334 1.00 77.75 327 LYS A O 1
ATOM 2614 N N . MET A 1 328 ? -9.414 -2.050 -21.364 1.00 77.25 328 MET A N 1
ATOM 2615 C CA . MET A 1 328 ? -8.767 -2.086 -20.055 1.00 77.25 328 MET A CA 1
ATOM 2616 C C . MET A 1 328 ? -7.606 -3.081 -20.068 1.00 77.25 328 MET A C 1
ATOM 2618 O O . MET A 1 328 ? -7.678 -4.120 -20.722 1.00 77.25 328 MET A O 1
ATOM 2622 N N . GLU A 1 329 ? -6.547 -2.770 -19.329 1.00 79.62 329 GLU A N 1
ATOM 2623 C CA . GLU A 1 329 ? -5.390 -3.659 -19.158 1.00 79.62 329 GLU A CA 1
ATOM 2624 C C . GLU A 1 329 ? -5.683 -4.816 -18.199 1.00 79.62 329 GLU A C 1
ATOM 2626 O O . GLU A 1 329 ? -5.040 -5.857 -18.281 1.00 79.62 329 GLU A O 1
ATOM 2631 N N . GLY A 1 330 ? -6.658 -4.653 -17.301 1.00 83.94 330 GLY A N 1
ATOM 2632 C CA . GLY A 1 330 ? -6.987 -5.626 -16.267 1.00 83.94 330 GLY A CA 1
ATOM 2633 C C . GLY A 1 330 ? -8.483 -5.812 -16.065 1.00 83.94 330 GLY A C 1
ATOM 2634 O O . GLY A 1 330 ? -9.282 -4.894 -16.260 1.00 83.94 330 GLY A O 1
ATOM 2635 N N . SER A 1 331 ? -8.869 -7.007 -15.622 1.00 83.12 331 SER A N 1
ATOM 2636 C CA . SER A 1 331 ? -10.234 -7.315 -15.198 1.00 83.12 331 SER A CA 1
ATOM 2637 C C . SER A 1 331 ? -10.260 -8.237 -13.979 1.00 83.12 331 SER A C 1
ATOM 2639 O O . SER A 1 331 ? -9.362 -9.051 -13.776 1.00 83.12 331 SER A O 1
ATOM 2641 N N . ARG A 1 332 ? -11.312 -8.114 -13.163 1.00 86.88 332 ARG A N 1
ATOM 2642 C CA . ARG A 1 332 ? -11.598 -8.997 -12.023 1.00 86.88 332 ARG A CA 1
ATOM 2643 C C . ARG A 1 332 ? -12.755 -9.920 -12.369 1.00 86.88 332 ARG A C 1
ATOM 2645 O O . ARG A 1 332 ? -13.792 -9.444 -12.832 1.00 86.88 332 ARG A O 1
ATOM 2652 N N . ASN A 1 333 ? -12.614 -11.204 -12.056 1.00 85.00 333 ASN A N 1
ATOM 2653 C CA . ASN A 1 333 ? -13.654 -12.210 -12.235 1.00 85.00 333 ASN A CA 1
ATOM 2654 C C . ASN A 1 333 ? -13.770 -13.089 -10.991 1.00 85.00 333 ASN A C 1
ATOM 2656 O O . ASN A 1 333 ? -12.772 -13.426 -10.357 1.00 85.00 333 ASN A O 1
ATOM 2660 N N . MET A 1 334 ? -15.002 -13.461 -10.652 1.00 83.06 334 MET A N 1
ATOM 2661 C CA . MET A 1 334 ? -15.292 -14.448 -9.618 1.00 83.06 334 MET A CA 1
ATOM 2662 C C . MET A 1 334 ? -15.710 -15.741 -10.313 1.00 83.06 334 MET A C 1
ATOM 2664 O O . MET A 1 334 ? -16.636 -15.717 -11.123 1.00 83.06 334 MET A O 1
ATOM 2668 N N . ARG A 1 335 ? -15.044 -16.855 -9.999 1.00 81.62 335 ARG A N 1
ATOM 2669 C CA . ARG A 1 335 ? -15.243 -18.146 -10.683 1.00 81.62 335 ARG A CA 1
ATOM 2670 C C . ARG A 1 335 ? -16.235 -19.088 -9.994 1.00 81.62 335 ARG A C 1
ATOM 2672 O O . ARG A 1 335 ? -16.353 -20.242 -10.375 1.00 81.62 335 ARG A O 1
ATOM 2679 N N . GLY A 1 336 ? -16.969 -18.596 -8.992 1.00 63.62 336 GLY A N 1
ATOM 2680 C CA . GLY A 1 336 ? -18.186 -19.224 -8.462 1.00 63.62 336 GLY A CA 1
ATOM 2681 C C . GLY A 1 336 ? -18.117 -20.742 -8.239 1.00 63.62 336 GLY A C 1
ATOM 2682 O O . GLY A 1 336 ? -18.876 -21.472 -8.867 1.00 63.62 336 GLY A O 1
ATOM 2683 N N . GLY A 1 337 ? -17.252 -21.208 -7.331 1.00 63.09 337 GLY A N 1
ATOM 2684 C CA . GLY A 1 337 ? -17.133 -22.628 -6.962 1.00 63.09 337 GLY A CA 1
ATOM 2685 C C . GLY A 1 337 ? -15.877 -23.326 -7.489 1.00 63.09 337 GLY A C 1
ATOM 2686 O O . GLY A 1 337 ? -15.584 -24.441 -7.060 1.00 63.09 337 GLY A O 1
ATOM 2687 N N . GLU A 1 338 ? -15.112 -22.671 -8.360 1.00 68.94 338 GLU A N 1
ATOM 2688 C CA . GLU A 1 338 ? -13.769 -23.104 -8.748 1.00 68.94 338 GLU A CA 1
ATOM 2689 C C . GLU A 1 338 ? -12.707 -22.572 -7.780 1.00 68.94 338 GLU A C 1
ATOM 2691 O O . GLU A 1 338 ? -12.844 -21.491 -7.209 1.00 68.94 338 GLU A O 1
ATOM 2696 N N . ASN A 1 339 ? -11.629 -23.336 -7.597 1.00 73.38 339 ASN A N 1
ATOM 2697 C CA . ASN A 1 339 ? -10.488 -22.922 -6.792 1.00 73.38 339 ASN A CA 1
ATOM 2698 C C . ASN A 1 339 ? -9.320 -22.518 -7.714 1.00 73.38 339 ASN A C 1
ATOM 2700 O O . ASN A 1 339 ? -8.826 -23.394 -8.431 1.00 73.38 339 ASN A O 1
ATOM 2704 N N . PRO A 1 340 ? -8.824 -21.265 -7.670 1.00 83.81 340 PRO A N 1
ATOM 2705 C CA . PRO A 1 340 ? -9.229 -20.171 -6.772 1.00 83.81 340 PRO A CA 1
ATOM 2706 C C . PRO A 1 340 ? -10.498 -19.406 -7.161 1.00 83.81 340 PRO A C 1
ATOM 2708 O O . PRO A 1 340 ? -10.793 -19.204 -8.339 1.00 83.81 340 PRO A O 1
ATOM 2711 N N . ASP A 1 341 ? -11.191 -18.902 -6.133 1.00 87.06 341 ASP A N 1
ATOM 2712 C CA . ASP A 1 341 ? -12.491 -18.227 -6.240 1.00 87.06 341 ASP A CA 1
ATOM 2713 C C . ASP A 1 341 ? -12.411 -16.902 -7.029 1.00 87.06 341 ASP A C 1
ATOM 2715 O O . ASP A 1 341 ? -13.383 -16.495 -7.676 1.00 87.06 341 ASP A O 1
ATOM 2719 N N . TRP A 1 342 ? -11.247 -16.245 -7.000 1.00 92.00 342 TRP A N 1
ATOM 2720 C CA . TRP A 1 342 ? -10.988 -14.954 -7.637 1.00 92.00 342 TRP A CA 1
ATOM 2721 C C . TRP A 1 342 ? -9.877 -15.040 -8.679 1.00 92.00 342 TRP A C 1
ATOM 2723 O O . TRP A 1 342 ? -8.804 -15.572 -8.403 1.00 92.00 342 TRP A O 1
ATOM 2733 N N . LEU A 1 343 ? -10.126 -14.458 -9.854 1.00 92.75 343 LEU A N 1
ATOM 2734 C CA . LEU A 1 343 ? -9.157 -14.305 -10.936 1.00 92.75 343 LEU A CA 1
ATOM 2735 C C . LEU A 1 343 ? -9.018 -12.827 -11.311 1.00 92.75 343 LEU A C 1
ATOM 2737 O O . LEU A 1 343 ? -9.980 -12.188 -11.750 1.00 92.75 343 LEU A O 1
ATOM 2741 N N . TYR A 1 344 ? -7.802 -12.308 -11.198 1.00 93.06 344 TYR A N 1
ATOM 2742 C CA . TYR A 1 344 ? -7.395 -11.029 -11.762 1.00 93.06 344 TYR A CA 1
ATOM 2743 C C . TYR A 1 344 ? -6.618 -11.268 -13.048 1.00 93.06 344 TYR A C 1
ATOM 2745 O O . TYR A 1 344 ? -5.551 -11.874 -13.049 1.00 93.06 344 TYR A O 1
ATOM 2753 N N . TYR A 1 345 ? -7.176 -10.801 -14.155 1.00 90.81 345 TYR A N 1
ATOM 2754 C CA . TYR A 1 345 ? -6.716 -11.117 -15.495 1.00 90.81 345 TYR A CA 1
ATOM 2755 C C . TYR A 1 345 ? -6.146 -9.870 -16.161 1.00 90.81 345 TYR A C 1
ATOM 2757 O O . TYR A 1 345 ? -6.897 -8.934 -16.441 1.00 90.81 345 TYR A O 1
ATOM 2765 N N . TRP A 1 346 ? -4.833 -9.859 -16.392 1.00 90.56 346 TRP A N 1
ATOM 2766 C CA . TRP A 1 346 ? -4.078 -8.688 -16.830 1.00 90.56 346 TRP A CA 1
ATOM 2767 C C . TRP A 1 346 ? -3.328 -8.940 -18.141 1.00 90.56 346 TRP A C 1
ATOM 2769 O O . TRP A 1 346 ? -2.681 -9.976 -18.312 1.00 90.56 346 TRP A O 1
ATOM 2779 N N . ARG A 1 347 ? -3.368 -7.957 -19.047 1.00 87.12 347 ARG A N 1
ATOM 2780 C CA . ARG A 1 347 ? -2.286 -7.721 -20.007 1.00 87.12 347 ARG A CA 1
ATOM 2781 C C . ARG A 1 347 ? -1.160 -7.057 -19.237 1.00 87.12 347 ARG A C 1
ATOM 2783 O O . ARG A 1 347 ? -1.399 -6.098 -18.504 1.00 87.12 347 ARG A O 1
ATOM 2790 N N . ASN A 1 348 ? 0.028 -7.632 -19.323 1.00 76.88 348 ASN A N 1
ATOM 2791 C CA . ASN A 1 348 ? 1.174 -7.178 -18.561 1.00 76.88 348 ASN A CA 1
ATOM 2792 C C . ASN A 1 348 ? 2.392 -7.147 -19.478 1.00 76.88 348 ASN A C 1
ATOM 2794 O O . ASN A 1 348 ? 2.779 -8.179 -20.033 1.00 76.88 348 ASN A O 1
ATOM 2798 N N . VAL A 1 349 ? 3.024 -5.987 -19.638 1.00 67.69 349 VAL A N 1
ATOM 2799 C CA . VAL A 1 349 ? 4.351 -5.954 -20.268 1.00 67.69 349 VAL A CA 1
ATOM 2800 C C . VAL A 1 349 ? 5.419 -6.339 -19.242 1.00 67.69 349 VAL A C 1
ATOM 2802 O O . VAL A 1 349 ? 5.269 -6.117 -18.045 1.00 67.69 349 VAL A O 1
ATOM 2805 N N . ALA A 1 350 ? 6.546 -6.895 -19.695 1.00 60.97 350 ALA A N 1
ATOM 2806 C CA . ALA A 1 350 ? 7.608 -7.413 -18.816 1.00 60.97 350 ALA A CA 1
ATOM 2807 C C . ALA A 1 350 ? 8.186 -6.390 -17.808 1.00 60.97 350 ALA A C 1
ATOM 2809 O O . ALA A 1 350 ? 8.835 -6.775 -16.835 1.00 60.97 350 ALA A O 1
ATOM 2810 N N . GLN A 1 351 ? 7.996 -5.097 -18.075 1.00 61.25 351 GLN A N 1
ATOM 2811 C CA . GLN A 1 351 ? 8.516 -3.966 -17.301 1.00 61.25 351 GLN A CA 1
ATOM 2812 C C . GLN A 1 351 ? 7.483 -3.380 -16.325 1.00 61.25 351 GLN A C 1
ATOM 2814 O O . GLN A 1 351 ? 7.828 -2.493 -15.548 1.00 61.25 351 GLN A O 1
ATOM 2819 N N . GLU A 1 352 ? 6.232 -3.845 -16.368 1.00 71.25 352 GLU A N 1
ATOM 2820 C CA . GLU A 1 352 ? 5.181 -3.408 -15.451 1.00 71.25 352 GLU A CA 1
ATOM 2821 C C . GLU A 1 352 ? 5.355 -4.008 -14.059 1.00 71.25 352 GLU A C 1
ATOM 2823 O O . GLU A 1 352 ? 6.010 -5.032 -13.884 1.00 71.25 352 GLU A O 1
ATOM 2828 N N . ASP A 1 353 ? 4.764 -3.336 -13.073 1.00 78.38 353 ASP A N 1
ATOM 2829 C CA . ASP A 1 353 ? 4.907 -3.581 -11.641 1.00 78.38 353 ASP A CA 1
ATOM 2830 C C . ASP A 1 353 ? 3.890 -4.621 -11.126 1.00 78.38 353 ASP A C 1
ATOM 2832 O O . ASP A 1 353 ? 2.744 -4.262 -10.823 1.00 78.38 353 ASP A O 1
ATOM 2836 N N . PRO A 1 354 ? 4.261 -5.913 -11.004 1.00 84.75 354 PRO A N 1
ATOM 2837 C CA . PRO A 1 354 ? 3.315 -6.950 -10.609 1.00 84.75 354 PRO A CA 1
ATOM 2838 C C . PRO A 1 354 ? 2.902 -6.782 -9.145 1.00 84.75 354 PRO A C 1
ATOM 2840 O O . PRO A 1 354 ? 1.738 -7.001 -8.818 1.00 84.75 354 PRO A O 1
ATOM 2843 N N . ALA A 1 355 ? 3.821 -6.331 -8.284 1.00 87.12 355 ALA A N 1
ATOM 2844 C CA . ALA A 1 355 ? 3.575 -6.128 -6.862 1.00 87.12 355 ALA A CA 1
ATOM 2845 C C . ALA A 1 355 ? 2.463 -5.099 -6.628 1.00 87.12 355 ALA A C 1
ATOM 2847 O O . ALA A 1 355 ? 1.546 -5.357 -5.851 1.00 87.12 355 ALA A O 1
ATOM 2848 N N . GLY A 1 356 ? 2.487 -3.973 -7.348 1.00 87.25 356 GLY A N 1
ATOM 2849 C CA . GLY A 1 356 ? 1.444 -2.953 -7.255 1.00 87.25 356 GLY A CA 1
ATOM 2850 C C . GLY A 1 356 ? 0.066 -3.433 -7.727 1.00 87.25 356 GLY A C 1
ATOM 2851 O O . GLY A 1 356 ? -0.942 -3.126 -7.088 1.00 87.25 356 GLY A O 1
ATOM 2852 N N . LYS A 1 357 ? 0.008 -4.251 -8.791 1.00 89.56 357 LYS A N 1
ATOM 2853 C CA . LYS A 1 357 ? -1.241 -4.901 -9.237 1.00 89.56 357 LYS A CA 1
ATOM 2854 C C . LYS A 1 357 ? -1.764 -5.879 -8.181 1.00 89.56 357 LYS A C 1
ATOM 2856 O O . LYS A 1 357 ? -2.936 -5.815 -7.807 1.00 89.56 357 LYS A O 1
ATOM 2861 N N . VAL A 1 358 ? -0.883 -6.731 -7.656 1.00 93.94 358 VAL A N 1
ATOM 2862 C CA . VAL A 1 358 ? -1.193 -7.701 -6.597 1.00 93.94 358 VAL A CA 1
ATOM 2863 C C . VAL A 1 358 ? -1.713 -7.008 -5.340 1.00 93.94 358 VAL A C 1
ATOM 2865 O O . VAL A 1 358 ? -2.771 -7.396 -4.855 1.00 93.94 358 VAL A O 1
ATOM 2868 N N . ALA A 1 359 ? -1.043 -5.962 -4.852 1.00 93.88 359 ALA A N 1
ATOM 2869 C CA . ALA A 1 359 ? -1.418 -5.246 -3.632 1.00 93.88 359 ALA A CA 1
ATOM 2870 C C . ALA A 1 359 ? -2.845 -4.680 -3.703 1.00 93.88 359 ALA A C 1
ATOM 2872 O O . ALA A 1 359 ? -3.687 -5.014 -2.865 1.00 93.88 359 ALA A O 1
ATOM 2873 N N . ASN A 1 360 ? -3.150 -3.898 -4.744 1.00 92.44 360 ASN A N 1
ATOM 2874 C CA . ASN A 1 360 ? -4.471 -3.287 -4.883 1.00 92.44 360 ASN A CA 1
ATOM 2875 C C . ASN A 1 360 ? -5.576 -4.345 -5.059 1.00 92.44 360 ASN A C 1
ATOM 2877 O O . ASN A 1 360 ? -6.620 -4.300 -4.409 1.00 92.44 360 ASN A O 1
ATOM 2881 N N . ASN A 1 361 ? -5.343 -5.342 -5.921 1.00 94.50 361 ASN A N 1
ATOM 2882 C CA . ASN A 1 361 ? -6.300 -6.425 -6.162 1.00 94.50 361 ASN A CA 1
ATOM 2883 C C . ASN A 1 361 ? -6.546 -7.285 -4.914 1.00 94.50 361 ASN A C 1
ATOM 2885 O O . ASN A 1 361 ? -7.685 -7.678 -4.642 1.00 94.50 361 ASN A O 1
ATOM 2889 N N . LEU A 1 362 ? -5.498 -7.544 -4.133 1.00 96.62 362 LEU A N 1
ATOM 2890 C CA . LEU A 1 362 ? -5.610 -8.248 -2.866 1.00 96.62 362 LEU A CA 1
ATOM 2891 C C . LEU A 1 362 ? -6.475 -7.459 -1.883 1.00 96.62 362 LEU A C 1
ATOM 2893 O O . LEU A 1 362 ? -7.393 -8.038 -1.308 1.00 96.62 362 LEU A O 1
ATOM 2897 N N . GLY A 1 363 ? -6.249 -6.151 -1.732 1.00 96.06 363 GLY A N 1
ATOM 2898 C CA . GLY A 1 363 ? -7.060 -5.314 -0.847 1.00 96.06 363 GLY A CA 1
ATOM 2899 C C . GLY A 1 363 ? -8.546 -5.314 -1.224 1.00 96.06 363 GLY A C 1
ATOM 2900 O O . GLY A 1 363 ? -9.403 -5.556 -0.374 1.00 96.06 363 GLY A O 1
ATOM 2901 N N . VAL A 1 364 ? -8.856 -5.183 -2.517 1.00 94.12 364 VAL A N 1
ATOM 2902 C CA . VAL A 1 364 ? -10.227 -5.310 -3.046 1.00 94.12 364 VAL A CA 1
ATOM 2903 C C . VAL A 1 364 ? -10.850 -6.673 -2.695 1.00 94.12 364 VAL A C 1
ATOM 2905 O O . VAL A 1 364 ? -12.017 -6.763 -2.298 1.00 94.12 364 VAL A O 1
ATOM 2908 N N . THR A 1 365 ? -10.079 -7.757 -2.809 1.00 95.25 365 THR A N 1
ATOM 2909 C CA . THR A 1 365 ? -10.560 -9.109 -2.480 1.00 95.25 365 THR A CA 1
ATOM 2910 C C . THR A 1 365 ? -10.749 -9.295 -0.980 1.00 95.25 365 THR A C 1
ATOM 2912 O O . THR A 1 365 ? -11.755 -9.865 -0.562 1.00 95.25 365 THR A O 1
ATOM 2915 N N . LEU A 1 366 ? -9.839 -8.773 -0.157 1.00 96.44 366 LEU A N 1
ATOM 2916 C CA . LEU A 1 366 ? -9.948 -8.798 1.300 1.00 96.44 366 LEU A CA 1
ATOM 2917 C C . LEU A 1 366 ? -11.178 -8.023 1.773 1.00 96.44 366 LEU A C 1
ATOM 2919 O O . LEU A 1 366 ? -11.929 -8.550 2.592 1.00 96.44 366 LEU A O 1
ATOM 2923 N N . ALA A 1 367 ? -11.456 -6.842 1.209 1.00 95.44 367 ALA A N 1
ATOM 2924 C CA . ALA A 1 367 ? -12.705 -6.124 1.467 1.00 95.44 367 ALA A CA 1
ATOM 2925 C C . ALA A 1 367 ? -13.924 -6.993 1.150 1.00 95.44 367 ALA A C 1
ATOM 2927 O O . ALA A 1 367 ? -14.851 -7.106 1.957 1.00 95.44 367 ALA A O 1
ATOM 2928 N N . THR A 1 368 ? -13.887 -7.668 0.003 1.00 93.19 368 THR A N 1
ATOM 2929 C CA . THR A 1 368 ? -14.988 -8.517 -0.435 1.00 93.19 368 THR A CA 1
ATOM 2930 C C . THR A 1 368 ? -15.209 -9.708 0.488 1.00 93.19 368 THR A C 1
ATOM 2932 O O . THR A 1 368 ? -16.335 -9.966 0.905 1.00 93.19 368 THR A O 1
ATOM 2935 N N . VAL A 1 369 ? -14.148 -10.427 0.838 1.00 92.94 369 VAL A N 1
ATOM 2936 C CA . VAL A 1 369 ? -14.214 -11.641 1.657 1.00 92.94 369 VAL A CA 1
ATOM 2937 C C . VAL A 1 369 ? -14.542 -11.310 3.114 1.00 92.94 369 VAL A C 1
ATOM 2939 O O . VAL A 1 369 ? -15.430 -11.921 3.716 1.00 92.94 369 VAL A O 1
ATOM 2942 N N . HIS A 1 370 ? -13.858 -10.319 3.686 1.00 94.12 370 HIS A N 1
ATOM 2943 C CA . HIS A 1 370 ? -14.035 -9.919 5.078 1.00 94.12 370 HIS A CA 1
ATOM 2944 C C . HIS A 1 370 ? -15.352 -9.167 5.254 1.00 94.12 370 HIS A C 1
ATOM 2946 O O . HIS A 1 370 ? -16.259 -9.658 5.929 1.00 94.12 370 HIS A O 1
ATOM 2952 N N . TYR A 1 371 ? -15.531 -8.020 4.602 1.00 93.69 371 TYR A N 1
ATOM 2953 C CA . TYR A 1 371 ? -16.731 -7.210 4.812 1.00 93.69 371 TYR A CA 1
ATOM 2954 C C . TYR A 1 371 ? -17.964 -7.790 4.117 1.00 93.69 371 TYR A C 1
ATOM 2956 O O . TYR A 1 371 ? -19.058 -7.707 4.670 1.00 93.69 371 TYR A O 1
ATOM 2964 N N . GLY A 1 372 ? -17.805 -8.509 3.005 1.00 91.25 372 GLY A N 1
ATOM 2965 C CA . GLY A 1 372 ? -18.930 -9.077 2.258 1.00 91.25 372 GLY A CA 1
ATOM 2966 C C . GLY A 1 372 ? -19.550 -8.077 1.286 1.00 91.25 372 GLY A C 1
ATOM 2967 O O . GLY A 1 372 ? -20.777 -8.033 1.190 1.00 91.25 372 GLY A O 1
ATOM 2968 N N . THR A 1 373 ? -18.715 -7.270 0.621 1.00 90.38 373 THR A N 1
ATOM 2969 C CA . THR A 1 373 ? -19.125 -6.223 -0.337 1.00 90.38 373 THR A CA 1
ATOM 2970 C C . THR A 1 373 ? -19.693 -6.787 -1.642 1.00 90.38 373 THR A C 1
ATOM 2972 O O . THR A 1 373 ? -20.350 -6.066 -2.386 1.00 90.38 373 THR A O 1
ATOM 2975 N N . ASN A 1 374 ? -19.517 -8.086 -1.913 1.00 84.50 374 ASN A N 1
ATOM 2976 C CA . ASN A 1 374 ? -20.131 -8.748 -3.060 1.00 84.50 374 ASN A CA 1
ATOM 2977 C C . ASN A 1 374 ? -21.620 -9.064 -2.840 1.00 84.50 374 ASN A C 1
ATOM 2979 O O . ASN A 1 374 ? -22.105 -9.263 -1.723 1.00 84.50 374 ASN A O 1
ATOM 2983 N N . PHE A 1 375 ? -22.345 -9.174 -3.958 1.00 81.00 375 PHE A N 1
ATOM 2984 C CA . PHE A 1 375 ? -23.765 -9.550 -3.999 1.00 81.00 375 PHE A CA 1
ATOM 2985 C C . PHE A 1 375 ? -24.675 -8.664 -3.130 1.00 81.00 375 PHE A C 1
ATOM 2987 O O . PHE A 1 375 ? -25.717 -9.108 -2.639 1.00 81.00 375 PHE A O 1
ATOM 2994 N N . THR A 1 376 ? -24.291 -7.405 -2.925 1.00 89.44 376 THR A N 1
ATOM 2995 C CA . THR A 1 376 ? -25.116 -6.405 -2.253 1.00 89.44 376 THR A CA 1
ATOM 2996 C C . THR A 1 376 ? -26.097 -5.763 -3.240 1.00 89.44 376 THR A C 1
ATOM 2998 O O . THR A 1 376 ? -25.851 -5.690 -4.443 1.00 89.44 376 THR A O 1
ATOM 3001 N N . LYS A 1 377 ? -27.249 -5.297 -2.743 1.00 92.38 377 LYS A N 1
ATOM 3002 C CA . LYS A 1 377 ? -28.221 -4.528 -3.543 1.00 92.38 377 LYS A CA 1
ATOM 3003 C C . LYS A 1 377 ? -27.853 -3.047 -3.619 1.00 92.38 377 LYS A C 1
ATOM 3005 O O . LYS A 1 377 ? -28.246 -2.365 -4.561 1.00 92.38 377 LYS A O 1
ATOM 3010 N N . VAL A 1 378 ? -27.124 -2.563 -2.617 1.00 92.56 378 VAL A N 1
ATOM 3011 C CA . VAL A 1 378 ? -26.517 -1.230 -2.574 1.00 92.56 378 VAL A CA 1
ATOM 3012 C C . VAL A 1 378 ? -25.021 -1.387 -2.849 1.00 92.56 378 VAL A C 1
ATOM 3014 O O . VAL A 1 378 ? -24.399 -2.233 -2.200 1.00 92.56 378 VAL A O 1
ATOM 3017 N N . PRO A 1 379 ? -24.439 -0.640 -3.804 1.00 90.75 379 PRO A N 1
ATOM 3018 C CA . PRO A 1 379 ? -23.012 -0.741 -4.099 1.00 90.75 379 PRO A CA 1
ATOM 3019 C C . PRO A 1 379 ? -22.181 -0.357 -2.872 1.00 90.75 379 PRO A C 1
ATOM 3021 O O . PRO A 1 379 ? -22.571 0.514 -2.098 1.00 90.75 379 PRO A O 1
ATOM 3024 N N . MET A 1 380 ? -21.041 -1.023 -2.704 1.00 92.06 380 MET A N 1
ATOM 3025 C CA . MET A 1 380 ? -20.092 -0.780 -1.610 1.00 92.06 380 MET A CA 1
ATOM 3026 C C . MET A 1 380 ? -18.674 -0.587 -2.137 1.00 92.06 380 MET A C 1
ATOM 3028 O O . MET A 1 380 ? -17.694 -0.900 -1.462 1.00 92.06 380 MET A O 1
ATOM 3032 N N . ASP A 1 381 ? -18.586 -0.051 -3.350 1.00 91.62 381 ASP A N 1
ATOM 3033 C CA . ASP A 1 381 ? -17.344 0.073 -4.099 1.00 91.62 381 ASP A CA 1
ATOM 3034 C C . ASP A 1 381 ? -16.316 0.899 -3.309 1.00 91.62 381 ASP A C 1
ATOM 3036 O O . ASP A 1 381 ? -15.135 0.584 -3.331 1.00 91.62 381 ASP A O 1
ATOM 3040 N N . TRP A 1 382 ? -16.760 1.857 -2.483 1.00 94.38 382 TRP A N 1
ATOM 3041 C CA . TRP A 1 382 ? -15.870 2.678 -1.654 1.00 94.38 382 TRP A CA 1
ATOM 3042 C C . TRP A 1 382 ? -15.052 1.846 -0.656 1.00 94.38 382 TRP A C 1
ATOM 3044 O O . TRP A 1 382 ? -13.901 2.171 -0.395 1.00 94.38 382 TRP A O 1
ATOM 3054 N N . VAL A 1 383 ? -15.603 0.755 -0.110 1.00 95.88 383 VAL A N 1
ATOM 3055 C CA . VAL A 1 383 ? -14.861 -0.123 0.812 1.00 95.88 383 VAL A CA 1
ATOM 3056 C C . VAL A 1 383 ? -13.834 -0.951 0.045 1.00 95.88 383 VAL A C 1
ATOM 3058 O O . VAL A 1 383 ? -12.723 -1.144 0.530 1.00 95.88 383 VAL A O 1
ATOM 3061 N N . GLU A 1 384 ? -14.190 -1.433 -1.148 1.00 93.56 384 GLU A N 1
ATOM 3062 C CA . GLU A 1 384 ? -13.267 -2.180 -2.011 1.00 93.56 384 GLU A CA 1
ATOM 3063 C C . GLU A 1 384 ? -12.071 -1.313 -2.404 1.00 93.56 384 GLU A C 1
ATOM 3065 O O . GLU A 1 384 ? -10.926 -1.722 -2.210 1.00 93.56 384 GLU A O 1
ATOM 3070 N N . GLU A 1 385 ? -12.347 -0.091 -2.859 1.00 91.75 385 GLU A N 1
ATOM 3071 C CA . GLU A 1 385 ? -11.344 0.925 -3.164 1.00 91.75 385 GLU A CA 1
ATOM 3072 C C . GLU A 1 385 ? -10.476 1.225 -1.945 1.00 91.75 385 GLU A C 1
ATOM 3074 O O . GLU A 1 385 ? -9.252 1.121 -2.002 1.00 91.75 385 GLU A O 1
ATOM 3079 N N . ALA A 1 386 ? -11.103 1.530 -0.809 1.00 95.06 386 ALA A N 1
ATOM 3080 C CA . ALA A 1 386 ? -10.394 1.908 0.399 1.00 95.06 386 ALA A CA 1
ATOM 3081 C C . ALA A 1 386 ? -9.369 0.863 0.849 1.00 95.06 386 ALA A C 1
ATOM 3083 O O . ALA A 1 386 ? -8.238 1.219 1.180 1.00 95.06 386 ALA A O 1
ATOM 3084 N N . VAL A 1 387 ? -9.749 -0.418 0.849 1.00 96.50 387 VAL A N 1
ATOM 3085 C CA . VAL A 1 387 ? -8.850 -1.501 1.263 1.00 96.50 387 VAL A CA 1
ATOM 3086 C C . VAL A 1 387 ? -7.810 -1.802 0.182 1.00 96.50 387 VAL A C 1
ATOM 3088 O O . VAL A 1 387 ? -6.669 -2.100 0.528 1.00 96.50 387 VAL A O 1
ATOM 3091 N N . GLY A 1 388 ? -8.156 -1.676 -1.106 1.00 94.19 388 GLY A N 1
ATOM 3092 C CA . GLY A 1 388 ? -7.192 -1.733 -2.212 1.00 94.19 388 GLY A CA 1
ATOM 3093 C C . GLY A 1 388 ? -6.044 -0.742 -2.016 1.00 94.19 388 GLY A C 1
ATOM 3094 O O . GLY A 1 388 ? -4.881 -1.140 -1.916 1.00 94.19 388 GLY A O 1
ATOM 3095 N N . TYR A 1 389 ? -6.385 0.533 -1.826 1.00 92.56 389 TYR A N 1
ATOM 3096 C CA . TYR A 1 389 ? -5.411 1.586 -1.537 1.00 92.56 389 TYR A CA 1
ATOM 3097 C C . TYR A 1 389 ? -4.704 1.398 -0.199 1.00 92.56 389 TYR A C 1
ATOM 3099 O O . TYR A 1 389 ? -3.513 1.684 -0.108 1.00 92.56 389 TYR A O 1
ATOM 3107 N N . TRP A 1 390 ? -5.390 0.902 0.834 1.00 94.56 390 TRP A N 1
ATOM 3108 C CA . TRP A 1 390 ? -4.760 0.621 2.123 1.00 94.56 390 TRP A CA 1
ATOM 3109 C C . TRP A 1 390 ? -3.617 -0.392 1.975 1.00 94.56 390 TRP A C 1
ATOM 3111 O O . TRP A 1 390 ? -2.508 -0.107 2.417 1.00 94.56 390 TRP A O 1
ATOM 3121 N N . VAL A 1 391 ? -3.838 -1.522 1.289 1.00 95.38 391 VAL A N 1
ATOM 3122 C CA . VAL A 1 391 ? -2.774 -2.518 1.062 1.00 95.38 391 VAL A CA 1
ATOM 3123 C C . VAL A 1 391 ? -1.635 -1.916 0.231 1.00 95.38 391 VAL A C 1
ATOM 3125 O O . VAL A 1 391 ? -0.471 -2.033 0.616 1.00 95.38 391 VAL A O 1
ATOM 3128 N N . SER A 1 392 ? -1.946 -1.225 -0.870 1.00 92.06 392 SER A N 1
ATOM 3129 C CA . SER A 1 392 ? -0.932 -0.575 -1.713 1.00 92.06 392 SER A CA 1
ATOM 3130 C C . SER A 1 392 ? -0.075 0.427 -0.930 1.00 92.06 392 SER A C 1
ATOM 3132 O O . SER A 1 392 ? 1.153 0.405 -1.005 1.00 92.06 392 SER A O 1
ATOM 3134 N N . LEU A 1 393 ? -0.695 1.298 -0.135 1.00 91.12 393 LEU A N 1
ATOM 3135 C CA . LEU A 1 393 ? 0.013 2.356 0.581 1.00 91.12 393 LEU A CA 1
ATOM 3136 C C . LEU A 1 393 ? 0.762 1.832 1.811 1.00 91.12 393 LEU A C 1
ATOM 3138 O O . LEU A 1 393 ? 1.891 2.255 2.045 1.00 91.12 393 LEU A O 1
ATOM 3142 N N . GLU A 1 394 ? 0.191 0.908 2.586 1.00 91.75 394 GLU A N 1
ATOM 3143 C CA . GLU A 1 394 ? 0.860 0.406 3.794 1.00 91.75 394 GLU A CA 1
ATOM 3144 C C . GLU A 1 394 ? 2.065 -0.483 3.473 1.00 91.75 394 GLU A C 1
ATOM 3146 O O . GLU A 1 394 ? 3.091 -0.345 4.143 1.00 91.75 394 GLU A O 1
ATOM 3151 N N . TYR A 1 395 ? 1.979 -1.324 2.433 1.00 91.50 395 TYR A N 1
ATOM 3152 C CA . TYR A 1 395 ? 3.033 -2.290 2.095 1.00 91.50 395 TYR A CA 1
ATOM 3153 C C . TYR A 1 395 ? 3.977 -1.825 0.983 1.00 91.50 395 TYR A C 1
ATOM 3155 O O . TYR A 1 395 ? 5.141 -2.218 0.990 1.00 91.50 395 TYR A O 1
ATOM 3163 N N . LEU A 1 396 ? 3.522 -0.996 0.035 1.00 87.94 396 LEU A N 1
ATOM 3164 C CA . LEU A 1 396 ? 4.358 -0.524 -1.080 1.00 87.94 396 LEU A CA 1
ATOM 3165 C C . LEU A 1 396 ? 4.620 0.984 -1.052 1.00 87.94 396 LEU A C 1
ATOM 3167 O O . LEU A 1 396 ? 5.540 1.438 -1.725 1.00 87.94 396 LEU A O 1
ATOM 3171 N N . GLY A 1 397 ? 3.836 1.774 -0.308 1.00 86.44 397 GLY A N 1
ATOM 3172 C CA 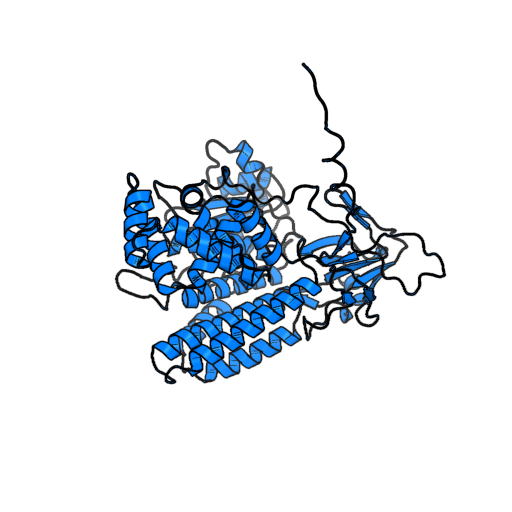. GLY A 1 397 ? 3.964 3.241 -0.268 1.00 86.44 397 GLY A CA 1
ATOM 3173 C C . GLY A 1 397 ? 3.647 3.938 -1.592 1.00 86.44 397 GLY A C 1
ATOM 3174 O O . GLY A 1 397 ? 3.988 5.105 -1.780 1.00 86.44 397 GLY A O 1
ATOM 3175 N N . ARG A 1 398 ? 3.041 3.211 -2.533 1.00 84.25 398 ARG A N 1
ATOM 3176 C CA . ARG A 1 398 ? 2.663 3.674 -3.869 1.00 84.25 398 ARG A CA 1
ATOM 3177 C C . ARG A 1 398 ? 1.513 2.828 -4.389 1.00 84.25 398 ARG A C 1
ATOM 3179 O O . ARG A 1 398 ? 1.364 1.675 -3.990 1.00 84.25 398 ARG A O 1
ATOM 3186 N N . ASN A 1 399 ? 0.738 3.375 -5.316 1.00 81.69 399 ASN A N 1
ATOM 3187 C CA . ASN A 1 399 ? -0.299 2.627 -6.010 1.00 81.69 399 ASN A CA 1
ATOM 3188 C C . ASN A 1 399 ? -0.175 2.832 -7.523 1.00 81.69 399 ASN A C 1
ATOM 3190 O O . ASN A 1 399 ? -0.161 3.962 -7.998 1.00 81.69 399 ASN A O 1
ATOM 3194 N N . VAL A 1 400 ? -0.094 1.732 -8.272 1.00 72.62 400 VAL A N 1
ATOM 3195 C CA . VAL A 1 400 ? 0.060 1.751 -9.742 1.00 72.62 400 VAL A CA 1
ATOM 3196 C C . VAL A 1 400 ? -1.214 1.355 -10.482 1.00 72.62 400 VAL A C 1
ATOM 3198 O O . VAL A 1 400 ? -1.280 1.477 -11.699 1.00 72.62 400 VAL A O 1
ATOM 3201 N N . VAL A 1 401 ? -2.228 0.869 -9.762 1.00 73.12 401 VAL A N 1
ATOM 3202 C CA . VAL A 1 401 ? -3.531 0.540 -10.341 1.00 73.12 401 VAL A CA 1
ATOM 3203 C C . VAL A 1 401 ? -4.426 1.758 -10.212 1.00 73.12 401 VAL A C 1
ATOM 3205 O O . VAL A 1 401 ? -5.000 2.006 -9.154 1.00 73.12 401 VAL A O 1
ATOM 3208 N N . THR A 1 402 ? -4.542 2.540 -11.276 1.00 60.06 402 THR A N 1
ATOM 3209 C CA . THR A 1 402 ? -5.493 3.646 -11.308 1.00 60.06 402 THR A CA 1
ATOM 3210 C C . THR A 1 402 ? -6.881 3.097 -11.606 1.00 60.06 402 THR A C 1
ATOM 3212 O O . THR A 1 402 ? -7.177 2.604 -12.696 1.00 60.06 402 THR A O 1
ATOM 3215 N N . ASN A 1 403 ? -7.778 3.187 -10.627 1.00 55.59 403 ASN A N 1
ATOM 3216 C CA . ASN A 1 403 ? -9.194 3.140 -10.950 1.00 55.59 403 ASN A CA 1
ATOM 3217 C C . ASN A 1 403 ? -9.510 4.366 -11.808 1.00 55.59 403 ASN A C 1
ATOM 3219 O O . ASN A 1 403 ? -8.964 5.436 -11.571 1.00 55.59 403 ASN A O 1
ATOM 3223 N N . LYS A 1 404 ? -10.345 4.208 -12.842 1.00 49.12 404 LYS A N 1
ATOM 3224 C CA . LYS A 1 404 ? -10.565 5.181 -13.937 1.00 49.12 404 LYS A CA 1
ATOM 3225 C C . LYS A 1 404 ? -10.788 6.647 -13.496 1.00 49.12 404 LYS A C 1
ATOM 3227 O O . LYS A 1 404 ? -10.599 7.553 -14.298 1.00 49.12 404 LYS A O 1
ATOM 3232 N N . ALA A 1 405 ? -11.208 6.872 -12.252 1.00 45.72 405 ALA A N 1
ATOM 3233 C CA . ALA A 1 405 ? -11.441 8.178 -11.637 1.00 45.72 405 ALA A CA 1
ATOM 3234 C C . ALA A 1 405 ? -10.197 8.852 -11.022 1.00 45.72 405 ALA A C 1
ATOM 3236 O O . ALA A 1 405 ? -10.225 10.052 -10.759 1.00 45.72 405 ALA A O 1
ATOM 3237 N N . PHE A 1 406 ? -9.125 8.099 -10.774 1.00 50.94 406 PHE A N 1
ATOM 3238 C CA . PHE A 1 406 ? -7.877 8.555 -10.162 1.00 50.94 406 PHE A CA 1
ATOM 3239 C C . PHE A 1 406 ? -6.752 8.642 -11.206 1.00 50.94 406 PHE A C 1
ATOM 3241 O O . PHE A 1 406 ? -5.660 8.108 -11.027 1.00 50.94 406 PHE A O 1
ATOM 3248 N N . ASP A 1 407 ? -7.050 9.271 -12.341 1.00 54.88 407 ASP A N 1
ATOM 3249 C CA . ASP A 1 407 ? -6.040 9.750 -13.284 1.00 54.88 407 ASP A CA 1
ATOM 3250 C C . ASP A 1 407 ? -5.680 11.180 -12.858 1.00 54.88 407 ASP A C 1
ATOM 3252 O O . ASP A 1 407 ? -6.565 12.032 -12.731 1.00 54.88 407 ASP A O 1
ATOM 3256 N N . TRP A 1 408 ? -4.401 11.445 -12.584 1.00 53.88 408 TRP A N 1
ATOM 3257 C CA . TRP A 1 408 ? -3.941 12.776 -12.179 1.00 53.88 408 TRP A CA 1
ATOM 3258 C C . TRP A 1 408 ? -4.112 13.815 -13.297 1.00 53.88 408 TRP A C 1
ATOM 3260 O O . TRP A 1 408 ? -4.028 15.011 -13.044 1.00 53.88 408 TRP A O 1
ATOM 3270 N N . GLY A 1 409 ? -4.451 13.403 -14.519 1.00 46.06 409 GLY A N 1
ATOM 3271 C CA . GLY A 1 409 ? -4.565 14.309 -15.645 1.00 46.06 409 GLY A CA 1
ATOM 3272 C C . GLY A 1 409 ? -3.187 14.815 -16.073 1.00 46.06 409 GLY A C 1
ATOM 3273 O O . GLY A 1 409 ? -2.244 14.938 -15.295 1.00 46.06 409 GLY A O 1
ATOM 3274 N N . LYS A 1 410 ? -3.062 15.157 -17.355 1.00 43.06 410 LYS A N 1
ATOM 3275 C CA . LYS A 1 410 ? -1.782 15.565 -17.965 1.00 43.06 410 LYS A CA 1
ATOM 3276 C C . LYS A 1 410 ? -1.152 16.824 -17.350 1.00 43.06 410 LYS A C 1
ATOM 3278 O O . LYS A 1 410 ? 0.001 17.117 -17.655 1.00 43.06 410 LYS A O 1
ATOM 3283 N N . ASP A 1 411 ? -1.912 17.571 -16.549 1.00 40.50 411 ASP A N 1
ATOM 3284 C CA . ASP A 1 411 ? -1.485 18.831 -15.941 1.00 40.50 411 ASP A CA 1
ATOM 3285 C C . ASP A 1 411 ? -0.881 18.652 -14.531 1.00 40.50 411 ASP A C 1
ATOM 3287 O O . ASP A 1 411 ? -0.021 19.459 -14.167 1.00 40.50 411 ASP A O 1
ATOM 3291 N N . ASP A 1 412 ? -1.254 17.593 -13.788 1.00 40.62 412 ASP A N 1
ATOM 3292 C CA . ASP A 1 412 ? -0.670 17.252 -12.473 1.00 40.62 412 ASP A CA 1
ATOM 3293 C C . ASP A 1 412 ? 0.416 16.160 -12.580 1.00 40.62 412 ASP A C 1
ATOM 3295 O O . ASP A 1 412 ? 1.237 15.991 -11.673 1.00 40.62 412 ASP A O 1
ATOM 3299 N N . GLU A 1 413 ? 0.481 15.436 -13.703 1.00 40.78 413 GLU A N 1
ATOM 3300 C CA . GLU A 1 413 ? 1.604 14.550 -13.993 1.00 40.78 413 GLU A CA 1
ATOM 3301 C C . GLU A 1 413 ? 2.883 15.371 -14.254 1.00 40.78 413 GLU A C 1
ATOM 3303 O O . GLU A 1 413 ? 2.917 16.260 -15.094 1.00 40.78 413 GLU A O 1
ATOM 3308 N N . GLY A 1 414 ? 3.954 15.058 -13.519 1.00 40.78 414 GLY A N 1
ATOM 3309 C CA . GLY A 1 414 ? 5.373 15.265 -13.840 1.00 40.78 414 GLY A CA 1
ATOM 3310 C C . GLY A 1 414 ? 5.840 16.587 -14.474 1.00 40.78 414 GLY A C 1
ATOM 3311 O O . GLY A 1 414 ? 5.708 16.853 -15.666 1.00 40.78 414 GLY A O 1
ATOM 3312 N N . ARG A 1 415 ? 6.655 17.334 -13.732 1.00 40.38 415 ARG A N 1
ATOM 3313 C CA . ARG A 1 415 ? 7.732 18.139 -14.332 1.00 40.38 415 ARG A CA 1
ATOM 3314 C C . ARG A 1 415 ? 9.023 17.787 -13.589 1.00 40.38 415 ARG A C 1
ATOM 3316 O O . ARG A 1 415 ? 8.989 17.612 -12.385 1.00 40.38 415 ARG A O 1
ATOM 3323 N N . THR A 1 416 ? 10.167 17.696 -14.263 1.00 42.31 416 THR A N 1
ATOM 3324 C CA . THR A 1 416 ? 11.460 17.296 -13.664 1.00 42.31 416 THR A CA 1
ATOM 3325 C C . THR A 1 416 ? 12.159 18.342 -12.792 1.00 42.31 416 THR A C 1
ATOM 3327 O O . THR A 1 416 ? 12.400 19.453 -13.239 1.00 42.31 416 THR A O 1
ATOM 3330 N N . VAL A 1 417 ? 12.682 17.933 -11.636 1.00 43.66 417 VAL A N 1
ATOM 3331 C CA . VAL A 1 417 ? 13.572 18.690 -10.715 1.00 43.66 417 VAL A CA 1
ATOM 3332 C C . VAL A 1 417 ? 14.791 19.403 -11.344 1.00 43.66 417 VAL A C 1
ATOM 3334 O O . VAL A 1 417 ? 15.404 20.246 -10.693 1.00 43.66 417 VAL A O 1
ATOM 3337 N N . GLY A 1 418 ? 15.150 19.118 -12.599 1.00 40.66 418 GLY A N 1
ATOM 3338 C CA . GLY A 1 418 ? 16.167 19.854 -13.350 1.00 40.66 418 GLY A CA 1
ATOM 3339 C C . GLY A 1 418 ? 15.690 20.211 -14.758 1.00 40.66 418 GLY A C 1
ATOM 3340 O O . GLY A 1 418 ? 15.159 19.359 -15.470 1.00 40.66 418 GLY A O 1
ATOM 3341 N N . ARG A 1 419 ? 15.922 21.460 -15.188 1.00 35.84 419 ARG A N 1
ATOM 3342 C CA . ARG A 1 419 ? 16.032 21.790 -16.618 1.00 35.84 419 ARG A CA 1
ATOM 3343 C C . ARG A 1 419 ? 17.395 21.289 -17.092 1.00 35.84 419 ARG A C 1
ATOM 3345 O O . ARG A 1 419 ? 18.409 21.723 -16.545 1.00 35.84 419 ARG A O 1
ATOM 3352 N N . GLY A 1 420 ? 17.442 20.461 -18.135 1.00 34.00 420 GLY A N 1
ATOM 3353 C CA . GLY A 1 420 ? 18.649 20.177 -18.918 1.00 34.00 420 GLY A CA 1
ATOM 3354 C C . GLY A 1 420 ? 19.176 21.403 -19.683 1.00 34.00 420 GLY A C 1
ATOM 3355 O O . GLY A 1 420 ? 19.400 21.346 -20.889 1.00 34.00 420 GLY A O 1
ATOM 3356 N N . GLY A 1 421 ? 19.347 22.539 -19.004 1.00 31.28 421 GLY A N 1
ATOM 3357 C CA . GLY A 1 421 ? 19.944 23.744 -19.563 1.00 31.28 421 GLY A CA 1
ATOM 3358 C C . GLY A 1 421 ? 21.445 23.566 -19.776 1.00 31.28 421 GLY A C 1
ATOM 3359 O O . GLY A 1 421 ? 22.148 23.003 -18.937 1.00 31.28 421 GLY A O 1
ATOM 3360 N N . ARG A 1 422 ? 21.925 24.038 -20.929 1.00 34.38 422 ARG A N 1
ATOM 3361 C CA . ARG A 1 422 ? 23.341 24.101 -21.316 1.00 34.38 422 ARG A CA 1
ATOM 3362 C C . ARG A 1 422 ? 24.186 24.658 -20.160 1.00 34.38 422 ARG A C 1
ATOM 3364 O O . ARG A 1 422 ? 23.841 25.684 -19.593 1.00 34.38 422 ARG A O 1
ATOM 3371 N N . LYS A 1 423 ? 25.287 23.970 -19.843 1.00 36.34 423 LYS A N 1
ATOM 3372 C CA . LYS A 1 423 ? 26.285 24.395 -18.851 1.00 36.34 423 LYS A CA 1
ATOM 3373 C C . LYS A 1 423 ? 26.830 25.786 -19.196 1.00 36.34 423 LYS A C 1
ATOM 3375 O O . LYS A 1 423 ? 27.640 25.879 -20.115 1.00 36.34 423 LYS A O 1
ATOM 3380 N N . ASP A 1 424 ? 26.473 26.794 -18.411 1.00 35.94 424 ASP A N 1
ATOM 3381 C CA . ASP A 1 424 ? 27.319 27.971 -18.224 1.00 35.94 424 ASP A CA 1
ATOM 3382 C C . ASP A 1 424 ? 28.334 27.661 -17.108 1.00 35.94 424 ASP A C 1
ATOM 3384 O O . ASP A 1 424 ? 28.012 27.031 -16.096 1.00 35.94 424 ASP A O 1
ATOM 3388 N N . GLU A 1 425 ? 29.605 28.011 -17.327 1.00 36.12 425 GLU A N 1
ATOM 3389 C CA . GLU A 1 425 ? 30.743 27.552 -16.510 1.00 36.12 425 GLU A CA 1
ATOM 3390 C C . GLU A 1 425 ? 30.736 28.051 -15.050 1.00 36.12 425 GLU A C 1
ATOM 3392 O O . GLU A 1 425 ? 31.448 27.479 -14.213 1.00 36.12 425 GLU A O 1
ATOM 3397 N N . ASP A 1 426 ? 29.880 29.023 -14.723 1.00 33.06 426 ASP A N 1
ATOM 3398 C CA . ASP A 1 426 ? 29.766 29.639 -13.395 1.00 33.06 426 ASP A CA 1
ATOM 3399 C C . ASP A 1 426 ? 28.717 28.987 -12.466 1.00 33.06 426 ASP A C 1
ATOM 3401 O O . ASP A 1 426 ? 28.746 29.199 -11.252 1.00 33.06 426 ASP A O 1
ATOM 3405 N N . ASP A 1 427 ? 27.863 28.088 -12.968 1.00 36.38 427 ASP A N 1
ATOM 3406 C CA . ASP A 1 427 ? 26.699 27.549 -12.233 1.00 36.38 427 ASP A CA 1
ATOM 3407 C C . ASP A 1 427 ? 26.997 26.285 -11.389 1.00 36.38 427 ASP A C 1
ATOM 3409 O O . ASP A 1 427 ? 26.157 25.425 -11.126 1.00 36.38 427 ASP A O 1
ATOM 3413 N N . LYS A 1 428 ? 28.232 26.131 -10.893 1.00 35.88 428 LYS A N 1
ATOM 3414 C CA . LYS A 1 428 ? 28.652 24.940 -10.112 1.00 35.88 428 LYS A CA 1
ATOM 3415 C C . LYS A 1 428 ? 28.047 24.845 -8.698 1.00 35.88 428 LYS A C 1
ATOM 3417 O O . LYS A 1 428 ? 28.420 23.935 -7.947 1.00 35.88 428 LYS A O 1
ATOM 3422 N N . LYS A 1 429 ? 27.165 25.766 -8.294 1.00 34.78 429 LYS A N 1
ATOM 3423 C CA . LYS A 1 429 ? 26.607 25.847 -6.926 1.00 34.78 429 LYS A CA 1
ATOM 3424 C C . LYS A 1 429 ? 25.082 25.865 -6.845 1.00 34.78 429 LYS A C 1
ATOM 3426 O O . LYS A 1 429 ? 24.563 25.635 -5.756 1.00 34.78 429 LYS A O 1
ATOM 3431 N N . THR A 1 430 ? 24.386 26.093 -7.944 1.00 35.81 430 THR A N 1
ATOM 3432 C CA . THR A 1 430 ? 22.927 26.155 -8.018 1.00 35.81 430 THR A CA 1
ATOM 3433 C C . THR A 1 430 ? 22.411 24.773 -8.407 1.00 35.81 430 THR A C 1
ATOM 3435 O O . THR A 1 430 ? 22.718 24.222 -9.463 1.00 35.81 430 THR A O 1
ATOM 3438 N N . VAL A 1 431 ? 21.684 24.135 -7.489 1.00 44.94 431 VAL A N 1
ATOM 3439 C CA . VAL A 1 431 ? 20.761 23.070 -7.893 1.00 44.94 431 VAL A CA 1
ATOM 3440 C C . VAL A 1 431 ? 19.673 23.777 -8.700 1.00 44.94 431 VAL A C 1
ATOM 3442 O O . VAL A 1 431 ? 19.269 24.868 -8.305 1.00 44.94 431 VAL A O 1
ATOM 3445 N N . GLY A 1 432 ? 19.259 23.229 -9.846 1.00 47.19 432 GLY A N 1
ATOM 3446 C CA . GLY A 1 432 ? 18.140 23.804 -10.600 1.00 47.19 432 GLY A CA 1
ATOM 3447 C C . GLY A 1 432 ? 16.916 24.006 -9.698 1.00 47.19 432 GLY A C 1
ATOM 3448 O O . GLY A 1 432 ? 16.798 23.333 -8.676 1.00 47.19 432 GLY A O 1
ATOM 3449 N N . GLU A 1 433 ? 16.033 24.944 -10.049 1.00 49.03 433 GLU A N 1
ATOM 3450 C CA . GLU A 1 433 ? 14.784 25.219 -9.320 1.00 49.03 433 GLU A CA 1
ATOM 3451 C C . GLU A 1 433 ? 13.856 23.987 -9.341 1.00 49.03 433 GLU A C 1
ATOM 3453 O O . GLU A 1 433 ? 12.960 23.866 -10.176 1.00 49.03 433 GLU A O 1
ATOM 3458 N N . GLY A 1 434 ? 14.112 23.031 -8.452 1.00 56.12 434 GLY A N 1
ATOM 3459 C CA . GLY A 1 434 ? 13.348 21.805 -8.281 1.00 56.12 434 GLY A CA 1
ATOM 3460 C C . GLY A 1 434 ? 12.580 21.833 -6.964 1.00 56.12 434 GLY A C 1
ATOM 3461 O O . GLY A 1 434 ? 13.128 22.247 -5.942 1.00 56.12 434 GLY A O 1
ATOM 3462 N N . PHE A 1 435 ? 11.319 21.405 -6.986 1.00 58.41 435 PHE A N 1
ATOM 3463 C CA . PHE A 1 435 ? 10.482 21.271 -5.789 1.00 58.41 435 PHE A CA 1
ATOM 3464 C C . PHE A 1 435 ? 10.370 19.795 -5.409 1.00 58.41 435 PHE A C 1
ATOM 3466 O O . PHE A 1 435 ? 10.393 18.925 -6.277 1.00 58.41 435 PHE A O 1
ATOM 3473 N N . VAL A 1 436 ? 10.241 19.481 -4.126 1.00 71.62 436 VAL A N 1
ATOM 3474 C CA . VAL A 1 436 ? 9.993 18.099 -3.690 1.00 71.62 436 VAL A CA 1
ATOM 3475 C C . VAL A 1 436 ? 8.524 17.720 -3.889 1.00 71.62 436 VAL A C 1
ATOM 3477 O O . VAL A 1 436 ? 7.635 18.523 -3.612 1.00 71.62 436 VAL A O 1
ATOM 3480 N N . GLN A 1 437 ? 8.249 16.494 -4.349 1.00 74.44 437 GLN A N 1
ATOM 3481 C CA . GLN A 1 437 ? 6.880 15.961 -4.330 1.00 74.44 437 GLN A CA 1
ATOM 3482 C C . GLN A 1 437 ? 6.386 15.801 -2.891 1.00 74.44 437 GLN A C 1
ATOM 3484 O O . GLN A 1 437 ? 7.172 15.492 -1.990 1.00 74.44 437 GLN A O 1
ATOM 3489 N N . ALA A 1 438 ? 5.075 15.963 -2.698 1.00 74.38 438 ALA A N 1
ATOM 3490 C CA . ALA A 1 438 ? 4.439 15.872 -1.387 1.00 74.38 438 ALA A CA 1
ATOM 3491 C C . ALA A 1 438 ? 4.408 14.435 -0.830 1.00 74.38 438 ALA A C 1
ATOM 3493 O O . ALA A 1 438 ? 4.500 14.274 0.390 1.00 74.38 438 ALA A O 1
ATOM 3494 N N . GLY A 1 439 ? 4.342 13.429 -1.713 1.00 80.69 439 GLY A N 1
ATOM 3495 C CA . GLY A 1 439 ? 4.151 12.013 -1.386 1.00 80.69 439 GLY A CA 1
ATOM 3496 C C . GLY A 1 439 ? 2.731 11.536 -1.684 1.00 80.69 439 GLY A C 1
ATOM 3497 O O . GLY A 1 439 ? 1.775 12.294 -1.520 1.00 80.69 439 GLY A O 1
ATOM 3498 N N . GLU A 1 440 ? 2.591 10.263 -2.067 1.00 82.44 440 GLU A N 1
ATOM 3499 C CA . GLU A 1 440 ? 1.314 9.639 -2.451 1.00 82.44 440 GLU A CA 1
ATOM 3500 C C . GLU A 1 440 ? 0.224 9.860 -1.381 1.00 82.44 440 GLU A C 1
ATOM 3502 O O . GLU A 1 440 ? -0.811 10.455 -1.666 1.00 82.44 440 GLU A O 1
ATOM 3507 N N . ARG A 1 441 ? 0.479 9.503 -0.111 1.00 87.06 441 ARG A N 1
ATOM 3508 C CA . ARG A 1 441 ? -0.496 9.684 0.987 1.00 87.06 441 ARG A CA 1
ATOM 3509 C C . ARG A 1 441 ? -0.923 11.142 1.157 1.00 87.06 441 ARG A C 1
ATOM 3511 O O . ARG A 1 441 ? -2.106 11.420 1.333 1.00 87.06 441 ARG A O 1
ATOM 3518 N N . THR A 1 442 ? 0.023 12.079 1.103 1.00 87.06 442 THR A N 1
ATOM 3519 C CA . THR A 1 442 ? -0.262 13.512 1.256 1.00 87.06 442 THR A CA 1
ATOM 3520 C C . THR A 1 442 ? -1.143 14.024 0.121 1.00 87.06 442 THR A C 1
ATOM 3522 O O . THR A 1 442 ? -2.117 14.724 0.392 1.00 87.06 442 THR A O 1
ATOM 3525 N N . LEU A 1 443 ? -0.857 13.636 -1.124 1.00 85.06 443 LEU A N 1
ATOM 3526 C CA . LEU A 1 443 ? -1.681 14.011 -2.274 1.00 85.06 443 LEU A CA 1
ATOM 3527 C C . LEU A 1 443 ? -3.101 13.440 -2.173 1.00 85.06 443 LEU A C 1
ATOM 3529 O O . LEU A 1 443 ? -4.068 14.145 -2.461 1.00 85.06 443 LEU A O 1
ATOM 3533 N N . TYR A 1 444 ? -3.253 12.198 -1.705 1.00 87.06 444 TYR A N 1
ATOM 3534 C CA . TYR A 1 444 ? -4.576 11.598 -1.502 1.00 87.06 444 TYR A CA 1
ATOM 3535 C C . TYR A 1 444 ? -5.347 12.335 -0.411 1.00 87.06 444 TYR A C 1
ATOM 3537 O O . TYR A 1 444 ? -6.506 12.682 -0.607 1.00 87.06 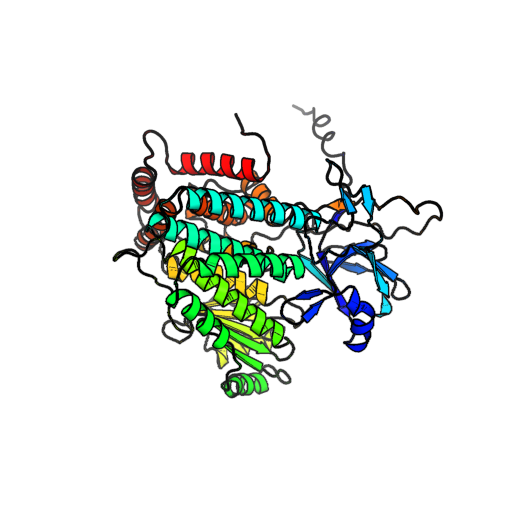444 TYR A O 1
ATOM 3545 N N . LEU A 1 445 ? -4.712 12.641 0.720 1.00 90.44 445 LEU A N 1
ATOM 3546 C CA . LEU A 1 445 ? -5.348 13.419 1.785 1.00 90.44 445 LEU A CA 1
ATOM 3547 C C . LEU A 1 445 ? -5.791 14.808 1.293 1.00 90.44 445 LEU A C 1
ATOM 3549 O O . LEU A 1 445 ? -6.891 15.250 1.623 1.00 90.44 445 LEU A O 1
ATOM 3553 N N . GLN A 1 446 ? -4.978 15.476 0.469 1.00 88.69 446 GLN A N 1
ATOM 3554 C CA . GLN A 1 446 ? -5.325 16.765 -0.139 1.00 88.69 446 GLN A CA 1
ATOM 3555 C C . GLN A 1 446 ? -6.511 16.651 -1.107 1.00 88.69 446 GLN A C 1
ATOM 3557 O O . GLN A 1 446 ? -7.450 17.441 -1.004 1.00 88.69 446 GLN A O 1
ATOM 3562 N N . SER A 1 447 ? -6.507 15.660 -2.004 1.00 88.06 447 SER A N 1
ATOM 3563 C CA . SER A 1 447 ? -7.614 15.433 -2.943 1.00 88.06 447 SER A CA 1
ATOM 3564 C C . SER A 1 447 ? -8.902 15.049 -2.214 1.00 88.06 447 SER A C 1
ATOM 3566 O O . SER A 1 447 ? -9.958 15.613 -2.491 1.00 88.06 447 SER A O 1
ATOM 3568 N N . ALA A 1 448 ? -8.819 14.173 -1.211 1.00 91.94 448 ALA A N 1
ATOM 3569 C CA . ALA A 1 448 ? -9.962 13.787 -0.394 1.00 91.94 448 ALA A CA 1
ATOM 3570 C C . ALA A 1 448 ? -10.593 15.002 0.301 1.00 91.94 448 ALA A C 1
ATOM 3572 O O . ALA A 1 448 ? -11.814 15.153 0.295 1.00 91.94 448 ALA A O 1
ATOM 3573 N N . LEU A 1 449 ? -9.764 15.881 0.875 1.00 92.00 449 LEU A N 1
ATOM 3574 C CA . LEU A 1 449 ? -10.210 17.085 1.579 1.00 92.00 449 LEU A CA 1
ATOM 3575 C C . LEU A 1 449 ? -10.793 18.152 0.638 1.00 92.00 449 LEU A C 1
ATOM 3577 O O . LEU A 1 449 ? -11.700 18.881 1.036 1.00 92.00 449 LEU A O 1
ATOM 3581 N N . GLY A 1 450 ? -10.252 18.277 -0.576 1.00 87.50 450 GLY A N 1
ATOM 3582 C CA . GLY A 1 450 ? -10.666 19.291 -1.548 1.00 87.50 450 GLY A CA 1
ATOM 3583 C C . GLY A 1 450 ? -11.879 18.898 -2.392 1.00 87.50 450 GLY A C 1
ATOM 3584 O O . GLY A 1 450 ? -12.701 19.755 -2.708 1.00 87.50 450 GLY A O 1
ATOM 3585 N N . GLU A 1 451 ? -11.989 17.619 -2.754 1.00 88.06 451 GLU A N 1
ATOM 3586 C CA . GLU A 1 451 ? -12.895 17.136 -3.809 1.00 88.06 451 GLU A CA 1
ATOM 3587 C C . GLU A 1 451 ? -13.799 15.976 -3.362 1.00 88.06 451 GLU A C 1
ATOM 3589 O O . GLU A 1 451 ? -14.691 15.582 -4.108 1.00 88.06 451 GLU A O 1
ATOM 3594 N N . GLY A 1 452 ? -13.582 15.395 -2.178 1.00 91.62 452 GLY A N 1
ATOM 3595 C CA . GLY A 1 452 ? -14.328 14.220 -1.730 1.00 91.62 452 GLY A CA 1
ATOM 3596 C C . GLY A 1 452 ? -15.777 14.526 -1.355 1.00 91.62 452 GLY A C 1
ATOM 3597 O O . GLY A 1 452 ? -16.057 15.424 -0.555 1.00 91.62 452 GLY A O 1
ATOM 3598 N N . SER A 1 453 ? -16.712 13.720 -1.863 1.00 95.19 453 SER A N 1
ATOM 3599 C CA . SER A 1 453 ? -18.132 13.828 -1.518 1.00 95.19 453 SER A CA 1
ATOM 3600 C C . SER A 1 453 ? -18.384 13.612 -0.019 1.00 95.19 453 SER A C 1
ATOM 3602 O O . SER A 1 453 ? -17.617 12.916 0.655 1.00 95.19 453 SER A O 1
ATOM 3604 N N . PRO A 1 454 ? -19.481 14.145 0.551 1.00 96.25 454 PRO A N 1
ATOM 3605 C CA . PRO A 1 454 ? -19.910 13.785 1.903 1.00 96.25 454 PRO A CA 1
ATOM 3606 C C . PRO A 1 454 ? -20.005 12.263 2.074 1.00 96.25 454 PRO A C 1
ATOM 3608 O O . PRO A 1 454 ? -20.459 11.567 1.163 1.00 96.25 454 PRO A O 1
ATOM 3611 N N . PHE A 1 455 ? -19.634 11.739 3.245 1.00 95.69 455 PHE A N 1
ATOM 3612 C CA . PHE A 1 455 ? -19.578 10.296 3.496 1.00 95.69 455 PHE A CA 1
ATOM 3613 C C . PHE A 1 455 ? -20.920 9.608 3.222 1.00 95.69 455 PHE A C 1
ATOM 3615 O O . PHE A 1 455 ? -20.975 8.530 2.635 1.00 95.69 455 PHE A O 1
ATOM 3622 N N . SER A 1 456 ? -22.022 10.281 3.566 1.00 94.31 456 SER A N 1
ATOM 3623 C CA . SER A 1 456 ? -23.382 9.815 3.271 1.00 94.31 456 SER A CA 1
ATOM 3624 C C . SER A 1 456 ? -23.648 9.544 1.786 1.00 94.31 456 SER A C 1
ATOM 3626 O O . SER A 1 456 ? -24.355 8.589 1.485 1.00 94.31 456 SER A O 1
ATOM 3628 N N . ALA A 1 457 ? -23.073 10.329 0.872 1.00 94.50 457 ALA A N 1
ATOM 3629 C CA . ALA A 1 457 ? -23.181 10.091 -0.565 1.00 94.50 457 ALA A CA 1
ATOM 3630 C C . ALA A 1 457 ? -22.211 8.987 -1.008 1.00 94.50 457 ALA A C 1
ATOM 3632 O O . ALA A 1 457 ? -22.634 8.019 -1.645 1.00 94.50 457 ALA A O 1
ATOM 3633 N N . LEU A 1 458 ? -20.946 9.091 -0.576 1.00 94.94 458 LEU A N 1
ATOM 3634 C CA . LEU A 1 458 ? -19.861 8.173 -0.933 1.00 94.94 458 LEU A CA 1
ATOM 3635 C C . LEU A 1 458 ? -20.221 6.701 -0.691 1.00 94.94 458 LEU A C 1
ATOM 3637 O O . LEU A 1 458 ? -19.928 5.851 -1.527 1.00 94.94 458 LEU A O 1
ATOM 3641 N N . MET A 1 459 ? -20.914 6.407 0.416 1.00 93.88 459 MET A N 1
ATOM 3642 C CA . MET A 1 459 ? -21.308 5.043 0.797 1.00 93.88 459 MET A CA 1
ATOM 3643 C C . MET A 1 459 ? -22.149 4.295 -0.247 1.00 93.88 459 MET A C 1
ATOM 3645 O O . MET A 1 459 ? -22.280 3.079 -0.143 1.00 93.88 459 MET A O 1
ATOM 3649 N N . THR A 1 460 ? -22.747 5.003 -1.208 1.00 92.44 460 THR A N 1
ATOM 3650 C CA . THR A 1 460 ? -23.618 4.424 -2.245 1.00 92.44 460 THR A CA 1
ATOM 3651 C C . THR A 1 460 ? -23.175 4.752 -3.668 1.00 92.44 460 THR A C 1
ATOM 3653 O O . THR A 1 460 ? -23.848 4.366 -4.628 1.00 92.44 460 THR A O 1
ATOM 3656 N N . THR A 1 461 ? -22.052 5.453 -3.822 1.00 91.88 461 THR A N 1
ATOM 3657 C CA . THR A 1 461 ? -21.492 5.781 -5.130 1.00 91.88 461 THR A CA 1
ATOM 3658 C C . THR A 1 461 ? -20.896 4.522 -5.752 1.00 91.88 461 THR A C 1
ATOM 3660 O O . THR A 1 461 ? -20.190 3.761 -5.089 1.00 91.88 461 THR A O 1
ATOM 3663 N N . ARG A 1 462 ? -21.189 4.281 -7.032 1.00 88.56 462 ARG A N 1
ATOM 3664 C CA . ARG A 1 462 ? -20.554 3.199 -7.793 1.00 88.56 462 ARG A CA 1
ATOM 3665 C C . ARG A 1 462 ? -19.175 3.633 -8.258 1.00 88.56 462 ARG A C 1
ATOM 3667 O O . ARG A 1 462 ? -18.976 4.803 -8.558 1.00 88.56 462 ARG A O 1
ATOM 3674 N N . LEU A 1 463 ? -18.269 2.683 -8.439 1.00 83.25 463 LEU A N 1
ATOM 3675 C CA . LEU A 1 463 ? -16.892 2.906 -8.869 1.00 83.25 463 LEU A CA 1
ATOM 3676 C C . LEU A 1 463 ? -16.798 3.796 -10.115 1.00 83.25 463 LEU A C 1
ATOM 3678 O O . LEU A 1 463 ? -15.962 4.687 -10.183 1.00 83.25 463 LEU A O 1
ATOM 3682 N N . PHE A 1 464 ? -17.676 3.577 -11.097 1.00 79.38 464 PHE A N 1
ATOM 3683 C CA . PHE A 1 464 ? -17.685 4.350 -12.345 1.00 79.38 464 PHE A CA 1
ATOM 3684 C C . PHE A 1 464 ? -18.219 5.781 -12.199 1.00 79.38 464 PHE A C 1
ATOM 3686 O O . PHE A 1 464 ? -17.990 6.587 -13.098 1.00 79.38 464 PHE A O 1
ATOM 3693 N N . ASP A 1 465 ? -18.911 6.078 -11.100 1.00 85.62 465 ASP A N 1
ATOM 3694 C CA . ASP A 1 465 ? -19.468 7.396 -10.788 1.00 85.62 465 ASP A CA 1
ATOM 3695 C C . ASP A 1 465 ? -18.595 8.171 -9.783 1.00 85.62 465 ASP A C 1
ATOM 3697 O O . ASP A 1 465 ? -18.836 9.354 -9.550 1.00 85.62 465 ASP A O 1
ATOM 3701 N N . MET A 1 466 ? -17.589 7.522 -9.185 1.00 88.00 466 MET A N 1
ATOM 3702 C CA . MET A 1 466 ? -16.645 8.171 -8.275 1.00 88.00 466 MET A CA 1
ATOM 3703 C C . MET A 1 466 ? -15.755 9.163 -9.019 1.00 88.00 466 MET A C 1
ATOM 3705 O O . MET A 1 466 ? -15.309 8.905 -10.136 1.00 88.00 466 MET A O 1
ATOM 3709 N N . GLN A 1 467 ? -15.457 10.284 -8.370 1.00 87.06 467 GLN A N 1
ATOM 3710 C CA . GLN A 1 467 ? -14.423 11.225 -8.799 1.00 87.06 467 GLN A CA 1
ATOM 3711 C C . GLN A 1 467 ? -13.103 10.973 -8.056 1.00 87.06 467 GLN A C 1
ATOM 3713 O O . GLN A 1 467 ? -13.054 10.211 -7.089 1.00 87.06 467 GLN A O 1
ATOM 3718 N N . ARG A 1 468 ? -12.026 11.650 -8.474 1.00 83.88 468 ARG A N 1
ATOM 3719 C CA . ARG A 1 468 ? -10.699 11.578 -7.835 1.00 83.88 468 ARG A CA 1
ATOM 3720 C C . ARG A 1 468 ? -10.777 11.741 -6.312 1.00 83.88 468 ARG A C 1
ATOM 3722 O O . ARG A 1 468 ? -10.282 10.892 -5.571 1.00 83.88 468 ARG A O 1
ATOM 3729 N N . GLY A 1 469 ? -11.474 12.783 -5.857 1.00 88.81 469 GLY A N 1
ATOM 3730 C CA . GLY A 1 469 ? -11.696 13.049 -4.437 1.00 88.81 469 GLY A CA 1
ATOM 3731 C C . GLY A 1 469 ? -12.481 11.958 -3.708 1.00 88.81 469 GLY A C 1
ATOM 3732 O O . GLY A 1 469 ? -12.206 11.700 -2.539 1.00 88.81 469 GLY A O 1
ATOM 3733 N N . ASP A 1 470 ? -13.419 11.280 -4.374 1.00 92.81 470 ASP A N 1
ATOM 3734 C CA . ASP A 1 470 ? -14.203 10.190 -3.775 1.00 92.81 470 ASP A CA 1
ATOM 3735 C C . ASP A 1 470 ? -13.346 8.947 -3.538 1.00 92.81 470 ASP A C 1
ATOM 3737 O O . ASP A 1 470 ? -13.415 8.332 -2.472 1.00 92.81 470 ASP A O 1
ATOM 3741 N N . VAL A 1 471 ? -12.495 8.601 -4.505 1.00 89.25 471 VAL A N 1
ATOM 3742 C CA . VAL A 1 471 ? -11.542 7.494 -4.379 1.00 89.25 471 VAL A CA 1
ATOM 3743 C C . VAL A 1 471 ? -10.528 7.792 -3.271 1.00 89.25 471 VAL A C 1
ATOM 3745 O O . VAL A 1 471 ? -10.329 6.977 -2.368 1.00 89.25 471 VAL A O 1
ATOM 3748 N N . ALA A 1 472 ? -9.963 9.003 -3.263 1.00 90.69 472 ALA A N 1
ATOM 3749 C CA . ALA A 1 472 ? -9.047 9.439 -2.215 1.00 90.69 472 ALA A CA 1
ATOM 3750 C C . ALA A 1 472 ? -9.699 9.399 -0.825 1.00 90.69 472 ALA A C 1
ATOM 3752 O O . ALA A 1 472 ? -9.112 8.915 0.149 1.00 90.69 472 ALA A O 1
ATOM 3753 N N . LYS A 1 473 ? -10.940 9.889 -0.733 1.00 95.44 473 LYS A N 1
ATOM 3754 C CA . LYS A 1 473 ? -11.709 9.901 0.508 1.00 95.44 473 LYS A CA 1
ATOM 3755 C C . LYS A 1 473 ? -12.112 8.507 0.952 1.00 95.44 473 LYS A C 1
ATOM 3757 O O . LYS A 1 473 ? -12.156 8.283 2.154 1.00 95.44 473 LYS A O 1
ATOM 3762 N N . SER A 1 474 ? -12.345 7.568 0.040 1.00 95.94 474 SER A N 1
ATOM 3763 C CA . SER A 1 474 ? -12.626 6.172 0.386 1.00 95.94 474 SER A CA 1
ATOM 3764 C C . SER A 1 474 ? -11.511 5.597 1.259 1.00 95.94 474 SER A C 1
ATOM 3766 O O . SER A 1 474 ? -11.770 5.157 2.381 1.00 95.94 474 SER A O 1
ATOM 3768 N N . TRP A 1 475 ? -10.260 5.711 0.801 1.00 95.06 475 TRP A N 1
ATOM 3769 C CA . TRP A 1 475 ? -9.087 5.322 1.584 1.00 95.06 475 TRP A CA 1
ATOM 3770 C C . TRP A 1 475 ? -8.951 6.135 2.876 1.00 95.06 475 TRP A C 1
ATOM 3772 O O . TRP A 1 475 ? -8.873 5.553 3.957 1.00 95.06 475 TRP A O 1
ATOM 3782 N N . ALA A 1 476 ? -8.966 7.469 2.795 1.00 96.12 476 ALA A N 1
ATOM 3783 C CA . ALA A 1 476 ? -8.731 8.319 3.963 1.00 96.12 476 ALA A CA 1
ATOM 3784 C C . ALA A 1 476 ? -9.806 8.144 5.053 1.00 96.12 476 ALA A C 1
ATOM 3786 O O . ALA A 1 476 ? -9.503 8.231 6.241 1.00 96.12 476 ALA A O 1
ATOM 3787 N N . MET A 1 477 ? -11.061 7.907 4.664 1.00 97.62 477 MET A N 1
ATOM 3788 C CA . MET A 1 477 ? -12.171 7.646 5.580 1.00 97.62 477 MET A CA 1
ATOM 3789 C C . MET A 1 477 ? -12.036 6.272 6.231 1.00 97.62 477 MET A C 1
ATOM 3791 O O . MET A 1 477 ? -12.183 6.165 7.446 1.00 97.62 477 MET A O 1
ATOM 3795 N N . PHE A 1 478 ? -11.724 5.227 5.459 1.00 97.06 478 PHE A N 1
ATOM 3796 C CA . PHE A 1 478 ? -11.436 3.908 6.025 1.00 97.06 478 PHE A CA 1
ATOM 3797 C C . PHE A 1 478 ? -10.289 3.987 7.030 1.00 97.06 478 PHE A C 1
ATOM 3799 O O . PHE A 1 478 ? -10.423 3.512 8.154 1.00 97.06 478 PHE A O 1
ATOM 3806 N N . GLU A 1 479 ? -9.207 4.663 6.655 1.00 95.06 479 GLU A N 1
ATOM 3807 C CA . GLU A 1 479 ? -8.028 4.839 7.489 1.00 95.06 479 GLU A CA 1
ATOM 3808 C C . GLU A 1 479 ? -8.344 5.577 8.797 1.00 95.06 479 GLU A C 1
ATOM 3810 O O . GLU A 1 479 ? -7.959 5.130 9.877 1.00 95.06 479 GLU A O 1
ATOM 3815 N N . TYR A 1 480 ? -9.113 6.665 8.724 1.00 96.50 480 TYR A N 1
ATOM 3816 C CA . TYR A 1 480 ? -9.631 7.363 9.900 1.00 96.50 480 TYR A CA 1
ATOM 3817 C C . TYR A 1 480 ? -10.447 6.430 10.803 1.00 96.50 480 TYR A C 1
ATOM 3819 O O . TYR A 1 480 ? -10.169 6.332 12.002 1.00 96.50 480 TYR A O 1
ATOM 3827 N N . LEU A 1 481 ? -11.423 5.713 10.237 1.00 95.94 481 LEU A N 1
ATOM 3828 C CA . LEU A 1 481 ? -12.314 4.824 10.982 1.00 95.94 481 LEU A CA 1
ATOM 3829 C C . LEU A 1 481 ? -11.522 3.740 11.721 1.00 95.94 481 LEU A C 1
ATOM 3831 O O . LEU A 1 481 ? -11.712 3.534 12.922 1.00 95.94 481 LEU A O 1
ATOM 3835 N N . VAL A 1 482 ? -10.614 3.055 11.024 1.00 92.25 482 VAL A N 1
ATOM 3836 C CA . VAL A 1 482 ? -9.872 1.922 11.594 1.00 92.25 482 VAL A CA 1
ATOM 3837 C C . VAL A 1 482 ? -8.695 2.332 12.475 1.00 92.25 482 VAL A C 1
ATOM 3839 O O . VAL A 1 482 ? -8.086 1.465 13.095 1.00 92.25 482 VAL A O 1
ATOM 3842 N N . ARG A 1 483 ? -8.356 3.622 12.553 1.00 88.88 483 ARG A N 1
ATOM 3843 C CA . ARG A 1 483 ? -7.328 4.136 13.473 1.00 88.88 483 ARG A CA 1
ATOM 3844 C C . ARG A 1 483 ? -7.902 4.781 14.722 1.00 88.88 483 ARG A C 1
ATOM 3846 O O . ARG A 1 483 ? -7.300 4.661 15.781 1.00 88.88 483 ARG A O 1
ATOM 3853 N N . THR A 1 484 ? -9.039 5.460 14.609 1.00 90.31 484 THR A N 1
ATOM 3854 C CA . THR A 1 484 ? -9.600 6.241 15.722 1.00 90.31 484 THR A CA 1
ATOM 3855 C C . THR A 1 484 ? -10.490 5.418 16.647 1.00 90.31 484 THR A C 1
ATOM 3857 O O . THR A 1 484 ? -10.405 5.570 17.862 1.00 90.31 484 THR A O 1
ATOM 3860 N N . ASP A 1 485 ? -11.302 4.510 16.102 1.00 89.69 485 ASP A N 1
ATOM 3861 C CA . ASP A 1 485 ? -12.101 3.564 16.889 1.00 89.69 485 ASP A CA 1
ATOM 3862 C C . ASP A 1 485 ? -12.151 2.203 16.179 1.00 89.69 485 ASP A C 1
ATOM 3864 O O . ASP A 1 485 ? -13.145 1.845 15.537 1.00 89.69 485 ASP A O 1
ATOM 3868 N N . PRO A 1 486 ? -11.062 1.419 16.246 1.00 89.00 486 PRO A N 1
ATOM 3869 C CA . PRO A 1 486 ? -10.893 0.258 15.385 1.00 89.00 486 PRO A CA 1
ATOM 3870 C C . PRO A 1 486 ? -11.969 -0.808 15.643 1.00 89.00 486 PRO A C 1
ATOM 3872 O O . PRO A 1 486 ? -12.500 -1.392 14.701 1.00 89.00 486 PRO A O 1
ATOM 3875 N N . LYS A 1 487 ? -12.378 -1.009 16.904 1.00 88.69 487 LYS A N 1
ATOM 3876 C CA . LYS A 1 487 ? -13.403 -1.998 17.265 1.00 88.69 487 LYS A CA 1
ATOM 3877 C C . LYS A 1 487 ? -14.773 -1.631 16.705 1.00 88.69 487 LYS A C 1
ATOM 3879 O O . LYS A 1 487 ? -15.409 -2.466 16.060 1.00 88.69 487 LYS A O 1
ATOM 3884 N N . ARG A 1 488 ? -15.248 -0.409 16.964 1.00 93.00 488 ARG A N 1
ATOM 3885 C CA . ARG A 1 488 ? -16.568 0.014 16.484 1.00 93.00 488 ARG A CA 1
ATOM 3886 C C . ARG A 1 488 ? -16.586 0.104 14.963 1.00 93.00 488 ARG A C 1
ATOM 3888 O O . ARG A 1 488 ? -17.536 -0.356 14.341 1.00 93.00 488 ARG A O 1
ATOM 3895 N N . SER A 1 489 ? -15.507 0.573 14.351 1.00 94.56 489 SER A N 1
ATOM 3896 C CA . SER A 1 489 ? -15.399 0.659 12.895 1.00 94.56 489 SER A CA 1
ATOM 3897 C C . SER A 1 489 ? -15.461 -0.702 12.199 1.00 94.56 489 SER A C 1
ATOM 3899 O O . SER A 1 489 ? -16.155 -0.829 11.192 1.00 94.56 489 SER A O 1
ATOM 3901 N N . GLN A 1 490 ? -14.826 -1.752 12.737 1.00 94.12 490 GLN A N 1
ATOM 3902 C CA . GLN A 1 490 ? -14.945 -3.093 12.146 1.00 94.12 490 GLN A CA 1
ATOM 3903 C C . GLN A 1 490 ? -16.381 -3.637 12.199 1.00 94.12 490 GLN A C 1
ATOM 3905 O O . GLN A 1 490 ? -16.857 -4.217 11.219 1.00 94.12 490 GLN A O 1
ATOM 3910 N N . ILE A 1 491 ? -17.091 -3.415 13.310 1.00 92.81 491 ILE A N 1
ATOM 3911 C CA . ILE A 1 491 ? -18.508 -3.790 13.448 1.00 92.81 491 ILE A CA 1
ATOM 3912 C C . ILE A 1 491 ? -19.356 -3.006 12.439 1.00 92.81 491 ILE A C 1
ATOM 3914 O O . ILE A 1 491 ? -20.127 -3.602 11.686 1.00 92.81 491 ILE A O 1
ATOM 3918 N N . PHE A 1 492 ? -19.156 -1.688 12.369 1.00 95.25 492 PHE A N 1
ATOM 3919 C CA . PHE A 1 492 ? -19.859 -0.800 11.447 1.00 95.25 492 PHE A CA 1
ATOM 3920 C C . PHE A 1 492 ? -19.726 -1.250 9.986 1.00 95.25 492 PHE A C 1
ATOM 3922 O O . PHE A 1 492 ? -20.729 -1.353 9.283 1.00 95.25 492 PHE A O 1
ATOM 3929 N N . LEU A 1 493 ? -18.510 -1.577 9.535 1.00 95.50 493 LEU A N 1
ATOM 3930 C CA . LEU A 1 493 ? -18.248 -2.001 8.155 1.00 95.50 493 LEU A CA 1
ATOM 3931 C C . LEU A 1 493 ? -18.901 -3.355 7.816 1.00 95.50 493 LEU A C 1
ATOM 3933 O O . LEU A 1 493 ? -19.474 -3.511 6.736 1.00 95.50 493 LEU A O 1
ATOM 3937 N N . ARG A 1 494 ? -18.883 -4.331 8.739 1.00 92.94 494 ARG A N 1
ATOM 3938 C CA . ARG A 1 494 ? -19.575 -5.626 8.554 1.00 92.94 494 ARG A CA 1
ATOM 3939 C C . ARG A 1 494 ? -21.094 -5.460 8.491 1.00 92.94 494 ARG A C 1
ATOM 3941 O O . ARG A 1 494 ? -21.760 -6.097 7.672 1.00 92.94 494 ARG A O 1
ATOM 3948 N N . GLU A 1 495 ? -21.655 -4.620 9.354 1.00 93.50 495 GLU A N 1
ATOM 3949 C CA . GLU A 1 495 ? -23.095 -4.357 9.385 1.00 93.50 495 GLU A CA 1
ATOM 3950 C C . GLU A 1 495 ? -23.557 -3.539 8.181 1.00 93.50 495 GLU A C 1
ATOM 3952 O O . GLU A 1 495 ? -24.633 -3.807 7.647 1.00 93.50 495 GLU A O 1
ATOM 3957 N N . MET A 1 496 ? -22.722 -2.620 7.688 1.00 94.88 496 MET A N 1
ATOM 3958 C CA . MET A 1 496 ? -22.968 -1.917 6.433 1.00 94.88 496 MET A CA 1
ATOM 3959 C C . MET A 1 496 ? -23.183 -2.907 5.288 1.00 94.88 496 MET A C 1
ATOM 3961 O O . MET A 1 496 ? -24.195 -2.820 4.597 1.00 94.88 496 MET A O 1
ATOM 3965 N N . ALA A 1 497 ? -22.315 -3.909 5.145 1.00 92.94 497 ALA A N 1
ATOM 3966 C CA . ALA A 1 497 ? -22.473 -4.944 4.124 1.00 92.94 497 ALA A CA 1
ATOM 3967 C C . ALA A 1 497 ? -23.716 -5.814 4.313 1.00 92.94 497 ALA A C 1
ATOM 3969 O O . ALA A 1 497 ? -24.400 -6.155 3.342 1.00 92.94 497 ALA A O 1
ATOM 3970 N N . LYS A 1 498 ? -24.069 -6.130 5.564 1.00 92.94 498 LYS A N 1
ATOM 3971 C CA . LYS A 1 498 ? -25.327 -6.816 5.873 1.00 92.94 498 LYS A CA 1
ATOM 3972 C C . LYS A 1 498 ? -26.532 -6.000 5.389 1.00 92.94 498 LYS A C 1
ATOM 3974 O O . LYS A 1 498 ? -27.359 -6.528 4.647 1.00 92.94 498 LYS A O 1
ATOM 3979 N N . PHE A 1 499 ? -26.613 -4.718 5.743 1.00 95.62 499 PHE A N 1
ATOM 3980 C CA . PHE A 1 499 ? -27.721 -3.854 5.326 1.00 95.62 499 PHE A CA 1
ATOM 3981 C C . PHE A 1 499 ? -27.725 -3.602 3.815 1.00 95.62 499 PHE A C 1
ATOM 3983 O O . PHE A 1 499 ? -28.789 -3.592 3.197 1.00 95.62 499 PHE A O 1
ATOM 3990 N N . ALA A 1 500 ? -26.553 -3.463 3.191 1.00 95.06 500 ALA A N 1
ATOM 3991 C CA . ALA A 1 500 ? -26.429 -3.295 1.747 1.00 95.06 500 ALA A CA 1
ATOM 3992 C C . ALA A 1 500 ? -26.973 -4.512 0.981 1.00 95.06 500 ALA A C 1
ATOM 3994 O O . ALA A 1 500 ? -27.568 -4.362 -0.088 1.00 95.06 500 ALA A O 1
ATOM 3995 N N . ARG A 1 501 ? -26.823 -5.723 1.534 1.00 93.88 501 ARG A N 1
ATOM 3996 C CA . ARG A 1 501 ? -27.403 -6.961 0.988 1.00 93.88 501 ARG A CA 1
ATOM 3997 C C . ARG A 1 501 ? -28.922 -7.025 1.140 1.00 93.88 501 ARG A C 1
ATOM 3999 O O . ARG A 1 501 ? -29.615 -7.472 0.224 1.00 93.88 501 ARG A O 1
ATOM 4006 N N . GLU A 1 502 ? -29.453 -6.558 2.266 1.00 93.06 502 GLU A N 1
ATOM 4007 C CA . GLU A 1 502 ? -30.901 -6.462 2.486 1.00 93.06 502 GLU A CA 1
ATOM 4008 C C . GLU A 1 502 ? -31.555 -5.462 1.510 1.00 93.06 502 GLU A C 1
ATOM 4010 O O . GLU A 1 502 ? -32.593 -5.774 0.909 1.00 93.06 502 GLU A O 1
ATOM 4015 N N . GLY A 1 503 ? -30.896 -4.320 1.269 1.00 88.19 503 GLY A N 1
ATOM 4016 C CA . GLY A 1 503 ? -31.365 -3.219 0.420 1.00 88.19 503 GLY A CA 1
ATOM 4017 C C . GLY A 1 503 ? -32.461 -2.372 1.079 1.00 88.19 503 GLY A C 1
ATOM 4018 O O . GLY A 1 503 ? -32.589 -2.356 2.299 1.00 88.19 503 GLY A O 1
ATOM 4019 N N . GLY A 1 504 ? -33.265 -1.671 0.268 1.00 88.38 504 GLY A N 1
ATOM 4020 C CA . GLY A 1 504 ? -34.434 -0.911 0.732 1.00 88.38 504 GLY A CA 1
ATOM 4021 C C . GLY A 1 504 ? -34.072 0.332 1.550 1.00 88.38 504 GLY A C 1
ATOM 4022 O O . GLY A 1 504 ? -33.684 1.354 0.994 1.00 88.38 504 GLY A O 1
ATOM 4023 N N . ASP A 1 505 ? -34.196 0.235 2.871 1.00 91.81 505 ASP A N 1
ATOM 4024 C CA . ASP A 1 505 ? -34.007 1.293 3.874 1.00 91.81 505 ASP A CA 1
ATOM 4025 C C . ASP A 1 505 ? -32.553 1.412 4.376 1.00 91.81 505 ASP A C 1
ATOM 4027 O O . ASP A 1 505 ? -32.300 1.814 5.514 1.00 91.81 505 ASP A O 1
ATOM 4031 N N . PHE A 1 506 ? -31.586 1.079 3.514 1.00 94.44 506 PHE A N 1
ATOM 4032 C CA . PHE A 1 506 ? -30.154 1.003 3.829 1.00 94.44 506 PHE A CA 1
ATOM 4033 C C . PHE A 1 506 ? -29.641 2.183 4.667 1.00 94.44 506 PHE A C 1
ATOM 4035 O O . PHE A 1 506 ? -29.092 1.973 5.748 1.00 94.44 506 PHE A O 1
ATOM 4042 N N . HIS A 1 507 ? -29.857 3.423 4.211 1.00 93.31 507 HIS A N 1
ATOM 4043 C CA . HIS A 1 507 ? -29.374 4.611 4.921 1.00 93.31 507 HIS A CA 1
ATOM 4044 C C . HIS A 1 507 ? -30.006 4.785 6.301 1.00 93.31 507 HIS A C 1
ATOM 4046 O O . HIS A 1 507 ? -29.329 5.236 7.220 1.00 93.31 507 HIS A O 1
ATOM 4052 N N . GLU A 1 508 ? -31.287 4.456 6.463 1.00 94.38 508 GLU A N 1
ATOM 4053 C CA . GLU A 1 508 ? -31.973 4.612 7.745 1.00 94.38 508 GLU A CA 1
ATOM 4054 C C . GLU A 1 508 ? -31.467 3.587 8.763 1.00 94.38 508 GLU A C 1
ATOM 4056 O O . GLU A 1 508 ? -31.105 3.961 9.882 1.00 94.38 508 GLU A O 1
ATOM 4061 N N . LYS A 1 509 ? -31.380 2.312 8.360 1.00 95.62 509 LYS A N 1
ATOM 4062 C CA . LYS A 1 509 ? -30.821 1.235 9.190 1.00 95.62 509 LYS A CA 1
ATOM 4063 C C . LYS A 1 509 ? -29.388 1.532 9.599 1.00 95.62 509 LYS A C 1
ATOM 4065 O O . LYS A 1 509 ? -29.052 1.454 10.781 1.00 95.62 509 LYS A O 1
ATOM 4070 N N . LEU A 1 510 ? -28.562 1.911 8.626 1.00 95.50 510 LEU A N 1
ATOM 4071 C CA . LEU A 1 510 ? -27.160 2.206 8.860 1.00 95.50 510 LEU A CA 1
ATOM 4072 C C . LEU A 1 510 ? -26.986 3.427 9.767 1.00 95.50 510 LEU A C 1
ATOM 4074 O O . LEU A 1 510 ? -26.170 3.370 10.680 1.00 95.50 510 LEU A O 1
ATOM 4078 N N . ARG A 1 511 ? -27.774 4.495 9.569 1.00 95.69 511 ARG A N 1
ATOM 4079 C CA . ARG A 1 511 ? -27.738 5.693 10.424 1.00 95.69 511 ARG A CA 1
ATOM 4080 C C . ARG A 1 511 ? -28.070 5.343 11.872 1.00 95.69 511 ARG A C 1
ATOM 4082 O O . ARG A 1 511 ? -27.258 5.611 12.749 1.00 95.69 511 ARG A O 1
ATOM 4089 N N . LYS A 1 512 ? -29.210 4.684 12.117 1.00 95.75 512 LYS A N 1
ATOM 4090 C CA . LYS A 1 512 ? -29.628 4.261 13.469 1.00 95.75 512 LYS A CA 1
ATOM 4091 C C . LYS A 1 512 ? -28.566 3.398 14.140 1.00 95.75 512 LYS A C 1
ATOM 4093 O O . LYS A 1 512 ? -28.289 3.538 15.332 1.00 95.75 512 LYS A O 1
ATOM 4098 N N . ARG A 1 513 ? -27.957 2.493 13.371 1.00 95.62 513 ARG A N 1
ATOM 4099 C CA . ARG A 1 513 ? -26.906 1.629 13.892 1.00 95.62 513 ARG A CA 1
ATOM 4100 C C . ARG A 1 513 ? -25.629 2.402 14.211 1.00 95.62 513 ARG A C 1
ATOM 4102 O O . ARG A 1 513 ? -25.081 2.202 15.288 1.00 95.62 513 ARG A O 1
ATOM 4109 N N . ALA A 1 514 ? -25.200 3.308 13.339 1.00 96.12 514 ALA A N 1
ATOM 4110 C CA . ALA A 1 514 ? -24.041 4.165 13.566 1.00 96.12 514 ALA A CA 1
ATOM 4111 C C . ALA A 1 514 ? -24.240 5.103 14.768 1.00 96.12 514 ALA A C 1
ATOM 4113 O O . ALA A 1 514 ? -23.339 5.212 15.592 1.00 96.12 514 ALA A O 1
ATOM 4114 N N . GLU A 1 515 ? -25.417 5.715 14.929 1.00 97.06 515 GLU A N 1
ATOM 4115 C CA . GLU A 1 515 ? -25.761 6.536 16.104 1.00 97.06 515 GLU A CA 1
ATOM 4116 C C . GLU A 1 515 ? -25.618 5.739 17.404 1.00 97.06 515 GLU A C 1
ATOM 4118 O O . GLU A 1 515 ? -24.998 6.203 18.359 1.00 97.06 515 GLU A O 1
ATOM 4123 N N . SER A 1 516 ? -26.146 4.511 17.428 1.00 96.31 516 SER A N 1
ATOM 4124 C CA . SER A 1 516 ? -26.015 3.621 18.583 1.00 96.31 516 SER A CA 1
ATOM 4125 C C . SER A 1 516 ? -24.574 3.194 18.828 1.00 96.31 516 SER A C 1
ATOM 4127 O O . SER A 1 516 ? -24.173 3.081 19.983 1.00 96.31 516 SER A O 1
ATOM 4129 N N . LEU A 1 517 ? -23.831 2.879 17.770 1.00 95.69 517 LEU A N 1
ATOM 4130 C CA . LEU A 1 517 ? -22.496 2.316 17.882 1.00 95.69 517 LEU A CA 1
ATOM 4131 C C . LEU A 1 517 ? -21.501 3.385 18.335 1.00 95.69 517 LEU A C 1
ATOM 4133 O O . LEU A 1 517 ? -20.816 3.180 19.328 1.00 95.69 517 LEU A O 1
ATOM 4137 N N . PHE A 1 518 ? -21.486 4.537 17.664 1.00 95.25 518 PHE A N 1
ATOM 4138 C CA . PHE A 1 518 ? -20.603 5.671 17.955 1.00 95.25 518 PHE A CA 1
ATOM 4139 C C . PHE A 1 518 ? -21.162 6.631 19.019 1.00 95.25 518 PHE A C 1
ATOM 4141 O O . PHE A 1 518 ? -20.602 7.703 19.231 1.00 95.25 518 PHE A O 1
ATOM 4148 N N . GLU A 1 519 ? -22.261 6.256 19.681 1.00 95.19 519 GLU A N 1
ATOM 4149 C CA . GLU A 1 519 ? -22.872 6.985 20.802 1.00 95.19 519 GLU A CA 1
ATOM 4150 C C . GLU A 1 519 ? -23.238 8.448 20.475 1.00 95.19 519 GLU A C 1
ATOM 4152 O O . GLU A 1 519 ? -23.173 9.339 21.323 1.00 95.19 519 GLU A O 1
ATOM 4157 N N . VAL A 1 520 ? -23.673 8.701 19.238 1.00 94.38 520 VAL A N 1
ATOM 4158 C CA . VAL A 1 520 ? -24.030 10.041 18.752 1.00 94.38 520 VAL A CA 1
ATOM 4159 C C . VAL A 1 520 ? -25.487 10.357 19.077 1.00 94.38 520 VAL A C 1
ATOM 4161 O O . VAL A 1 520 ? -26.388 9.576 18.776 1.00 94.38 520 VAL A O 1
ATOM 4164 N N . ARG A 1 521 ? -25.735 11.522 19.691 1.00 92.19 521 ARG A N 1
ATOM 4165 C CA . ARG A 1 521 ? -27.079 11.994 20.060 1.00 92.19 521 ARG A CA 1
ATOM 4166 C C . ARG A 1 521 ? -27.283 13.438 19.621 1.00 92.19 521 ARG A C 1
ATOM 4168 O O . ARG A 1 521 ? -26.429 14.280 19.865 1.00 92.19 521 ARG A O 1
ATOM 4175 N N . GLY A 1 522 ? -28.450 13.733 19.049 1.00 90.31 522 GLY A N 1
ATOM 4176 C CA . GLY A 1 522 ? -28.859 15.106 18.729 1.00 90.31 522 GLY A CA 1
ATOM 4177 C C . GLY A 1 522 ? -28.201 15.722 17.489 1.00 90.31 522 GLY A C 1
ATOM 4178 O O . GLY A 1 522 ? -28.505 16.866 17.166 1.00 90.31 522 GLY A O 1
ATOM 4179 N N . GLU A 1 523 ? -27.356 14.980 16.769 1.00 94.62 523 GLU A N 1
ATOM 4180 C CA . GLU A 1 523 ? -26.814 15.365 15.462 1.00 94.62 523 GLU A CA 1
ATOM 4181 C C . GLU A 1 523 ? -26.807 14.170 14.494 1.00 94.62 523 GLU A C 1
ATOM 4183 O O . GLU A 1 523 ? -26.863 13.019 14.926 1.00 94.62 523 GLU A O 1
ATOM 4188 N N . ASP A 1 524 ? -26.752 14.433 13.183 1.00 94.75 524 ASP A N 1
ATOM 4189 C CA . ASP A 1 524 ? -26.610 13.372 12.177 1.00 94.75 524 ASP A CA 1
ATOM 4190 C C . ASP A 1 524 ? -25.207 12.751 12.275 1.00 94.75 524 ASP A C 1
ATOM 4192 O O . ASP A 1 524 ? -24.194 13.435 12.106 1.00 94.75 524 ASP A O 1
ATOM 4196 N N . VAL A 1 525 ? -25.153 11.443 12.541 1.00 96.44 525 VAL A N 1
ATOM 4197 C CA . VAL A 1 525 ? -23.896 10.705 12.746 1.00 96.44 525 VAL A CA 1
ATOM 4198 C C . VAL A 1 525 ? -22.950 10.772 11.549 1.00 96.44 525 VAL A C 1
ATOM 4200 O O . VAL A 1 525 ? -21.741 10.836 11.747 1.00 96.44 525 VAL A O 1
ATOM 4203 N N . PHE A 1 526 ? -23.449 10.813 10.310 1.00 96.31 526 PHE A N 1
ATOM 4204 C CA . PHE A 1 526 ? -22.573 10.873 9.139 1.00 96.31 526 PHE A CA 1
ATOM 4205 C C . PHE A 1 526 ? -21.966 12.264 8.962 1.00 96.31 526 PHE A C 1
ATOM 4207 O O . PHE A 1 526 ? -20.796 12.360 8.604 1.00 96.31 526 PHE A O 1
ATOM 4214 N N . ARG A 1 527 ? -22.701 13.333 9.295 1.00 95.81 527 ARG A N 1
ATOM 4215 C CA . ARG A 1 527 ? -22.128 14.689 9.369 1.00 95.81 527 ARG A CA 1
ATOM 4216 C C . ARG A 1 527 ? -21.069 14.808 10.460 1.00 95.81 527 ARG A C 1
ATOM 4218 O O . ARG A 1 527 ? -20.048 15.451 10.231 1.00 95.81 527 ARG A O 1
ATOM 4225 N N . LYS A 1 528 ? -21.295 14.189 11.624 1.00 96.06 528 LYS A N 1
ATOM 4226 C CA . LYS A 1 528 ? -20.282 14.114 12.685 1.00 96.06 528 LYS A CA 1
ATOM 4227 C C . LYS A 1 528 ? -19.025 13.400 12.192 1.00 96.06 528 LYS A C 1
ATOM 4229 O O . LYS A 1 528 ? -17.938 13.944 12.338 1.00 96.06 528 LYS A O 1
ATOM 4234 N N . LEU A 1 529 ? -19.180 12.217 11.593 1.00 96.12 529 LEU A N 1
ATOM 4235 C CA . LEU A 1 529 ? -18.057 11.440 11.065 1.00 96.12 529 LEU A CA 1
ATOM 4236 C C . LEU A 1 529 ? -17.287 12.211 9.988 1.00 96.12 529 LEU A C 1
ATOM 4238 O O . LEU A 1 529 ? -16.066 12.225 10.040 1.00 96.12 529 LEU A O 1
ATOM 4242 N N . ASP A 1 530 ? -17.967 12.904 9.067 1.00 96.94 530 ASP A N 1
ATOM 4243 C CA . ASP A 1 530 ? -17.311 13.769 8.074 1.00 96.94 530 ASP A CA 1
ATOM 4244 C C . ASP A 1 530 ? -16.501 14.899 8.730 1.00 96.94 530 ASP A C 1
ATOM 4246 O O . ASP A 1 530 ? -15.361 15.146 8.343 1.00 96.94 530 ASP A O 1
ATOM 4250 N N . ARG A 1 531 ? -17.064 15.580 9.734 1.00 96.50 531 ARG A N 1
ATOM 4251 C CA . ARG A 1 531 ? -16.383 16.669 10.451 1.00 96.50 531 ARG A CA 1
ATOM 4252 C C . ARG A 1 531 ? -15.148 16.168 11.201 1.00 96.50 531 ARG A C 1
ATOM 4254 O O . ARG A 1 531 ? -14.085 16.781 11.123 1.00 96.50 531 ARG A O 1
ATOM 4261 N N . ASP A 1 532 ? -15.289 15.064 11.924 1.00 96.44 532 ASP A N 1
ATOM 4262 C CA . ASP A 1 532 ? -14.204 14.490 12.718 1.00 96.44 532 ASP A CA 1
ATOM 4263 C C . ASP A 1 532 ? -13.108 13.902 11.810 1.00 96.44 532 ASP A C 1
ATOM 4265 O O . ASP A 1 532 ? -11.918 14.050 12.095 1.00 96.44 532 ASP A O 1
ATOM 4269 N N . TRP A 1 533 ? -13.496 13.308 10.676 1.00 97.25 533 TRP A N 1
ATOM 4270 C CA . TRP A 1 533 ? -12.581 12.899 9.614 1.00 97.25 533 TRP A CA 1
ATOM 4271 C C . TRP A 1 533 ? -11.825 14.095 9.021 1.00 97.25 533 TRP A C 1
ATOM 4273 O O . TRP A 1 533 ? -10.606 14.024 8.894 1.00 97.25 533 TRP A O 1
ATOM 4283 N N . GLU A 1 534 ? -12.494 15.210 8.698 1.00 96.81 534 GLU A N 1
ATOM 4284 C CA . GLU A 1 534 ? -11.818 16.410 8.177 1.00 96.81 534 GLU A CA 1
ATOM 4285 C C . GLU A 1 534 ? -10.788 16.941 9.186 1.00 96.81 534 GLU A C 1
ATOM 4287 O O . GLU A 1 534 ? -9.663 17.273 8.804 1.00 96.81 534 GLU A O 1
ATOM 4292 N N . ALA A 1 535 ? -11.136 16.985 10.475 1.00 96.00 535 ALA A N 1
ATOM 4293 C CA . ALA A 1 535 ? -10.205 17.381 11.530 1.00 96.00 535 ALA A CA 1
ATOM 4294 C C . ALA A 1 535 ? -8.994 16.435 11.612 1.00 96.00 535 ALA A C 1
ATOM 4296 O O . ALA A 1 535 ? -7.855 16.894 11.736 1.00 96.00 535 ALA A O 1
ATOM 4297 N N . TRP A 1 536 ? -9.224 15.125 11.485 1.00 95.19 536 TRP A N 1
ATOM 4298 C CA . TRP A 1 536 ? -8.155 14.132 11.430 1.00 95.19 536 TRP A CA 1
ATOM 4299 C C . TRP A 1 536 ? -7.259 14.320 10.198 1.00 95.19 536 TRP A C 1
ATOM 4301 O O . TRP A 1 536 ? -6.045 14.411 10.344 1.00 95.19 536 TRP A O 1
ATOM 4311 N N . VAL A 1 537 ? -7.821 14.470 8.995 1.00 94.69 537 VAL A N 1
ATOM 4312 C CA . VAL A 1 537 ? -7.038 14.700 7.767 1.00 94.69 537 VAL A CA 1
ATOM 4313 C C . VAL A 1 537 ? -6.195 15.971 7.876 1.00 94.69 537 VAL A C 1
ATOM 4315 O O . VAL A 1 537 ? -5.020 15.968 7.510 1.00 94.69 537 VAL A O 1
ATOM 4318 N N . ARG A 1 538 ? -6.759 17.056 8.420 1.00 93.12 538 ARG A N 1
ATOM 4319 C CA . ARG A 1 538 ? -6.025 18.310 8.646 1.00 93.12 538 ARG A CA 1
ATOM 4320 C C . ARG A 1 538 ? -4.826 18.116 9.563 1.00 93.12 538 ARG A C 1
ATOM 4322 O O . ARG A 1 538 ? -3.758 18.630 9.242 1.00 93.12 538 ARG A O 1
ATOM 4329 N N . SER A 1 539 ? -4.970 17.342 10.641 1.00 91.38 539 SER A N 1
ATOM 4330 C CA . SER A 1 539 ? -3.847 17.052 11.538 1.00 91.38 539 SER A CA 1
ATOM 4331 C C . SER A 1 539 ? -2.755 16.237 10.842 1.00 91.38 539 SER A C 1
ATOM 4333 O O . SER A 1 539 ? -1.580 16.565 10.985 1.00 91.38 539 SER A O 1
ATOM 4335 N N . GLN A 1 540 ? -3.126 15.256 10.009 1.00 88.25 540 GLN A N 1
ATOM 4336 C CA . GLN A 1 540 ? -2.164 14.481 9.212 1.00 88.25 540 GLN A CA 1
ATOM 4337 C C . GLN A 1 540 ? -1.404 15.349 8.194 1.00 88.25 540 GLN A C 1
ATOM 4339 O O . GLN A 1 540 ? -0.256 15.062 7.863 1.00 88.25 540 GLN A O 1
ATOM 4344 N N . LEU A 1 541 ? -2.036 16.418 7.700 1.00 85.38 541 LEU A N 1
ATOM 4345 C CA . LEU A 1 541 ? -1.440 17.380 6.771 1.00 85.38 541 LEU A CA 1
ATOM 4346 C C . LEU A 1 541 ? -0.691 18.532 7.467 1.00 85.38 541 LEU A C 1
ATOM 4348 O O . LEU A 1 541 ? -0.149 19.394 6.777 1.00 85.38 541 LEU A O 1
ATOM 4352 N N . GLY A 1 542 ? -0.676 18.586 8.804 1.00 83.75 542 GLY A N 1
ATOM 4353 C CA . GLY A 1 542 ? -0.101 19.709 9.555 1.00 83.75 542 GLY A CA 1
ATOM 4354 C C . GLY A 1 542 ? -0.859 21.032 9.371 1.00 83.75 542 GLY A C 1
ATOM 4355 O O . GLY A 1 542 ? -0.286 22.105 9.546 1.00 83.75 542 GLY A O 1
ATOM 4356 N N . LEU A 1 543 ? -2.138 20.974 8.989 1.00 82.62 543 LEU A N 1
ATOM 4357 C CA . LEU A 1 543 ? -2.999 22.138 8.789 1.00 82.62 543 LEU A CA 1
ATOM 4358 C C . LEU A 1 543 ? -3.743 22.494 10.079 1.00 82.62 543 LEU A C 1
ATOM 4360 O O . LEU A 1 543 ? -4.160 21.618 10.836 1.00 82.62 543 LEU A O 1
ATOM 4364 N N . SER A 1 544 ? -3.984 23.788 10.296 1.00 75.12 544 SER A N 1
ATOM 4365 C CA . SER A 1 544 ? -4.822 24.250 11.405 1.00 75.12 544 SER A CA 1
ATOM 4366 C C . SER A 1 544 ? -6.273 23.745 11.270 1.00 75.12 544 SER A C 1
ATOM 4368 O O . SER A 1 544 ? -6.767 23.580 10.140 1.00 75.12 544 SER A O 1
ATOM 4370 N N . PRO A 1 545 ? -6.979 23.520 12.399 1.00 69.19 545 PRO A N 1
ATOM 4371 C CA . PRO A 1 545 ? -8.419 23.274 12.390 1.00 69.19 545 PRO A CA 1
ATOM 4372 C C . PRO A 1 545 ? -9.160 24.401 11.658 1.00 69.19 545 PRO A C 1
ATOM 4374 O O . PRO A 1 545 ? -8.743 25.556 11.722 1.00 69.19 545 PRO A O 1
ATOM 4377 N N . LYS A 1 546 ? -10.242 24.069 10.944 1.00 64.62 546 LYS A N 1
ATOM 4378 C CA . LYS A 1 546 ? -11.203 25.088 10.500 1.00 64.62 546 LYS A CA 1
ATOM 4379 C C . LYS A 1 546 ? -12.087 25.445 11.691 1.00 64.62 546 LYS A C 1
ATOM 4381 O O . LYS A 1 546 ? -12.612 24.528 12.322 1.00 64.62 546 LYS A O 1
ATOM 4386 N N . ASP A 1 547 ? -12.215 26.740 11.956 1.00 42.81 547 ASP A N 1
ATOM 4387 C CA . ASP A 1 547 ? -13.170 27.292 12.923 1.00 42.81 547 ASP A CA 1
ATOM 4388 C C . ASP A 1 547 ? -14.626 27.023 12.517 1.00 42.81 547 ASP A C 1
ATOM 4390 O O . ASP A 1 547 ? -14.936 27.116 11.300 1.00 42.81 547 ASP A O 1
#

Foldseek 3Di:
DDDDDPPPPPVVVPPDPPFFAWFKKWFDFPDPVLVVVQQVQWFDALNDTINIFTWQAQWFQAPPPFIDGDLQDKTKGQGADLQALLPGQFDADPQQWTQFGNVVRIDMDRSVGTPHMGGLFQQADSNQSNVVLVVLVVVLVVLVVVLVVDDQPDPSNVLSLLVSLLSLVLSLLQSSLRRSPNNSVVSVVVSVVSPVSDPCPPLVVLLVQQLVQWDWDPPQPLVVVLCCVQVNPWRWTWIDGQAEIEIETVLAPPSLVSSLSNLLSSLVSSCCSQQQVSADDPVRHPQRDRGHQEYEYADALDLRSLVSCVCPVVVDDCPPCNVVVSVDQWDWDAPVPDPNRIYIRGHHDSPDRVNLVSQLQSQLVCLCRRQVQPQFQFHQVLNSLQRSVVSCCSNHQHHDDDLPQQDCPSVNGTGGQDDNDDDDPPCPTGRHGYGYRNGPLLVLLVLLLPPADQPLVLRRDDSVRDHNNSSSVSNLLLVCLCPVPVNLSSVLSNVLSVLRRVDDCSSVVSQVSQCVSVVPDPDRSSVVSRLVSSVVSCVVNVHDRDD